Protein 1LJ8 (pdb70)

Secondary structure (DSSP, 8-state):
--STTTGGGS-TT-B--SS-GGG--EEEEEE--SHHHHHTHHHHHHH---S--TT-EEEEEB-STTHHHHHHHHHTTTT-EEEEE--SS----EEEE--B---BGGG-HHHHHHHHTSTT--EEEE---TTTT--BTTTTB---SHHHHHHHH-TTS--SHHHHHHHHHHHHHHTTPPPPB---SS-TTHHHHHHHHHHHHHHHH-HHHHHHHHHH-------B------HHHHHHHHHHH----SS-EEE-S--B-EE----TT----GGGGT-EE-S--HHHH--IIIIIHHHHHHHHHHHHHT--BGGG---HHHHH------SSGGGPPP-TT--HHHHHHHHHHHHT-TTT--BHHHHHTTHHHHHHHHTHHHHHHHHHHT---HHHHHHHHHHHHHTTSB-TTS-B-----TTHHHHHHHTSSGGGHHHHHTT-HHHHTTTGGG-HHHHHHHHHHHHHHHHHHHHHHHHHHTT--

Solvent-accessible surface area: 18730 Å² total

B-factor: mean 19.85, std 8.08, range [1.66, 56.52]

Sequence (481 aa):
KLNKQNLTQLAPEVKLPAYTLADTRQGIAHIGVGGFHRAHQAYYTDALNTGEGLDWSICGVGLRSEDRKARDDLAGQDYLFTLYELGDTDDTEVRVIGSISDLLAEDSAQALIDKLASPEIRIVSLTITEGGYCIDDSNGEFAHLPQIQHDLAHPSSPKTVFGFICAALTQRRAAGIPAFTVSCDNLPHNGAVTRKALLAFAALHNAELHDWIKAHVSFPNAVDRITPTSTAHRLQLHDEHGIDDAWPVVCEPFVQWVLEDKFVNGRPAWEKVGVQFTDDVTPYEEKIGLLNGSHLALTYLGFLKGYRFVHETNDPLFVAYRAYDLDVTPNLAPVPGIDLTDYKQTLVDRFSNQAIADQLERVCSDGSSKFPKFTVPTINRLIADGRETERAALVVAAWALYLKGVDENGVSYTIPDPRAEFCQGLVSDDALISQRLLAVEEIFGTAIPNSPEFVAAFERCYGSLRDNGVTTTLKHLLKKP

Nearest PDB structures (foldseek):
  1m2w-assembly2_B  TM=9.960E-01  e=3.497E-84  Pseudomonas fluorescens
  7rk5-assembly1_B  TM=9.171E-01  e=4.424E-49  Aspergillus fumigatus Af293
  4im7-assembly1_A  TM=9.492E-01  e=8.092E-45  Escherichia coli CFT073
  7rk4-assembly1_A  TM=7.826E-01  e=3.455E-48  Aspergillus fumigatus Af293
  7rk5-assembly2_A  TM=7.815E-01  e=8.015E-46  Aspergillus fumigatus Af293

Radius of gyration: 22.67 Å; Cα contacts (8 Å, |Δi|>4): 867; chains: 1; bounding box: 55×62×53 Å

Foldseek 3Di:
DAAPVCQVPWFPQEAEQLDDLVPAAAAEEEEDPDQFCCQFVLVLCSVLSVPFRSLHAYAYEYLDPVCVVVQVLCVVRQNKFWEWAWFDVDPTGIYIGRRHRHDYLVVPVVVLLCVQQDLSHAEYEYDCELCQLQAQLQVRHHAPPPLLVVCLVPLSSHRHPLSSQLSSCVNNVVVVRAHHEYYDYQFLFQQVSNLSSSLNSVVSNPVVSSVVCVVGYGRKGKWDWAWACDVVNQVVCCVPTNDNRPDHTYTHPDIAMEIAPTTRRDDTPSVVVHYHYDNDCNLVSLCLAQQLLLLLLLQLLCVQQPHWFLLVCCPVLSVLLVCVVPQRVVVGDDDPPDDVVVVNVVSVVVSNGPGRRHTSLVSQAALQSSQSRRQLVSQLVCLVVVHQCQSSLLSVLSNLVSLCAAHPVGDGDQHRHPCSVVSNVLNPDLVCNLVRVCPPCSRRHDSQNVRPNSSVSNNVSNVCCVPVNSVVSSVVVSPDD

Structure (mmCIF, N/CA/C/O backbone):
data_1LJ8
#
_entry.id   1LJ8
#
_cell.length_a   102.096
_cell.length_b   103.188
_cell.length_c   106.196
_cell.angle_alpha   90.00
_cell.angle_beta   90.00
_cell.angle_gamma   90.00
#
_symmetry.space_group_name_H-M   'I 2 2 2'
#
loop_
_entity.id
_entity.type
_entity.pdbx_description
1 polymer 'mannitol dehydrogenase'
2 non-polymer NICOTINAMIDE-ADENINE-DINUCLEOTIDE
3 water water
#
loop_
_atom_site.group_PDB
_atom_site.id
_atom_site.type_symbol
_atom_site.label_atom_id
_atom_site.label_alt_id
_atom_site.label_comp_id
_atom_site.label_asym_id
_atom_site.label_entity_id
_atom_site.label_seq_id
_atom_site.pdbx_PDB_ins_code
_atom_site.Cartn_x
_atom_site.Cartn_y
_atom_site.Cartn_z
_atom_site.occupancy
_atom_site.B_iso_or_equiv
_atom_site.auth_seq_id
_atom_site.auth_comp_id
_atom_site.auth_asym_id
_atom_site.auth_atom_id
_atom_site.pdbx_PDB_model_num
ATOM 9 N N . LYS A 1 2 ? 67.715 25.463 31.558 1.00 15.94 2 LYS A N 1
ATOM 10 C CA . LYS A 1 2 ? 66.847 25.378 30.366 1.00 15.20 2 LYS A CA 1
ATOM 11 C C . LYS A 1 2 ? 65.922 24.163 30.432 1.00 14.66 2 LYS A C 1
ATOM 12 O O . LYS A 1 2 ? 66.360 23.043 30.722 1.00 15.40 2 LYS A O 1
ATOM 18 N N . LEU A 1 3 ? 64.627 24.400 30.211 1.00 13.85 3 LEU A N 1
ATOM 19 C CA . LEU A 1 3 ? 63.687 23.289 30.199 1.00 12.76 3 LEU A CA 1
ATOM 20 C C . LEU A 1 3 ? 63.831 22.466 28.919 1.00 13.36 3 LEU A C 1
ATOM 21 O O . LEU A 1 3 ? 63.686 22.983 27.800 1.00 13.84 3 LEU A O 1
ATOM 26 N N . ASN A 1 4 ? 64.148 21.180 29.100 1.00 14.86 4 ASN A N 1
ATOM 27 C CA . ASN A 1 4 ? 64.201 20.221 28.019 1.00 13.80 4 ASN A CA 1
ATOM 28 C C . ASN A 1 4 ? 64.262 18.805 28.607 1.00 15.94 4 ASN A C 1
ATOM 29 O O . ASN A 1 4 ? 64.327 18.610 29.837 1.00 16.35 4 ASN A O 1
ATOM 34 N N . LYS A 1 5 ? 64.204 17.802 27.766 1.00 15.98 5 LYS A N 1
ATOM 35 C CA . LYS A 1 5 ? 64.220 16.450 28.324 1.00 18.22 5 LYS A CA 1
ATOM 36 C C . LYS A 1 5 ? 65.508 16.132 29.026 1.00 19.47 5 LYS A C 1
ATOM 37 O O . LYS A 1 5 ? 65.524 15.405 30.029 1.00 18.97 5 LYS A O 1
ATOM 43 N N . GLN A 1 6 ? 66.600 16.673 28.502 1.00 18.85 6 GLN A N 1
ATOM 44 C CA . GLN A 1 6 ? 67.904 16.423 29.090 1.00 20.19 6 GLN A CA 1
ATOM 45 C C . GLN A 1 6 ? 67.993 16.935 30.515 1.00 20.45 6 GLN A C 1
ATOM 46 O O . GLN A 1 6 ? 68.597 16.278 31.367 1.00 20.87 6 GLN A O 1
ATOM 52 N N . ASN A 1 7 ? 67.346 18.080 30.795 1.00 17.95 7 ASN A N 1
ATOM 53 C CA . ASN A 1 7 ? 67.428 18.699 32.104 1.00 18.43 7 ASN A CA 1
ATOM 54 C C . ASN A 1 7 ? 66.249 18.471 33.005 1.00 18.26 7 ASN A C 1
ATOM 55 O O . ASN A 1 7 ? 66.214 18.968 34.138 1.00 17.56 7 ASN A O 1
ATOM 60 N N . LEU A 1 8 ? 65.286 17.708 32.512 1.00 19.48 8 LEU A N 1
ATOM 61 C CA . LEU A 1 8 ? 64.046 17.498 33.255 1.00 20.66 8 LEU A CA 1
ATOM 62 C C . LEU A 1 8 ? 64.244 17.052 34.706 1.00 22.13 8 LEU A C 1
ATOM 63 O O . LEU A 1 8 ? 63.468 17.429 35.580 1.00 21.90 8 LEU A O 1
ATOM 68 N N . THR A 1 9 ? 65.284 16.263 34.978 1.00 23.53 9 THR A N 1
ATOM 69 C CA . THR A 1 9 ? 65.482 15.807 36.349 1.00 24.64 9 THR A CA 1
ATOM 70 C C . THR A 1 9 ? 66.400 16.724 37.149 1.00 24.78 9 THR A C 1
ATOM 71 O O . THR A 1 9 ? 66.731 16.444 38.308 1.00 25.73 9 THR A O 1
ATOM 75 N N . GLN A 1 10 ? 66.803 17.835 36.552 1.00 23.55 10 GLN A N 1
ATOM 76 C CA . GLN A 1 10 ? 67.686 18.754 37.250 1.00 24.85 10 GLN A CA 1
ATOM 77 C C . GLN A 1 10 ? 67.047 20.131 37.531 1.00 23.79 10 GLN A C 1
ATOM 78 O O . GLN A 1 10 ? 67.740 21.158 37.533 1.00 24.05 10 GLN A O 1
ATOM 84 N N . LEU A 1 11 ? 65.736 20.163 37.758 1.00 19.95 11 LEU A N 1
ATOM 85 C CA . LEU A 1 11 ? 65.055 21.430 38.045 1.00 19.67 11 LEU A CA 1
ATOM 86 C C . LEU A 1 11 ? 64.853 21.558 39.542 1.00 19.98 11 LEU A C 1
ATOM 87 O O . LEU A 1 11 ? 65.103 20.611 40.288 1.00 20.86 11 LEU A O 1
ATOM 92 N N . ALA A 1 12 ? 64.390 22.720 39.988 1.00 19.34 12 ALA A N 1
ATOM 93 C CA . ALA A 1 12 ? 64.159 22.944 41.407 1.00 21.10 12 ALA A CA 1
ATOM 94 C C . ALA A 1 12 ? 63.213 21.872 41.955 1.00 22.27 12 ALA A C 1
ATOM 95 O O . ALA A 1 12 ? 62.296 21.410 41.263 1.00 22.34 12 ALA A O 1
ATOM 97 N N . PRO A 1 13 ? 63.414 21.466 43.227 1.00 23.52 13 PRO A N 1
ATOM 98 C CA . PRO A 1 13 ? 62.619 20.437 43.907 1.00 24.56 13 PRO A CA 1
ATOM 99 C C . PRO A 1 13 ? 61.104 20.586 43.860 1.00 23.44 13 PRO A C 1
ATOM 100 O O . PRO A 1 13 ? 60.385 19.598 43.749 1.00 24.18 13 PRO A O 1
ATOM 104 N N . GLU A 1 14 ? 60.626 21.820 43.950 1.00 22.56 14 GLU A N 1
ATOM 105 C CA . GLU A 1 14 ? 59.191 22.069 43.971 1.00 20.33 14 GLU A CA 1
ATOM 106 C C . GLU A 1 14 ? 58.526 21.883 42.620 1.00 19.97 14 GLU A C 1
ATOM 107 O O . GLU A 1 14 ? 57.311 21.852 42.539 1.00 20.83 14 GLU A O 1
ATOM 113 N N . VAL A 1 15 ? 59.322 21.782 41.563 1.00 19.25 15 VAL A N 1
ATOM 114 C CA . VAL A 1 15 ? 58.771 21.663 40.219 1.00 17.90 15 VAL A CA 1
ATOM 115 C C . VAL A 1 15 ? 58.218 20.255 39.980 1.00 18.32 15 VAL A C 1
ATOM 116 O O . VAL A 1 15 ? 58.969 19.278 40.047 1.00 18.18 15 VAL A O 1
ATOM 120 N N . LYS A 1 16 ? 56.916 20.155 39.689 1.00 16.89 16 LYS A N 1
ATOM 121 C CA . LYS A 1 16 ? 56.267 18.869 39.432 1.00 16.90 16 LYS A CA 1
ATOM 122 C C . LYS A 1 16 ? 56.584 18.413 38.010 1.00 18.31 16 LYS A C 1
ATOM 123 O O . LYS A 1 16 ? 56.621 19.223 37.059 1.00 16.17 16 LYS A O 1
ATOM 129 N N . LEU A 1 17 ? 56.875 17.121 37.878 1.00 16.78 17 LEU A N 1
ATOM 130 C CA . LEU A 1 17 ? 57.246 16.528 36.588 1.00 18.20 17 LEU A CA 1
ATOM 131 C C . LEU A 1 17 ? 56.255 15.468 36.136 1.00 16.44 17 LEU A C 1
ATOM 132 O O . LEU A 1 17 ? 55.557 14.862 36.962 1.00 17.05 17 LEU A O 1
ATOM 137 N N . PRO A 1 18 ? 56.171 15.239 34.830 1.00 16.01 18 PRO A N 1
ATOM 138 C CA . PRO A 1 18 ? 55.264 14.215 34.304 1.00 17.66 18 PRO A CA 1
ATOM 139 C C . PRO A 1 18 ? 55.669 12.918 35.006 1.00 21.53 18 PRO A C 1
ATOM 140 O O . PRO A 1 18 ? 56.879 12.669 35.224 1.00 21.99 18 PRO A O 1
ATOM 144 N N . ALA A 1 19 ? 54.691 12.098 35.356 1.00 23.55 19 ALA A N 1
ATOM 145 C CA . ALA A 1 19 ? 54.957 10.834 36.053 1.00 25.89 19 ALA A CA 1
ATOM 146 C C . ALA A 1 19 ? 54.929 9.678 35.071 1.00 28.15 19 ALA A C 1
ATOM 147 O O . ALA A 1 19 ? 55.111 8.527 35.456 1.00 32.25 19 ALA A O 1
ATOM 149 N N . TYR A 1 20 ? 54.770 9.969 33.791 1.00 27.34 20 TYR A N 1
ATOM 150 C CA . TYR A 1 20 ? 54.744 8.912 32.784 1.00 27.26 20 TYR A CA 1
ATOM 151 C C . TYR A 1 20 ? 55.977 9.047 31.914 1.00 27.52 20 TYR A C 1
ATOM 152 O O . TYR A 1 20 ? 56.630 10.101 31.904 1.00 27.89 20 TYR A O 1
ATOM 161 N N . THR A 1 21 ? 56.334 7.977 31.215 1.00 27.26 21 THR A N 1
ATOM 162 C CA . THR A 1 21 ? 57.485 8.026 30.327 1.00 28.73 21 THR A CA 1
ATOM 163 C C . THR A 1 21 ? 57.057 8.761 29.058 1.00 28.12 21 THR A C 1
ATOM 164 O O . THR A 1 21 ? 56.166 8.299 28.316 1.00 27.99 21 THR A O 1
ATOM 168 N N . LEU A 1 22 ? 57.704 9.882 28.783 1.00 27.14 22 LEU A N 1
ATOM 169 C CA . LEU A 1 22 ? 57.337 10.673 27.603 1.00 27.85 22 LEU A CA 1
ATOM 170 C C . LEU A 1 22 ? 57.413 9.895 26.301 1.00 27.49 22 LEU A C 1
ATOM 171 O O . LEU A 1 22 ? 56.572 10.039 25.404 1.00 26.27 22 LEU A O 1
ATOM 176 N N . ALA A 1 23 ? 58.437 9.065 26.184 1.00 27.53 23 ALA A N 1
ATOM 177 C CA . ALA A 1 23 ? 58.612 8.300 24.964 1.00 28.29 23 ALA A CA 1
ATOM 178 C C . ALA A 1 23 ? 57.549 7.238 24.693 1.00 27.96 23 ALA A C 1
ATOM 179 O O . ALA A 1 23 ? 57.460 6.736 23.566 1.00 29.10 23 ALA A O 1
ATOM 181 N N . ASP A 1 24 ? 56.749 6.889 25.703 1.00 27.77 24 ASP A N 1
ATOM 182 C CA . ASP A 1 24 ? 55.700 5.897 25.514 1.00 26.85 24 ASP A CA 1
ATOM 183 C C . ASP A 1 24 ? 54.344 6.529 25.177 1.00 26.54 24 ASP A C 1
ATOM 184 O O . ASP A 1 24 ? 53.352 5.832 25.125 1.00 27.54 24 ASP A O 1
ATOM 189 N N . THR A 1 25 ? 54.262 7.839 25.009 1.00 24.70 25 THR A N 1
ATOM 190 C CA . THR A 1 25 ? 52.935 8.404 24.683 1.00 22.32 25 THR A CA 1
ATOM 191 C C . THR A 1 25 ? 52.744 8.338 23.185 1.00 22.66 25 THR A C 1
ATOM 192 O O . THR A 1 25 ? 53.729 8.271 22.452 1.00 22.47 25 THR A O 1
ATOM 196 N N . ARG A 1 26 ? 51.488 8.284 22.729 1.00 19.91 26 ARG A N 1
ATOM 197 C CA . ARG A 1 26 ? 51.153 8.236 21.300 1.00 20.72 26 ARG A CA 1
ATOM 198 C C . ARG A 1 26 ? 49.995 9.219 21.108 1.00 19.19 26 ARG A C 1
ATOM 199 O O . ARG A 1 26 ? 49.187 9.400 22.014 1.00 18.06 26 ARG A O 1
ATOM 207 N N . GLN A 1 27 ? 49.916 9.798 19.920 1.00 16.86 27 GLN A N 1
ATOM 208 C CA . GLN A 1 27 ? 48.932 10.860 19.657 1.00 16.28 27 GLN A CA 1
ATOM 209 C C . GLN A 1 27 ? 47.523 10.417 19.376 1.00 16.87 27 GLN A C 1
ATOM 210 O O . GLN A 1 27 ? 47.295 9.422 18.683 1.00 17.37 27 GLN A O 1
ATOM 216 N N . GLY A 1 28 ? 46.573 11.183 19.921 1.00 15.19 28 GLY A N 1
ATOM 217 C CA . GLY A 1 28 ? 45.170 10.904 19.676 1.00 13.49 28 GLY A CA 1
ATOM 218 C C . GLY A 1 28 ? 44.375 12.168 19.417 1.00 12.68 28 GLY A C 1
ATOM 219 O O . GLY A 1 28 ? 43.208 12.104 18.980 1.00 11.76 28 GLY A O 1
ATOM 220 N N . ILE A 1 29 ? 44.976 13.319 19.724 1.00 11.82 29 ILE A N 1
ATOM 221 C CA . ILE A 1 29 ? 44.303 14.601 19.504 1.00 11.99 29 ILE A CA 1
ATOM 222 C C . ILE A 1 29 ? 45.164 15.497 18.630 1.00 12.11 29 ILE A C 1
ATOM 223 O O . ILE A 1 29 ? 46.388 15.554 18.841 1.00 12.02 29 ILE A O 1
ATOM 228 N N . ALA A 1 30 ? 44.542 16.157 17.642 1.00 11.63 30 ALA A N 1
ATOM 229 C CA . ALA A 1 30 ? 45.240 17.172 16.850 1.00 11.70 30 ALA A CA 1
ATOM 230 C C . ALA A 1 30 ? 44.572 18.494 17.284 1.00 11.01 30 ALA A C 1
ATOM 231 O O . ALA A 1 30 ? 43.340 18.677 17.124 1.00 9.97 30 ALA A O 1
ATOM 233 N N . HIS A 1 31 ? 45.381 19.405 17.830 1.00 10.40 31 HIS A N 1
ATOM 234 C CA . HIS A 1 31 ? 44.828 20.676 18.292 1.00 10.77 31 HIS A CA 1
ATOM 235 C C . HIS A 1 31 ? 45.176 21.856 17.424 1.00 11.02 31 HIS A C 1
ATOM 236 O O . HIS A 1 31 ? 46.356 22.193 17.279 1.00 10.91 31 HIS A O 1
ATOM 243 N N . ILE A 1 32 ? 44.154 22.503 16.870 1.00 11.05 32 ILE A N 1
ATOM 244 C CA . ILE A 1 32 ? 44.412 23.659 16.021 1.00 11.04 32 ILE A CA 1
ATOM 245 C C . ILE A 1 32 ? 44.366 24.952 16.842 1.00 12.17 32 ILE A C 1
ATOM 246 O O . ILE A 1 32 ? 43.331 25.305 17.453 1.00 10.97 32 ILE A O 1
ATOM 251 N N . GLY A 1 33 ? 45.492 25.674 16.819 1.00 10.72 33 GLY A N 1
ATOM 252 C CA . GLY A 1 33 ? 45.593 26.930 17.564 1.00 12.14 33 GLY A CA 1
ATOM 253 C C . GLY A 1 33 ? 46.318 26.716 18.891 1.00 12.99 33 GLY A C 1
ATOM 254 O O . GLY A 1 33 ? 45.731 26.893 19.959 1.00 12.12 33 GLY A O 1
ATOM 255 N N . VAL A 1 34 ? 47.599 26.401 18.861 1.00 12.22 34 VAL A N 1
ATOM 256 C CA . VAL A 1 34 ? 48.294 26.155 20.129 1.00 13.84 34 VAL A CA 1
ATOM 257 C C . VAL A 1 34 ? 48.750 27.489 20.717 1.00 13.97 34 VAL A C 1
ATOM 258 O O . VAL A 1 34 ? 49.809 28.002 20.339 1.00 12.95 34 VAL A O 1
ATOM 262 N N . GLY A 1 35 ? 47.955 28.038 21.637 1.00 13.33 35 GLY A N 1
ATOM 263 C CA . GLY A 1 35 ? 48.319 29.289 22.276 1.00 12.25 35 GLY A CA 1
ATOM 264 C C . GLY A 1 35 ? 48.451 29.034 23.766 1.00 13.93 35 GLY A C 1
ATOM 265 O O . GLY A 1 35 ? 48.939 27.954 24.188 1.00 14.64 35 GLY A O 1
ATOM 266 N N . GLY A 1 36 ? 48.029 30.016 24.559 1.00 11.14 36 GLY A N 1
ATOM 267 C CA . GLY A 1 36 ? 48.097 29.829 25.994 1.00 10.37 36 GLY A CA 1
ATOM 268 C C . GLY A 1 36 ? 46.965 28.977 26.539 1.00 11.78 36 GLY A C 1
ATOM 269 O O . GLY A 1 36 ? 47.180 28.019 27.284 1.00 11.07 36 GLY A O 1
ATOM 270 N N . PHE A 1 37 ? 45.733 29.295 26.160 1.00 10.56 37 PHE A N 1
ATOM 271 C CA . PHE A 1 37 ? 44.601 28.573 26.748 1.00 10.93 37 PHE A CA 1
ATOM 272 C C . PHE A 1 37 ? 44.601 27.079 26.515 1.00 10.98 37 PHE A C 1
ATOM 273 O O . PHE A 1 37 ? 44.338 26.293 27.425 1.00 10.44 37 PHE A O 1
ATOM 281 N N . HIS A 1 38 ? 44.919 26.663 25.300 1.00 10.24 38 HIS A N 1
ATOM 282 C CA . HIS A 1 38 ? 44.958 25.225 25.051 1.00 11.03 38 HIS A CA 1
ATOM 283 C C . HIS A 1 38 ? 45.912 24.543 26.019 1.00 11.01 38 HIS A C 1
ATOM 284 O O . HIS A 1 38 ? 45.623 23.484 26.577 1.00 12.00 38 HIS A O 1
ATOM 291 N N . ARG A 1 39 ? 47.067 25.165 26.217 1.00 11.01 39 ARG A N 1
ATOM 292 C CA . ARG A 1 39 ? 48.082 24.576 27.069 1.00 10.68 39 ARG A CA 1
ATOM 293 C C . ARG A 1 39 ? 47.725 24.571 28.549 1.00 12.03 39 ARG A C 1
ATOM 294 O O . ARG A 1 39 ? 48.097 23.631 29.277 1.00 12.99 39 ARG A O 1
ATOM 302 N N . ALA A 1 40 ? 47.037 25.613 28.996 1.00 10.99 40 ALA A N 1
ATOM 303 C CA . ALA A 1 40 ? 46.670 25.714 30.427 1.00 11.56 40 ALA A CA 1
ATOM 304 C C . ALA A 1 40 ? 45.425 24.921 30.776 1.00 11.74 40 ALA A C 1
ATOM 305 O O . ALA A 1 40 ? 45.137 24.716 31.979 1.00 12.26 40 ALA A O 1
ATOM 307 N N . HIS A 1 41 ? 44.706 24.475 29.757 1.00 10.64 41 HIS A N 1
ATOM 308 C CA . HIS A 1 41 ? 43.413 23.826 29.977 1.00 11.30 41 HIS A CA 1
ATOM 309 C C . HIS A 1 41 ? 43.350 22.430 29.391 1.00 12.00 41 HIS A C 1
ATOM 310 O O . HIS A 1 41 ? 43.531 21.474 30.122 1.00 12.28 41 HIS A O 1
ATOM 317 N N . GLN A 1 42 ? 43.134 22.274 28.087 1.00 12.36 42 GLN A N 1
ATOM 318 C CA . GLN A 1 42 ? 43.077 20.901 27.564 1.00 11.45 42 GLN A CA 1
ATOM 319 C C . GLN A 1 42 ? 44.374 20.115 27.734 1.00 11.64 42 GLN A C 1
ATOM 320 O O . GLN A 1 42 ? 44.341 18.922 28.100 1.00 12.14 42 GLN A O 1
ATOM 326 N N . ALA A 1 43 ? 45.530 20.730 27.452 1.00 11.81 43 ALA A N 1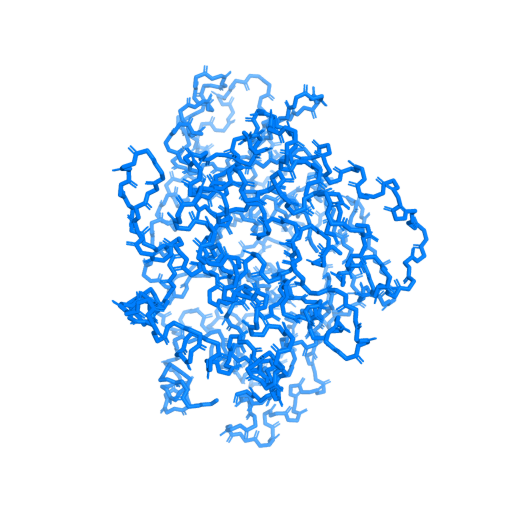
ATOM 327 C CA . ALA A 1 43 ? 46.780 19.964 27.611 1.00 10.73 43 ALA A CA 1
ATOM 328 C C . ALA A 1 43 ? 47.025 19.673 29.114 1.00 12.54 43 ALA A C 1
ATOM 329 O O . ALA A 1 43 ? 47.590 18.629 29.484 1.00 10.91 43 ALA A O 1
ATOM 331 N N . TYR A 1 44 ? 46.605 20.612 29.957 1.00 11.44 44 TYR A N 1
ATOM 332 C CA . TYR A 1 44 ? 46.732 20.451 31.411 1.00 11.52 44 TYR A CA 1
ATOM 333 C C . TYR A 1 44 ? 45.934 19.196 31.884 1.00 12.97 44 TYR A C 1
ATOM 334 O O . TYR A 1 44 ? 46.467 18.324 32.574 1.00 13.43 44 TYR A O 1
ATOM 343 N N . TYR A 1 45 ? 44.649 19.106 31.529 1.00 11.84 45 TYR A N 1
ATOM 344 C CA . TYR A 1 45 ? 43.859 17.941 31.972 1.00 10.85 45 TYR A CA 1
ATOM 345 C C . TYR A 1 45 ? 44.362 16.641 31.362 1.00 11.20 45 TYR A C 1
ATOM 346 O O . TYR A 1 45 ? 44.352 15.605 31.999 1.00 11.92 45 TYR A O 1
ATOM 355 N N . THR A 1 46 ? 44.802 16.683 30.111 1.00 11.65 46 THR A N 1
ATOM 356 C CA . THR A 1 46 ? 45.284 15.473 29.483 1.00 11.91 46 THR A CA 1
ATOM 357 C C . THR A 1 46 ? 46.577 14.985 30.162 1.00 12.88 46 THR A C 1
ATOM 358 O O . THR A 1 46 ? 46.758 13.794 30.380 1.00 13.29 46 THR A O 1
ATOM 362 N N . ASP A 1 47 ? 47.435 15.917 30.551 1.00 12.45 47 ASP A N 1
ATOM 363 C CA . ASP A 1 47 ? 48.690 15.592 31.229 1.00 12.41 47 ASP A CA 1
ATOM 364 C C . ASP A 1 47 ? 48.314 15.030 32.614 1.00 13.80 47 ASP A C 1
ATOM 365 O O . ASP A 1 47 ? 48.915 14.030 33.066 1.00 13.51 47 ASP A O 1
ATOM 370 N N . ALA A 1 48 ? 47.311 15.622 33.262 1.00 12.81 48 ALA A N 1
ATOM 371 C CA . ALA A 1 48 ? 46.897 15.136 34.601 1.00 13.90 48 ALA A CA 1
ATOM 372 C C . ALA A 1 48 ? 46.416 13.673 34.508 1.00 15.21 48 ALA A C 1
ATOM 373 O O . ALA A 1 48 ? 46.706 12.856 35.400 1.00 16.01 48 ALA A O 1
ATOM 375 N N . LEU A 1 49 ? 45.693 13.331 33.443 1.00 14.41 49 LEU A N 1
ATOM 376 C CA . LEU A 1 49 ? 45.195 11.949 33.252 1.00 14.70 49 LEU A CA 1
ATOM 377 C C . LEU A 1 49 ? 46.382 11.003 33.066 1.00 15.50 49 LEU A C 1
ATOM 378 O O . LEU A 1 49 ? 46.430 9.910 33.655 1.00 15.61 49 LEU A O 1
ATOM 391 N N . ASN A 1 51 ? 49.297 11.329 34.138 1.00 15.79 51 ASN A N 1
ATOM 392 C CA . ASN A 1 51 ? 50.007 11.139 35.412 1.00 20.27 51 ASN A CA 1
ATOM 393 C C . ASN A 1 51 ? 49.356 10.079 36.295 1.00 20.24 51 ASN A C 1
ATOM 394 O O . ASN A 1 51 ? 49.992 9.622 37.259 1.00 21.69 51 ASN A O 1
ATOM 399 N N . THR A 1 52 ? 48.118 9.688 35.978 1.00 20.99 52 THR A N 1
ATOM 400 C CA . THR A 1 52 ? 47.458 8.623 36.758 1.00 21.55 52 THR A CA 1
ATOM 401 C C . THR A 1 52 ? 47.769 7.277 36.112 1.00 22.25 52 THR A C 1
ATOM 402 O O . THR A 1 52 ? 47.333 6.233 36.625 1.00 23.23 52 THR A O 1
ATOM 406 N N . GLY A 1 53 ? 48.486 7.311 34.994 1.00 21.89 53 GLY A N 1
ATOM 407 C CA . GLY A 1 53 ? 48.868 6.116 34.267 1.00 22.91 53 GLY A CA 1
ATOM 408 C C . GLY A 1 53 ? 47.882 5.646 33.202 1.00 25.46 53 GLY A C 1
ATOM 409 O O . GLY A 1 53 ? 47.960 4.502 32.741 1.00 26.31 53 GLY A O 1
ATOM 410 N N . GLU A 1 54 ? 46.955 6.519 32.803 1.00 22.42 54 GLU A N 1
ATOM 411 C CA . GLU A 1 54 ? 45.953 6.166 31.799 1.00 23.32 54 GLU A CA 1
ATOM 412 C C . GLU A 1 54 ? 46.012 7.192 30.683 1.00 21.46 54 GLU A C 1
ATOM 413 O O . GLU A 1 54 ? 46.555 8.287 30.868 1.00 19.53 54 GLU A O 1
ATOM 419 N N . GLY A 1 55 ? 45.417 6.829 29.551 1.00 21.26 55 GLY A N 1
ATOM 420 C CA . GLY A 1 55 ? 45.339 7.714 28.402 1.00 21.41 55 GLY A CA 1
ATOM 421 C C . GLY A 1 55 ? 46.637 8.173 27.780 1.00 20.47 55 GLY A C 1
ATOM 422 O O . GLY A 1 55 ? 46.703 9.286 27.251 1.00 17.64 55 GLY A O 1
ATOM 423 N N . LEU A 1 56 ? 47.664 7.331 27.822 1.00 21.73 56 LEU A N 1
ATOM 424 C CA . LEU A 1 56 ? 48.954 7.691 27.239 1.00 21.03 56 LEU A CA 1
ATOM 425 C C . LEU A 1 56 ? 48.874 7.698 25.716 1.00 19.66 56 LEU A C 1
ATOM 426 O O . LEU A 1 56 ? 49.816 8.152 25.035 1.00 19.62 56 LEU A O 1
ATOM 431 N N . ASP A 1 57 ? 47.749 7.213 25.189 1.00 18.14 57 ASP A N 1
ATOM 432 C CA . ASP A 1 57 ? 47.534 7.186 23.757 1.00 18.52 57 ASP A CA 1
ATOM 433 C C . ASP A 1 57 ? 46.726 8.399 23.287 1.00 16.20 57 ASP A C 1
ATOM 434 O O . ASP A 1 57 ? 46.227 8.442 22.137 1.00 15.64 57 ASP A O 1
ATOM 439 N N . TRP A 1 58 ? 46.643 9.398 24.164 1.00 14.01 58 TRP A N 1
ATOM 440 C CA . TRP A 1 58 ? 45.903 10.629 23.840 1.00 14.42 58 TRP A CA 1
ATOM 441 C C . TRP A 1 58 ? 46.801 11.874 23.832 1.00 14.17 58 TRP A C 1
ATOM 442 O O . TRP A 1 58 ? 46.388 12.981 24.198 1.00 14.27 58 TRP A O 1
ATOM 453 N N . SER A 1 59 ? 48.049 11.670 23.416 1.00 13.69 59 SER A N 1
ATOM 454 C CA . SER A 1 59 ? 48.968 12.799 23.286 1.00 13.57 59 SER A CA 1
ATOM 455 C C . SER A 1 59 ? 48.432 13.768 22.243 1.00 13.73 59 SER A C 1
ATOM 456 O O . SER A 1 59 ? 47.681 13.399 21.346 1.00 12.96 59 SER A O 1
ATOM 459 N N . ILE A 1 60 ? 48.846 15.026 22.356 1.00 12.70 60 ILE A N 1
ATOM 460 C CA . ILE A 1 60 ? 48.393 16.066 21.447 1.00 11.71 60 ILE A CA 1
ATOM 461 C C . ILE A 1 60 ? 49.435 16.450 20.395 1.00 11.53 60 ILE A C 1
ATOM 462 O O . ILE A 1 60 ? 50.622 16.641 20.707 1.00 12.97 60 ILE A O 1
ATOM 467 N N . CYS A 1 61 ? 48.992 16.534 19.141 1.00 13.10 61 CYS A N 1
ATOM 468 C CA . CYS A 1 61 ? 49.849 17.042 18.063 1.00 12.47 61 CYS A CA 1
ATOM 469 C C . CYS A 1 61 ? 49.302 18.454 17.799 1.00 13.16 61 CYS A C 1
ATOM 470 O O . CYS A 1 61 ? 48.142 18.627 17.350 1.00 12.37 61 CYS A O 1
ATOM 473 N N . GLY A 1 62 ? 50.093 19.480 18.120 1.00 11.53 62 GLY A N 1
ATOM 474 C CA . GLY A 1 62 ? 49.643 20.848 17.842 1.00 10.70 62 GLY A CA 1
ATOM 475 C C . GLY A 1 62 ? 49.581 21.092 16.331 1.00 11.30 62 GLY A C 1
ATOM 476 O O . GLY A 1 62 ? 50.257 20.375 15.561 1.00 12.56 62 GLY A O 1
ATOM 477 N N . VAL A 1 63 ? 48.795 22.090 15.919 1.00 12.95 63 VAL A N 1
ATOM 478 C CA . VAL A 1 63 ? 48.630 22.439 14.505 1.00 13.09 63 VAL A CA 1
ATOM 479 C C . VAL A 1 63 ? 48.577 23.965 14.435 1.00 15.39 63 VAL A C 1
ATOM 480 O O . VAL A 1 63 ? 47.742 24.598 15.108 1.00 14.38 63 VAL A O 1
ATOM 484 N N . GLY A 1 64 ? 49.474 24.543 13.638 1.00 13.74 64 GLY A N 1
ATOM 485 C CA . GLY A 1 64 ? 49.492 25.987 13.473 1.00 14.18 64 GLY A CA 1
ATOM 486 C C . GLY A 1 64 ? 49.200 26.351 12.020 1.00 14.25 64 GLY A C 1
ATOM 487 O O . GLY A 1 64 ? 49.908 25.894 11.095 1.00 15.15 64 GLY A O 1
ATOM 488 N N . LEU A 1 65 ? 48.163 27.163 11.809 1.00 11.94 65 LEU A N 1
ATOM 489 C CA . LEU A 1 65 ? 47.782 27.582 10.434 1.00 13.71 65 LEU A CA 1
ATOM 490 C C . LEU A 1 65 ? 48.280 28.975 10.063 1.00 16.08 65 LEU A C 1
ATOM 491 O O . LEU A 1 65 ? 48.134 29.411 8.890 1.00 16.46 65 LEU A O 1
ATOM 496 N N . ARG A 1 66 ? 48.859 29.680 11.023 1.00 14.66 66 ARG A N 1
ATOM 497 C CA . ARG A 1 66 ? 49.275 31.078 10.813 1.00 16.37 66 ARG A CA 1
ATOM 498 C C . ARG A 1 66 ? 50.762 31.308 10.949 1.00 18.54 66 ARG A C 1
ATOM 499 O O . ARG A 1 66 ? 51.441 30.574 11.656 1.00 15.90 66 ARG A O 1
ATOM 507 N N . SER A 1 67 ? 51.252 32.355 10.286 1.00 20.77 67 SER A N 1
ATOM 508 C CA . SER A 1 67 ? 52.683 32.671 10.314 1.00 23.95 67 SER A CA 1
ATOM 509 C C . SER A 1 67 ? 53.152 32.885 11.740 1.00 23.46 67 SER A C 1
ATOM 510 O O . SER A 1 67 ? 54.278 32.486 12.074 1.00 23.76 67 SER A O 1
ATOM 513 N N . GLU A 1 68 ? 52.323 33.499 12.589 1.00 23.72 68 GLU A N 1
ATOM 514 C CA . GLU A 1 68 ? 52.748 33.707 13.982 1.00 25.43 68 GLU A CA 1
ATOM 515 C C . GLU A 1 68 ? 52.920 32.424 14.806 1.00 23.60 68 GLU A C 1
ATOM 516 O O . GLU A 1 68 ? 53.524 32.451 15.879 1.00 23.82 68 GLU A O 1
ATOM 522 N N . ASP A 1 69 ? 52.417 31.293 14.309 1.00 19.57 69 ASP A N 1
ATOM 523 C CA . ASP A 1 69 ? 52.567 30.026 15.024 1.00 17.41 69 ASP A CA 1
ATOM 524 C C . ASP A 1 69 ? 53.981 29.432 14.922 1.00 16.80 69 ASP A C 1
ATOM 525 O O . ASP A 1 69 ? 54.325 28.515 15.658 1.00 16.77 69 ASP A O 1
ATOM 530 N N . ARG A 1 70 ? 54.804 29.947 14.007 1.00 16.83 70 ARG A N 1
ATOM 531 C CA . ARG A 1 70 ? 56.163 29.420 13.847 1.00 17.01 70 ARG A CA 1
ATOM 532 C C . ARG A 1 70 ? 56.982 29.602 15.115 1.00 16.75 70 ARG A C 1
ATOM 533 O O . ARG A 1 70 ? 57.719 28.707 15.512 1.00 16.02 70 ARG A O 1
ATOM 541 N N . LYS A 1 71 ? 56.860 30.759 15.742 1.00 16.72 71 LYS A N 1
ATOM 542 C CA . LYS A 1 71 ? 57.618 31.011 16.973 1.00 17.55 71 LYS A CA 1
ATOM 543 C C . LYS A 1 71 ? 57.195 30.029 18.061 1.00 15.79 71 LYS A C 1
ATOM 544 O O . LYS A 1 71 ? 58.052 29.514 18.763 1.00 16.23 71 LYS A O 1
ATOM 550 N N . ALA A 1 72 ? 55.892 29.763 18.200 1.00 14.10 72 ALA A N 1
ATOM 551 C CA . ALA A 1 72 ? 55.429 28.789 19.210 1.00 13.94 72 ALA A CA 1
ATOM 552 C C . ALA A 1 72 ? 56.061 27.391 18.936 1.00 14.07 72 ALA A C 1
ATOM 553 O O . ALA A 1 72 ? 56.568 26.718 19.827 1.00 14.14 72 ALA A O 1
ATOM 555 N N . ARG A 1 73 ? 56.011 26.958 17.675 1.00 12.94 73 ARG A N 1
ATOM 556 C CA . ARG A 1 73 ? 56.548 25.664 17.313 1.00 10.98 73 ARG A CA 1
ATOM 557 C C . ARG A 1 73 ? 58.051 25.600 17.636 1.00 13.13 73 ARG A C 1
ATOM 558 O O . ARG A 1 73 ? 58.518 24.632 18.228 1.00 13.05 73 ARG A O 1
ATOM 566 N N . ASP A 1 74 ? 58.802 26.628 17.225 1.00 13.23 74 ASP A N 1
ATOM 567 C CA . ASP A 1 74 ? 60.243 26.637 17.461 1.00 13.35 74 ASP A CA 1
ATOM 568 C C . ASP A 1 74 ? 60.568 26.644 18.955 1.00 13.29 74 ASP A C 1
ATOM 569 O O . ASP A 1 74 ? 61.434 25.891 19.397 1.00 13.63 74 ASP A O 1
ATOM 574 N N . ASP A 1 75 ? 59.832 27.443 19.730 1.00 13.32 75 ASP A N 1
ATOM 575 C CA . ASP A 1 75 ? 60.088 27.539 21.169 1.00 14.35 75 ASP A CA 1
ATOM 576 C C . ASP A 1 75 ? 59.810 26.203 21.827 1.00 15.63 75 ASP A C 1
ATOM 577 O O . ASP A 1 75 ? 60.601 25.753 22.683 1.00 15.87 75 ASP A O 1
ATOM 582 N N . LEU A 1 76 ? 58.688 25.565 21.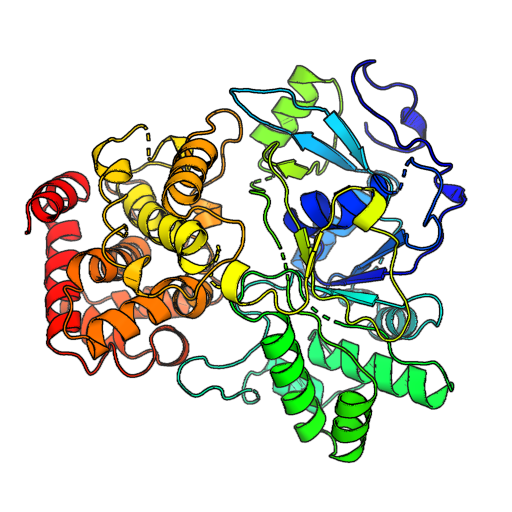460 1.00 14.45 76 LEU A N 1
ATOM 583 C CA . LEU A 1 76 ? 58.382 24.281 22.060 1.00 14.07 76 LEU A CA 1
ATOM 584 C C . LEU A 1 76 ? 59.369 23.198 21.568 1.00 14.34 76 LEU A C 1
ATOM 585 O O . LEU A 1 76 ? 59.838 22.386 22.362 1.00 14.94 76 LEU A O 1
ATOM 590 N N . ALA A 1 77 ? 59.671 23.177 20.265 1.00 13.76 77 ALA A N 1
ATOM 591 C CA . ALA A 1 77 ? 60.586 22.150 19.739 1.00 14.00 77 ALA A CA 1
ATOM 592 C C . ALA A 1 77 ? 61.941 22.242 20.420 1.00 14.27 77 ALA A C 1
ATOM 593 O O . ALA A 1 77 ? 62.592 21.219 20.635 1.00 13.76 77 ALA A O 1
ATOM 595 N N . GLY A 1 78 ? 62.364 23.456 20.773 1.00 15.44 78 GLY A N 1
ATOM 596 C CA . GLY A 1 78 ? 63.653 23.597 21.446 1.00 15.98 78 GLY A CA 1
ATOM 597 C C . GLY A 1 78 ? 63.628 23.067 22.876 1.00 15.36 78 GLY A C 1
ATOM 598 O O . GLY A 1 78 ? 64.662 22.988 23.555 1.00 15.28 78 GLY A O 1
ATOM 599 N N . GLN A 1 79 ? 62.443 22.677 23.342 1.00 14.27 79 GLN A N 1
ATOM 600 C CA . GLN A 1 79 ? 62.269 22.130 24.693 1.00 13.51 79 GLN A CA 1
ATOM 601 C C . GLN A 1 79 ? 61.710 20.681 24.624 1.00 14.33 79 GLN A C 1
ATOM 602 O O . GLN A 1 79 ? 61.226 20.142 25.629 1.00 12.21 79 GLN A O 1
ATOM 608 N N . ASP A 1 80 ? 61.810 20.059 23.447 1.00 13.73 80 ASP A N 1
ATOM 609 C CA . ASP A 1 80 ? 61.336 18.683 23.240 1.00 14.19 80 ASP A CA 1
ATOM 610 C C . ASP A 1 80 ? 59.819 18.638 23.499 1.00 14.49 80 ASP A C 1
ATOM 611 O O . ASP A 1 80 ? 59.258 17.625 23.915 1.00 14.43 80 ASP A O 1
ATOM 616 N N . TYR A 1 81 ? 59.181 19.761 23.218 1.00 12.95 81 TYR A N 1
ATOM 617 C CA . TYR A 1 81 ? 57.739 19.962 23.372 1.00 14.01 81 TYR A CA 1
ATOM 618 C C . TYR A 1 81 ? 57.240 20.013 24.813 1.00 14.76 81 TYR A C 1
ATOM 619 O O . TYR A 1 81 ? 56.032 20.077 25.069 1.00 14.64 81 TYR A O 1
ATOM 628 N N . LEU A 1 82 ? 58.179 20.108 25.752 1.00 12.90 82 LEU A N 1
ATOM 629 C CA . LEU A 1 82 ? 57.806 20.292 27.166 1.00 13.57 82 LEU A CA 1
ATOM 630 C C . LEU A 1 82 ? 57.604 21.823 27.426 1.00 14.25 82 LEU A C 1
ATOM 631 O O . LEU A 1 82 ? 58.214 22.648 26.762 1.00 13.15 82 LEU A O 1
ATOM 636 N N . PHE A 1 83 ? 56.740 22.199 28.379 1.00 12.91 83 PHE A N 1
ATOM 637 C CA . PHE A 1 83 ? 56.578 23.608 28.722 1.00 11.19 83 PHE A CA 1
ATOM 638 C C . PHE A 1 83 ? 56.119 23.632 30.166 1.00 10.61 83 PHE A C 1
ATOM 639 O O . PHE A 1 83 ? 55.567 22.633 30.652 1.00 11.56 83 PHE A O 1
ATOM 647 N N . THR A 1 84 ? 56.337 24.765 30.822 1.00 10.72 84 THR A N 1
ATOM 648 C CA . THR A 1 84 ? 55.972 24.906 32.224 1.00 10.70 84 THR A CA 1
ATOM 649 C C . THR A 1 84 ? 54.592 25.557 32.351 1.00 11.45 84 THR A C 1
ATOM 650 O O . THR A 1 84 ? 54.306 26.587 31.704 1.00 11.89 84 THR A O 1
ATOM 654 N N . LEU A 1 85 ? 53.774 24.970 33.211 1.00 11.66 85 LEU A N 1
ATOM 655 C CA . LEU A 1 85 ? 52.479 25.541 33.562 1.00 11.73 85 LEU A CA 1
ATOM 656 C C . LEU A 1 85 ? 52.783 26.237 34.903 1.00 13.15 85 LEU A C 1
ATOM 657 O O . LEU A 1 85 ? 53.165 25.581 35.881 1.00 13.77 85 LEU A O 1
ATOM 662 N N . TYR A 1 86 ? 52.619 27.551 34.949 1.00 14.05 86 TYR A N 1
ATOM 663 C CA . TYR A 1 86 ? 52.974 28.340 36.136 1.00 13.75 86 TYR A CA 1
ATOM 664 C C . TYR A 1 86 ? 51.700 28.996 36.651 1.00 15.04 86 TYR A C 1
ATOM 665 O O . TYR A 1 86 ? 51.252 30.015 36.100 1.00 14.26 86 TYR A O 1
ATOM 674 N N . GLU A 1 87 ? 51.134 28.418 37.713 1.00 14.32 87 GLU A N 1
ATOM 675 C CA . GLU A 1 87 ? 49.895 28.943 38.299 1.00 16.19 87 GLU A CA 1
ATOM 676 C C . GLU A 1 87 ? 50.203 30.140 39.181 1.00 17.25 87 GLU A C 1
ATOM 677 O O . GLU A 1 87 ? 51.148 30.113 39.947 1.00 16.40 87 GLU A O 1
ATOM 683 N N . LEU A 1 88 ? 49.428 31.214 39.041 1.00 18.05 88 LEU A N 1
ATOM 684 C CA . LEU A 1 88 ? 49.656 32.423 39.836 1.00 17.92 88 LEU A CA 1
ATOM 685 C C . LEU A 1 88 ? 48.352 32.825 40.526 1.00 18.64 88 LEU A C 1
ATOM 686 O O . LEU A 1 88 ? 47.332 32.956 39.875 1.00 17.56 88 LEU A O 1
ATOM 691 N N . GLY A 1 89 ? 48.390 32.977 41.849 1.00 20.02 89 GLY A N 1
ATOM 692 C CA . GLY A 1 89 ? 47.186 33.357 42.590 1.00 20.48 89 GLY A CA 1
ATOM 693 C C . GLY A 1 89 ? 47.555 33.964 43.957 1.00 24.33 89 GLY A C 1
ATOM 694 O O . GLY A 1 89 ? 48.689 33.801 44.402 1.00 22.76 89 GLY A O 1
ATOM 695 N N . ASP A 1 90 ? 46.606 34.648 44.609 1.00 26.26 90 ASP A N 1
ATOM 696 C CA . ASP A 1 90 ? 46.835 35.291 45.913 1.00 31.06 90 ASP A CA 1
ATOM 697 C C . ASP A 1 90 ? 46.474 34.417 47.099 1.00 36.20 90 ASP A C 1
ATOM 698 O O . ASP A 1 90 ? 47.214 34.344 48.078 1.00 38.12 90 ASP A O 1
ATOM 703 N N . THR A 1 91 ? 45.265 33.862 47.047 1.00 41.12 91 THR A N 1
ATOM 704 C CA . THR A 1 91 ? 44.748 32.974 48.081 1.00 45.75 91 THR A CA 1
ATOM 705 C C . THR A 1 91 ? 45.244 31.670 47.487 1.00 47.61 91 THR A C 1
ATOM 706 O O . THR A 1 91 ? 44.492 30.742 47.208 1.00 48.79 91 THR A O 1
ATOM 710 N N . ASP A 1 92 ? 46.563 31.638 47.320 1.00 49.83 92 ASP A N 1
ATOM 711 C CA . ASP A 1 92 ? 47.241 30.550 46.642 1.00 50.31 92 ASP A CA 1
ATOM 712 C C . ASP A 1 92 ? 47.849 29.296 47.232 1.00 50.09 92 ASP A C 1
ATOM 713 O O . ASP A 1 92 ? 48.661 29.283 48.185 1.00 51.25 92 ASP A O 1
ATOM 718 N N . ASP A 1 93 ? 47.422 28.240 46.566 1.00 47.14 93 ASP A N 1
ATOM 719 C CA . ASP A 1 93 ? 47.854 26.895 46.742 1.00 44.34 93 ASP A CA 1
ATOM 720 C C . ASP A 1 93 ? 48.019 26.745 45.210 1.00 39.93 93 ASP A C 1
ATOM 721 O O . ASP A 1 93 ? 47.071 26.448 44.466 1.00 39.41 93 ASP A O 1
ATOM 726 N N . THR A 1 94 ? 49.218 27.073 44.746 1.00 34.29 94 THR A N 1
ATOM 727 C CA . THR A 1 94 ? 49.541 27.036 43.328 1.00 29.09 94 THR A CA 1
ATOM 728 C C . THR A 1 94 ? 50.750 26.129 43.114 1.00 27.59 94 THR A C 1
ATOM 729 O O . THR A 1 94 ? 51.577 25.969 44.012 1.00 27.47 94 THR A O 1
ATOM 733 N N . GLU A 1 95 ? 50.864 25.536 41.933 1.00 22.63 95 GLU A N 1
ATOM 734 C CA . GLU A 1 95 ? 52.025 24.709 41.651 1.00 21.36 95 GLU A CA 1
ATOM 735 C C . GLU A 1 95 ? 52.684 25.181 40.366 1.00 19.60 95 GLU A C 1
ATOM 736 O O . GLU A 1 95 ? 52.110 25.988 39.630 1.00 19.89 95 GLU A O 1
ATOM 742 N N . VAL A 1 96 ? 53.910 24.701 40.160 1.00 17.39 96 VAL A N 1
ATOM 743 C CA . VAL A 1 96 ? 54.714 24.948 38.964 1.00 16.47 96 VAL A CA 1
ATOM 744 C C . VAL A 1 96 ? 54.932 23.521 38.486 1.00 15.22 96 VAL A C 1
ATOM 745 O O . VAL A 1 96 ? 55.474 22.676 39.210 1.00 15.10 96 VAL A O 1
ATOM 749 N N . ARG A 1 97 ? 54.520 23.252 37.253 1.00 13.45 97 ARG A N 1
ATOM 750 C CA . ARG A 1 97 ? 54.533 21.899 36.742 1.00 12.81 97 ARG A CA 1
ATOM 751 C C . ARG A 1 97 ? 54.955 21.844 35.287 1.00 14.46 97 ARG A C 1
ATOM 752 O O . ARG A 1 97 ? 54.518 22.670 34.494 1.00 13.88 97 ARG A O 1
ATOM 760 N N . VAL A 1 98 ? 55.812 20.881 34.958 1.00 11.45 98 VAL A N 1
ATOM 761 C CA . VAL A 1 98 ? 56.200 20.675 33.576 1.00 12.16 98 VAL A CA 1
ATOM 762 C C . VAL A 1 98 ? 55.129 19.770 32.922 1.00 12.84 98 VAL A C 1
ATOM 763 O O . VAL A 1 98 ? 54.802 18.703 33.448 1.00 13.63 98 VAL A O 1
ATOM 767 N N . ILE A 1 99 ? 54.584 20.198 31.777 1.00 10.33 99 ILE A N 1
ATOM 768 C CA . ILE A 1 99 ? 53.521 19.479 31.080 1.00 10.50 99 ILE A CA 1
ATOM 769 C C . ILE A 1 99 ? 54.130 18.713 29.912 1.00 11.84 99 ILE A C 1
ATOM 770 O O . ILE A 1 99 ? 54.890 19.304 29.127 1.00 11.85 99 ILE A O 1
ATOM 775 N N . GLY A 1 100 ? 53.786 17.422 29.790 1.00 10.90 100 GLY A N 1
ATOM 776 C CA . GLY A 1 100 ? 54.337 16.616 28.708 1.00 11.70 100 GLY A CA 1
ATOM 777 C C . GLY A 1 100 ? 53.324 16.033 27.743 1.00 13.89 100 GLY A C 1
ATOM 778 O O . GLY A 1 100 ? 53.670 15.164 26.932 1.00 12.93 100 GLY A O 1
ATOM 779 N N . SER A 1 101 ? 52.084 16.532 27.783 1.00 12.09 101 SER A N 1
ATOM 780 C CA . SER A 1 101 ? 51.035 15.977 26.913 1.00 11.54 101 SER A CA 1
ATOM 781 C C . SER A 1 101 ? 51.029 16.415 25.448 1.00 12.83 101 SER A C 1
ATOM 782 O O . SER A 1 101 ? 50.273 15.863 24.656 1.00 13.96 101 SER A O 1
ATOM 785 N N . ILE A 1 102 ? 51.869 17.400 25.083 1.00 12.63 102 ILE A N 1
ATOM 786 C CA . ILE A 1 102 ? 51.959 17.810 23.675 1.00 11.59 102 ILE A CA 1
ATOM 787 C C . ILE A 1 102 ? 53.294 17.191 23.217 1.00 11.90 102 ILE A C 1
ATOM 788 O O . ILE A 1 102 ? 54.350 17.431 23.833 1.00 11.77 102 ILE A O 1
ATOM 793 N N . SER A 1 103 ? 53.221 16.392 22.148 1.00 12.48 103 SER A N 1
ATOM 794 C CA . SER A 1 103 ? 54.414 15.705 21.626 1.00 13.52 103 SER A CA 1
ATOM 795 C C . SER A 1 103 ? 54.958 16.236 20.302 1.00 14.26 103 SER A C 1
ATOM 796 O O . SER A 1 103 ? 56.067 15.855 19.900 1.00 15.07 103 SER A O 1
ATOM 799 N N . ASP A 1 104 ? 54.227 17.117 19.625 1.00 13.70 104 ASP A N 1
ATOM 800 C CA . ASP A 1 104 ? 54.736 17.675 18.358 1.00 14.76 104 ASP A CA 1
ATOM 801 C C . ASP A 1 104 ? 53.826 18.837 18.007 1.00 14.58 104 ASP A C 1
ATOM 802 O O . ASP A 1 104 ? 52.807 19.041 18.661 1.00 15.22 104 ASP A O 1
ATOM 815 N N . LEU A 1 106 ? 52.739 20.723 14.084 1.00 15.02 106 LEU A N 1
ATOM 816 C CA . LEU A 1 106 ? 52.954 20.864 12.633 1.00 14.95 106 LEU A CA 1
ATOM 817 C C . LEU A 1 106 ? 52.448 22.230 12.193 1.00 15.47 106 LEU A C 1
ATOM 818 O O . LEU A 1 106 ? 51.465 22.754 12.761 1.00 15.10 106 LEU A O 1
ATOM 823 N N . LEU A 1 107 ? 53.114 22.807 11.181 1.00 13.70 107 LEU A N 1
ATOM 824 C CA . LEU A 1 107 ? 52.720 24.098 10.645 1.00 13.41 107 LEU A CA 1
ATOM 825 C C . LEU A 1 107 ? 52.252 23.925 9.215 1.00 15.37 107 LEU A C 1
ATOM 826 O O . LEU A 1 107 ? 52.894 23.197 8.428 1.00 15.54 107 LEU A O 1
ATOM 831 N N . ALA A 1 108 ? 51.136 24.555 8.878 1.00 16.24 108 ALA A N 1
ATOM 832 C CA . ALA A 1 108 ? 50.641 24.472 7.505 1.00 17.64 108 ALA A CA 1
ATOM 833 C C . ALA A 1 108 ? 51.730 24.958 6.522 1.00 18.39 108 ALA A C 1
ATOM 834 O O . ALA A 1 108 ? 51.879 24.358 5.437 1.00 19.06 108 ALA A O 1
ATOM 836 N N . GLU A 1 109 ? 52.476 26.012 6.879 1.00 16.85 109 GLU A N 1
ATOM 837 C CA . GLU A 1 109 ? 53.514 26.571 5.983 1.00 18.47 109 GLU A CA 1
ATOM 838 C C . GLU A 1 109 ? 54.593 25.551 5.584 1.00 17.59 109 GLU A C 1
ATOM 839 O O . GLU A 1 109 ? 55.283 25.752 4.574 1.00 16.79 109 GLU A O 1
ATOM 845 N N . ASP A 1 110 ? 54.768 24.494 6.378 1.00 15.56 110 ASP A N 1
ATOM 846 C CA . ASP A 1 110 ? 55.778 23.473 6.064 1.00 16.87 110 ASP A CA 1
ATOM 847 C C . ASP A 1 110 ? 55.322 22.439 5.048 1.00 16.38 110 ASP A C 1
ATOM 848 O O . ASP A 1 110 ? 56.149 21.792 4.377 1.00 16.05 110 ASP A O 1
ATOM 853 N N . SER A 1 111 ? 54.006 22.262 4.949 1.00 13.82 111 SER A N 1
ATOM 854 C CA . SER A 1 111 ? 53.414 21.291 4.037 1.00 15.24 111 SER A CA 1
ATOM 855 C C . SER A 1 111 ? 51.923 21.129 4.333 1.00 15.26 111 SER A C 1
ATOM 856 O O . SER A 1 111 ? 51.564 20.575 5.379 1.00 16.16 111 SER A O 1
ATOM 859 N N . ALA A 1 112 ? 51.079 21.568 3.413 1.00 14.84 112 ALA A N 1
ATOM 860 C CA . ALA A 1 112 ? 49.636 21.402 3.600 1.00 16.55 112 ALA A CA 1
ATOM 861 C C . ALA A 1 112 ? 49.313 19.904 3.673 1.00 16.87 112 ALA A C 1
ATOM 862 O O . ALA A 1 112 ? 48.549 19.461 4.534 1.00 15.99 112 ALA A O 1
ATOM 864 N N . GLN A 1 113 ? 49.935 19.093 2.808 1.00 15.64 113 GLN A N 1
ATOM 865 C CA . GLN A 1 113 ? 49.604 17.662 2.804 1.00 16.88 113 GLN A CA 1
ATOM 866 C C . GLN A 1 113 ? 50.039 16.897 4.060 1.00 18.20 113 GLN A C 1
ATOM 867 O O . GLN A 1 113 ? 49.349 15.943 4.481 1.00 15.79 113 GLN A O 1
ATOM 873 N N . ALA A 1 114 ? 51.174 17.295 4.657 1.00 17.79 114 ALA A N 1
ATOM 874 C CA . ALA A 1 114 ? 51.649 16.641 5.881 1.00 17.76 114 ALA A CA 1
ATOM 875 C C . ALA A 1 114 ? 50.599 16.884 6.978 1.00 16.57 114 ALA A C 1
ATOM 876 O O . ALA A 1 114 ? 50.337 16.003 7.776 1.00 16.05 114 ALA A O 1
ATOM 878 N N . LEU A 1 115 ? 50.027 18.076 7.008 1.00 15.62 115 LEU A N 1
ATOM 879 C CA . LEU A 1 115 ? 48.999 18.383 8.015 1.00 16.38 115 LEU A CA 1
ATOM 880 C C . LEU A 1 115 ? 47.708 17.591 7.735 1.00 15.13 115 LEU A C 1
ATOM 881 O O . LEU A 1 115 ? 47.063 17.065 8.659 1.00 14.15 115 LEU A O 1
ATOM 886 N N . ILE A 1 116 ? 47.308 17.522 6.465 1.00 12.77 116 ILE A N 1
ATOM 887 C CA . ILE A 1 116 ? 46.116 16.738 6.084 1.00 13.99 116 ILE A CA 1
ATOM 888 C C . ILE A 1 116 ? 46.349 15.274 6.491 1.00 14.82 116 ILE A C 1
ATOM 889 O O . ILE A 1 116 ? 45.467 14.611 7.075 1.00 15.00 116 ILE A O 1
ATOM 894 N N . ASP A 1 117 ? 47.559 14.767 6.216 1.00 14.41 117 ASP A N 1
ATOM 895 C CA . ASP A 1 117 ? 47.880 13.371 6.565 1.00 15.77 117 ASP A CA 1
ATOM 896 C C . ASP A 1 117 ? 47.761 13.126 8.068 1.00 15.85 117 ASP A C 1
ATOM 897 O O . ASP A 1 117 ? 47.284 12.078 8.501 1.00 14.98 117 ASP A O 1
ATOM 902 N N . LYS A 1 118 ? 48.257 14.076 8.843 1.00 15.38 118 LYS A N 1
ATOM 903 C CA . LYS A 1 118 ? 48.186 13.948 10.316 1.00 14.99 118 LYS A CA 1
ATOM 904 C C . LYS A 1 118 ? 46.715 13.926 10.752 1.00 15.23 118 LYS A C 1
ATOM 905 O O . LYS A 1 118 ? 46.305 13.064 11.531 1.00 15.76 118 LYS A O 1
ATOM 911 N N . LEU A 1 119 ? 45.935 14.881 10.262 1.00 14.71 119 LEU A N 1
ATOM 912 C CA . LEU A 1 119 ? 44.503 14.944 10.617 1.00 14.82 119 LEU A CA 1
ATOM 913 C C . LEU A 1 119 ? 43.726 13.711 10.117 1.00 16.03 119 LEU A C 1
ATOM 914 O O . LEU A 1 119 ? 42.666 13.370 10.640 1.00 16.11 119 LEU A O 1
ATOM 919 N N . ALA A 1 120 ? 44.238 13.063 9.079 1.00 15.34 120 ALA A N 1
ATOM 920 C CA . ALA A 1 120 ? 43.585 11.884 8.528 1.00 15.73 120 ALA A CA 1
ATOM 921 C C . ALA A 1 120 ? 44.144 10.561 9.064 1.00 17.14 120 ALA A C 1
ATOM 922 O O . ALA A 1 120 ? 43.682 9.488 8.654 1.00 17.75 120 ALA A O 1
ATOM 924 N N . SER A 1 121 ? 45.110 10.619 9.989 1.00 16.26 121 SER A N 1
ATOM 925 C CA . SER A 1 121 ? 45.699 9.390 10.527 1.00 18.26 121 SER A CA 1
ATOM 926 C C . SER A 1 121 ? 44.692 8.740 11.493 1.00 18.80 121 SER A C 1
ATOM 927 O O . SER A 1 121 ? 44.020 9.419 12.296 1.00 17.52 121 SER A O 1
ATOM 930 N N . PRO A 1 122 ? 44.560 7.411 11.418 1.00 18.92 122 PRO A N 1
ATOM 931 C CA . PRO A 1 122 ? 43.587 6.744 12.295 1.00 18.54 122 PRO A CA 1
ATOM 932 C C . PRO A 1 122 ? 43.726 6.965 13.795 1.00 17.45 122 PRO A C 1
ATOM 933 O O . PRO A 1 122 ? 42.699 6.957 14.501 1.00 17.70 122 PRO A O 1
ATOM 937 N N . GLU A 1 123 ? 44.960 7.226 14.249 1.00 18.13 123 GLU A N 1
ATOM 938 C CA . GLU A 1 123 ? 45.234 7.430 15.673 1.00 18.94 123 GLU A CA 1
ATOM 939 C C . GLU A 1 123 ? 44.621 8.740 16.147 1.00 17.05 123 GLU A C 1
ATOM 940 O O . GLU A 1 123 ? 44.301 8.866 17.345 1.00 15.89 123 GLU A O 1
ATOM 946 N N . ILE A 1 124 ? 44.491 9.704 15.228 1.00 15.77 124 ILE A N 1
ATOM 947 C CA . ILE A 1 124 ? 43.912 11.011 15.595 1.00 14.55 124 ILE A CA 1
ATOM 948 C C . ILE A 1 124 ? 42.403 10.831 15.595 1.00 14.29 124 ILE A C 1
ATOM 949 O O . ILE A 1 124 ? 41.767 10.638 14.554 1.00 15.85 124 ILE A O 1
ATOM 954 N N . ARG A 1 125 ? 41.835 10.942 16.790 1.00 14.45 125 ARG A N 1
ATOM 955 C CA . ARG A 1 125 ? 40.392 10.695 16.992 1.00 15.00 125 ARG A CA 1
ATOM 956 C C . ARG A 1 125 ? 39.587 11.916 17.399 1.00 13.89 125 ARG A C 1
ATOM 957 O O . ARG A 1 125 ? 38.351 11.869 17.394 1.00 12.88 125 ARG A O 1
ATOM 965 N N . ILE A 1 126 ? 40.297 12.989 17.747 1.00 13.13 126 ILE A N 1
ATOM 966 C CA . ILE A 1 126 ? 39.639 14.258 18.097 1.00 11.91 126 ILE A CA 1
ATOM 967 C C . ILE A 1 126 ? 40.476 15.371 17.478 1.00 11.02 126 ILE A C 1
ATOM 968 O O . ILE A 1 126 ? 41.727 15.329 17.574 1.00 11.56 126 ILE A O 1
ATOM 973 N N . VAL A 1 127 ? 39.811 16.316 16.809 1.00 12.20 127 VAL A N 1
ATOM 974 C CA . VAL A 1 127 ? 40.471 17.545 16.301 1.00 11.25 127 VAL A CA 1
ATOM 975 C C . VAL A 1 127 ? 39.840 18.640 17.206 1.00 11.01 127 VAL A C 1
ATOM 976 O O . VAL A 1 127 ? 38.630 18.900 17.137 1.00 11.77 127 VAL A O 1
ATOM 980 N N . SER A 1 128 ? 40.657 19.233 18.077 1.00 11.38 128 SER A N 1
ATOM 981 C CA . SER A 1 128 ? 40.184 20.266 18.971 1.00 11.72 128 SER A CA 1
ATOM 982 C C . SER A 1 128 ? 40.596 21.644 18.470 1.00 11.61 128 SER A C 1
ATOM 983 O O . SER A 1 128 ? 41.563 21.798 17.697 1.00 11.85 128 SER A O 1
ATOM 986 N N . LEU A 1 129 ? 39.865 22.658 18.939 1.00 11.74 129 LEU A N 1
ATOM 987 C CA . LEU A 1 129 ? 40.089 24.015 18.481 1.00 10.05 129 LEU A CA 1
ATOM 988 C C . LEU A 1 129 ? 40.187 25.131 19.513 1.00 11.28 129 LEU A C 1
ATOM 989 O O . LEU A 1 129 ? 39.371 25.187 20.440 1.00 12.12 129 LEU A O 1
ATOM 994 N N . THR A 1 130 ? 41.208 25.992 19.377 1.00 9.97 130 THR A N 1
ATOM 995 C CA . THR A 1 130 ? 41.142 27.299 20.068 1.00 10.41 130 THR A CA 1
ATOM 996 C C . THR A 1 130 ? 41.595 28.232 18.914 1.00 11.76 130 THR A C 1
ATOM 997 O O . THR A 1 130 ? 42.759 28.627 18.812 1.00 14.66 130 THR A O 1
ATOM 1001 N N . ILE A 1 131 ? 40.659 28.511 18.010 1.00 11.84 131 ILE A N 1
ATOM 1002 C CA . ILE A 1 131 ? 40.950 29.346 16.811 1.00 13.05 131 ILE A CA 1
ATOM 1003 C C . ILE A 1 131 ? 40.431 30.779 16.953 1.00 13.59 131 ILE A C 1
ATOM 1004 O O . ILE A 1 131 ? 40.416 31.546 15.981 1.00 13.37 131 ILE A O 1
ATOM 1009 N N . THR A 1 132 ? 40.058 31.120 18.188 1.00 13.33 132 THR A N 1
ATOM 1010 C CA . THR A 1 132 ? 39.515 32.431 18.604 1.00 13.97 132 THR A CA 1
ATOM 1011 C C . THR A 1 132 ? 38.057 32.666 18.253 1.00 14.84 132 THR A C 1
ATOM 1012 O O . THR A 1 132 ? 37.477 32.004 17.384 1.00 13.94 132 THR A O 1
ATOM 1016 N N . GLU A 1 133 ? 37.479 33.660 18.939 1.00 13.42 133 GLU A N 1
ATOM 1017 C CA . GLU A 1 133 ? 36.066 33.995 18.820 1.00 13.72 133 GLU A CA 1
ATOM 1018 C C . GLU A 1 133 ? 35.571 34.291 17.408 1.00 16.44 133 GLU A C 1
ATOM 1019 O O . GLU A 1 133 ? 34.412 33.949 17.082 1.00 18.68 133 GLU A O 1
ATOM 1025 N N . GLY A 1 134 ? 36.426 34.889 16.597 1.00 15.27 134 GLY A N 1
ATOM 1026 C CA . GLY A 1 134 ? 35.999 35.212 15.244 1.00 16.94 134 GLY A CA 1
ATOM 1027 C C . GLY A 1 134 ? 36.459 34.183 14.209 1.00 19.31 134 GLY A C 1
ATOM 1028 O O . GLY A 1 134 ? 36.220 34.399 13.007 1.00 21.63 134 GLY A O 1
ATOM 1029 N N . GLY A 1 135 ? 37.077 33.069 14.633 1.00 17.06 135 GLY A N 1
ATOM 1030 C CA . GLY A 1 135 ? 37.562 32.094 13.640 1.00 16.83 135 GLY A CA 1
ATOM 1031 C C . GLY A 1 135 ? 36.522 31.216 12.949 1.00 15.26 135 GLY A C 1
ATOM 1032 O O . GLY A 1 135 ? 36.845 30.498 12.005 1.00 15.83 135 GLY A O 1
ATOM 1033 N N . TYR A 1 136 ? 35.258 31.294 13.363 1.00 14.53 136 TYR A N 1
ATOM 1034 C CA . TYR A 1 136 ? 34.243 30.397 12.809 1.00 14.62 136 TYR A CA 1
ATOM 1035 C C . TYR A 1 136 ? 33.457 30.921 11.608 1.00 15.84 136 TYR A C 1
ATOM 1036 O O . TYR A 1 136 ? 32.675 30.181 10.993 1.00 14.87 136 TYR A O 1
ATOM 1045 N N . CYS A 1 137 ? 33.651 32.197 11.321 1.00 16.14 137 CYS A N 1
ATOM 1046 C CA . CYS A 1 137 ? 33.057 32.818 10.159 1.00 18.44 137 CYS A CA 1
ATOM 1047 C C . CYS A 1 137 ? 31.546 32.745 10.046 1.00 18.84 137 CYS A C 1
ATOM 1048 O O . CYS A 1 137 ? 31.032 32.511 8.938 1.00 19.80 137 CYS A O 1
ATOM 1051 N N . ILE A 1 138 ? 30.830 32.875 11.164 1.00 18.67 138 ILE A N 1
ATOM 1052 C CA . ILE A 1 138 ? 29.360 32.915 11.083 1.00 20.12 138 ILE A CA 1
ATOM 1053 C C . ILE A 1 138 ? 29.004 34.352 11.454 1.00 20.86 138 ILE A C 1
ATOM 1054 O O . ILE A 1 138 ? 29.508 34.877 12.462 1.00 20.33 138 ILE A O 1
ATOM 1059 N N . ASP A 1 139 ? 28.163 34.998 10.648 1.00 18.61 139 ASP A N 1
ATOM 1060 C CA . ASP A 1 139 ? 27.712 36.380 10.915 1.00 20.18 139 ASP A CA 1
ATOM 1061 C C . ASP A 1 139 ? 26.566 36.244 11.942 1.00 20.49 139 ASP A C 1
ATOM 1062 O O . ASP A 1 139 ? 25.501 35.705 11.613 1.00 21.23 139 ASP A O 1
ATOM 1067 N N . ASP A 1 140 ? 26.781 36.692 13.184 1.00 20.42 140 ASP A N 1
ATOM 1068 C CA . ASP A 1 140 ? 25.744 36.571 14.220 1.00 22.19 140 ASP A CA 1
ATOM 1069 C C . ASP A 1 140 ? 24.454 37.347 13.978 1.00 23.28 140 ASP A C 1
ATOM 1070 O O . ASP A 1 140 ? 23.417 36.982 14.520 1.00 25.41 140 ASP A O 1
ATOM 1075 N N . SER A 1 141 ? 24.476 38.396 13.172 1.00 24.35 141 SER A N 1
ATOM 1076 C CA . SER A 1 141 ? 23.220 39.112 12.972 1.00 27.18 141 SER A CA 1
ATOM 1077 C C . SER A 1 141 ? 22.195 38.272 12.227 1.00 28.77 141 SER A C 1
ATOM 1078 O O . SER A 1 141 ? 21.007 38.331 12.544 1.00 28.21 141 SER A O 1
ATOM 1081 N N . ASN A 1 142 ? 22.639 37.480 11.250 1.00 28.68 142 ASN A N 1
ATOM 1082 C CA . ASN A 1 142 ? 21.690 36.675 10.467 1.00 29.07 142 ASN A CA 1
ATOM 1083 C C . ASN A 1 142 ? 21.955 35.162 10.477 1.00 29.63 142 ASN A C 1
ATOM 1084 O O . ASN A 1 142 ? 21.246 34.403 9.809 1.00 30.74 142 ASN A O 1
ATOM 1089 N N . GLY A 1 143 ? 22.962 34.717 11.224 1.00 29.39 143 GLY A N 1
ATOM 1090 C CA . GLY A 1 143 ? 23.288 33.300 11.303 1.00 29.28 143 GLY A CA 1
ATOM 1091 C C . GLY A 1 143 ? 23.887 32.745 10.021 1.00 27.72 143 GLY A C 1
ATOM 1092 O O . GLY A 1 143 ? 23.982 31.542 9.822 1.00 30.25 143 GLY A O 1
ATOM 1093 N N . GLU A 1 144 ? 24.321 33.614 9.138 1.00 26.87 144 GLU A N 1
ATOM 1094 C CA . GLU A 1 144 ? 24.862 33.136 7.876 1.00 26.58 144 GLU A CA 1
ATOM 1095 C C . GLU A 1 144 ? 26.377 32.850 7.874 1.00 24.74 144 GLU A C 1
ATOM 1096 O O . GLU A 1 144 ? 27.141 33.607 8.443 1.00 20.29 144 GLU A O 1
ATOM 1102 N N . PHE A 1 145 ? 26.787 31.750 7.232 1.00 20.73 145 PHE A N 1
ATOM 1103 C CA . PHE A 1 145 ? 28.207 31.455 7.082 1.00 20.12 145 PHE A CA 1
ATOM 1104 C C . PHE A 1 145 ? 28.753 32.489 6.077 1.00 21.29 145 PHE A C 1
ATOM 1105 O O . PHE A 1 145 ? 28.138 32.754 5.045 1.00 22.21 145 PHE A O 1
ATOM 1121 N N . ALA A 1 147 ? 30.665 32.916 3.464 1.00 24.24 147 ALA A N 1
ATOM 1122 C CA . ALA A 1 147 ? 31.324 32.265 2.313 1.00 26.05 147 ALA A CA 1
ATOM 1123 C C . ALA A 1 147 ? 32.166 33.189 1.471 1.00 26.90 147 ALA A C 1
ATOM 1124 O O . ALA A 1 147 ? 33.117 32.737 0.815 1.00 27.45 147 ALA A O 1
ATOM 1126 N N . HIS A 1 148 ? 31.840 34.484 1.494 1.00 26.38 148 HIS A N 1
ATOM 1127 C CA . HIS A 1 148 ? 32.568 35.480 0.697 1.00 27.63 148 HIS A CA 1
ATOM 1128 C C . HIS A 1 148 ? 33.957 35.851 1.188 1.00 26.64 148 HIS A C 1
ATOM 1129 O O . HIS A 1 148 ? 34.731 36.482 0.446 1.00 25.75 148 HIS A O 1
ATOM 1136 N N . LEU A 1 149 ? 34.298 35.483 2.424 1.00 23.96 149 LEU A N 1
ATOM 1137 C CA . LEU A 1 149 ? 35.616 35.820 2.931 1.00 24.15 149 LEU A CA 1
ATOM 1138 C C . LEU A 1 149 ? 36.640 35.240 1.964 1.00 23.59 149 LEU A C 1
ATOM 1139 O O . LEU A 1 149 ? 36.482 34.115 1.465 1.00 20.75 149 LEU A O 1
ATOM 1144 N N . PRO A 1 150 ? 37.707 35.991 1.713 1.00 23.41 150 PRO A N 1
ATOM 1145 C CA . PRO A 1 150 ? 38.777 35.577 0.790 1.00 23.21 150 PRO A CA 1
ATOM 1146 C C . PRO A 1 150 ? 39.445 34.232 1.077 1.00 22.34 150 PRO A C 1
ATOM 1147 O O . PRO A 1 150 ? 39.692 33.440 0.165 1.00 20.01 150 PRO A O 1
ATOM 1151 N N . GLN A 1 151 ? 39.750 33.967 2.344 1.00 20.96 151 GLN A N 1
ATOM 1152 C CA . GLN A 1 151 ? 40.411 32.723 2.684 1.00 20.19 151 GLN A CA 1
ATOM 1153 C C . GLN A 1 151 ? 39.431 31.544 2.514 1.00 18.94 151 GLN A C 1
ATOM 1154 O O . GLN A 1 151 ? 39.851 30.416 2.203 1.00 17.52 151 GLN A O 1
ATOM 1160 N N . ILE A 1 152 ? 38.128 31.788 2.704 1.00 16.93 152 ILE A N 1
ATOM 1161 C CA . ILE A 1 152 ? 37.131 30.732 2.500 1.00 17.40 152 ILE A CA 1
ATOM 1162 C C . ILE A 1 152 ? 37.020 30.487 0.983 1.00 18.95 152 ILE A C 1
ATOM 1163 O O . ILE A 1 152 ? 36.971 29.338 0.541 1.00 17.79 152 ILE A O 1
ATOM 1168 N N . GLN A 1 153 ? 36.955 31.555 0.193 1.00 18.80 153 GLN A N 1
ATOM 1169 C CA . GLN A 1 153 ? 36.908 31.355 -1.272 1.00 20.87 153 GLN A CA 1
ATOM 1170 C C . GLN A 1 153 ? 38.169 30.621 -1.742 1.00 19.61 153 GLN A C 1
ATOM 1171 O O . GLN A 1 153 ? 38.100 29.791 -2.681 1.00 18.32 153 GLN A O 1
ATOM 1177 N N . HIS A 1 154 ? 39.312 30.948 -1.135 1.00 17.98 154 HIS A N 1
ATOM 1178 C CA . HIS A 1 154 ? 40.555 30.268 -1.490 1.00 18.04 154 HIS A CA 1
ATOM 1179 C C . HIS A 1 154 ? 40.423 28.761 -1.278 1.00 17.69 154 HIS A C 1
ATOM 1180 O O . HIS A 1 154 ? 40.737 27.953 -2.170 1.00 17.88 154 HIS A O 1
ATOM 1187 N N . ASP A 1 155 ? 39.931 28.360 -0.107 1.00 14.93 155 ASP A N 1
ATOM 1188 C CA . ASP A 1 155 ? 39.820 26.934 0.173 1.00 15.20 155 ASP A CA 1
ATOM 1189 C C . ASP A 1 155 ? 38.811 26.191 -0.726 1.00 14.79 155 ASP A C 1
ATOM 1190 O O . ASP A 1 155 ? 38.996 25.012 -1.043 1.00 15.42 155 ASP A O 1
ATOM 1195 N N . LEU A 1 156 ? 37.750 26.886 -1.158 1.00 17.38 156 LEU A N 1
ATOM 1196 C CA . LEU A 1 156 ? 36.788 26.262 -2.039 1.00 18.03 156 LEU A CA 1
ATOM 1197 C C . LEU A 1 156 ? 37.451 26.042 -3.406 1.00 18.63 156 LEU A C 1
ATOM 1198 O O . LEU A 1 156 ? 37.239 24.999 -4.016 1.00 19.84 156 LEU A O 1
ATOM 1203 N N . ALA A 1 157 ? 38.303 26.982 -3.819 1.00 18.98 157 ALA A N 1
ATOM 1204 C CA . ALA A 1 157 ? 39.012 26.898 -5.108 1.00 19.18 157 ALA A CA 1
ATOM 1205 C C . ALA A 1 157 ? 40.211 25.958 -5.110 1.00 19.84 157 ALA A C 1
ATOM 1206 O O . ALA A 1 157 ? 40.597 25.452 -6.170 1.00 18.63 157 ALA A O 1
ATOM 1208 N N . HIS A 1 158 ? 40.796 25.707 -3.935 1.00 17.11 158 HIS A N 1
ATOM 1209 C CA . HIS A 1 158 ? 41.960 24.817 -3.833 1.00 17.61 158 HIS A CA 1
ATOM 1210 C C . HIS A 1 158 ? 41.798 23.921 -2.639 1.00 17.69 158 HIS A C 1
ATOM 1211 O O . HIS A 1 158 ? 42.549 24.040 -1.668 1.00 15.72 158 HIS A O 1
ATOM 1218 N N . PRO A 1 159 ? 40.846 22.985 -2.702 1.00 18.14 159 PRO A N 1
ATOM 1219 C CA . PRO A 1 159 ? 40.607 22.072 -1.576 1.00 17.59 159 PRO A CA 1
ATOM 1220 C C . PRO A 1 159 ? 41.776 21.225 -1.145 1.00 18.97 159 PRO A C 1
ATOM 1221 O O . PRO A 1 159 ? 41.807 20.780 -0.006 1.00 17.71 159 PRO A O 1
ATOM 1225 N N . SER A 1 160 ? 42.745 20.987 -2.031 1.00 16.85 160 SER A N 1
ATOM 1226 C CA . SER A 1 160 ? 43.908 20.190 -1.648 1.00 16.91 160 SER A CA 1
ATOM 1227 C C . SER A 1 160 ? 45.069 21.029 -1.160 1.00 16.01 160 SER A C 1
ATOM 1228 O O . SER A 1 160 ? 46.133 20.480 -0.864 1.00 17.66 160 SER A O 1
ATOM 1231 N N . SER A 1 161 ? 44.904 22.346 -1.115 1.00 14.00 161 SER A N 1
ATOM 1232 C CA . SER A 1 161 ? 45.940 23.227 -0.573 1.00 15.47 161 SER A CA 1
ATOM 1233 C C . SER A 1 161 ? 45.212 24.282 0.265 1.00 14.36 161 SER A C 1
ATOM 1234 O O . SER A 1 161 ? 45.304 25.473 0.003 1.00 13.83 161 SER A O 1
ATOM 1237 N N . PRO A 1 162 ? 44.455 23.832 1.283 1.00 14.14 162 PRO A N 1
ATOM 1238 C CA . PRO A 1 162 ? 43.704 24.759 2.133 1.00 14.78 162 PRO A CA 1
ATOM 1239 C C . PRO A 1 162 ? 44.576 25.589 3.055 1.00 14.51 162 PRO A C 1
ATOM 1240 O O . PRO A 1 162 ? 45.743 25.270 3.309 1.00 14.91 162 PRO A O 1
ATOM 1244 N N . LYS A 1 163 ? 43.983 26.665 3.553 1.00 15.59 163 LYS A N 1
ATOM 1245 C CA . LYS A 1 163 ? 44.673 27.530 4.475 1.00 17.14 163 LYS A CA 1
ATOM 1246 C C . LYS A 1 163 ? 43.849 27.660 5.754 1.00 15.36 163 LYS A C 1
ATOM 1247 O O . LYS A 1 163 ? 44.404 28.046 6.778 1.00 16.04 163 LYS A O 1
ATOM 1253 N N . THR A 1 164 ? 42.552 27.365 5.695 1.00 15.79 164 THR A N 1
ATOM 1254 C CA . THR A 1 164 ? 41.714 27.553 6.892 1.00 14.66 164 THR A CA 1
ATOM 1255 C C . THR A 1 164 ? 41.363 26.276 7.599 1.00 14.56 164 THR A C 1
ATOM 1256 O O . THR A 1 164 ? 41.481 25.182 7.067 1.00 13.02 164 THR A O 1
ATOM 1260 N N . VAL A 1 165 ? 40.855 26.437 8.821 1.00 14.81 165 VAL A N 1
ATOM 1261 C CA . VAL A 1 165 ? 40.469 25.272 9.562 1.00 14.17 165 VAL A CA 1
ATOM 1262 C C . VAL A 1 165 ? 39.417 24.444 8.790 1.00 13.77 165 VAL A C 1
ATOM 1263 O O . VAL A 1 165 ? 39.430 23.201 8.814 1.00 13.55 165 VAL A O 1
ATOM 1267 N N . PHE A 1 166 ? 38.484 25.116 8.124 1.00 13.86 166 PHE A N 1
ATOM 1268 C CA . PHE A 1 166 ? 37.459 24.365 7.397 1.00 16.12 166 PHE A CA 1
ATOM 1269 C C . PHE A 1 166 ? 38.039 23.570 6.247 1.00 14.29 166 PHE A C 1
ATOM 1270 O O . PHE A 1 166 ? 37.645 22.431 6.044 1.00 14.79 166 PHE A O 1
ATOM 1278 N N . GLY A 1 167 ? 38.951 24.181 5.496 1.00 15.32 167 GLY A N 1
ATOM 1279 C CA . GLY A 1 167 ? 39.573 23.493 4.362 1.00 13.11 167 GLY A CA 1
ATOM 1280 C C . GLY A 1 167 ? 40.381 22.308 4.835 1.00 12.94 167 GLY A C 1
ATOM 1281 O O . GLY A 1 167 ? 40.321 21.228 4.233 1.00 13.43 167 GLY A O 1
ATOM 1282 N N . PHE A 1 168 ? 41.139 22.478 5.916 1.00 13.36 168 PHE A N 1
ATOM 1283 C CA . PHE A 1 168 ? 41.920 21.356 6.431 1.00 12.25 168 PHE A CA 1
ATOM 1284 C C . PHE A 1 168 ? 41.055 20.241 6.966 1.00 14.10 168 PHE A C 1
ATOM 1285 O O . PHE A 1 168 ? 41.326 19.052 6.720 1.00 13.16 168 PHE A O 1
ATOM 1293 N N . ILE A 1 169 ? 40.032 20.589 7.760 1.00 12.27 169 ILE A N 1
ATOM 1294 C CA . ILE A 1 169 ? 39.176 19.515 8.262 1.00 12.70 169 ILE A CA 1
ATOM 1295 C C . ILE A 1 169 ? 38.468 18.772 7.113 1.00 12.41 169 ILE A C 1
ATOM 1296 O O . ILE A 1 169 ? 38.401 17.552 7.136 1.00 14.44 169 ILE A O 1
ATOM 1301 N N . CYS A 1 170 ? 37.955 19.488 6.125 1.00 15.27 170 CYS A N 1
ATOM 1302 C CA . CYS A 1 170 ? 37.271 18.785 5.017 1.00 16.02 170 CYS A CA 1
ATOM 1303 C C . CYS A 1 170 ? 38.218 17.924 4.246 1.00 16.44 170 CYS A C 1
ATOM 1304 O O . CYS A 1 170 ? 37.871 16.806 3.874 1.00 15.62 170 CYS A O 1
ATOM 1307 N N . ALA A 1 171 ? 39.427 18.429 3.979 1.00 14.90 171 ALA A N 1
ATOM 1308 C CA . ALA A 1 171 ? 40.351 17.587 3.220 1.00 15.64 171 ALA A CA 1
ATOM 1309 C C . ALA A 1 171 ? 40.729 16.337 4.026 1.00 15.99 171 ALA A C 1
ATOM 1310 O O . ALA A 1 171 ? 40.906 15.244 3.460 1.00 15.89 171 ALA A O 1
ATOM 1312 N N . ALA A 1 172 ? 40.882 16.463 5.350 1.00 15.51 172 ALA A N 1
ATOM 1313 C CA . ALA A 1 172 ? 41.235 15.314 6.158 1.00 13.90 172 ALA A CA 1
ATOM 1314 C C . ALA A 1 172 ? 40.092 14.296 6.190 1.00 15.02 172 ALA A C 1
ATOM 1315 O O . ALA A 1 172 ? 40.345 13.089 6.130 1.00 15.41 172 ALA A O 1
ATOM 1317 N N . LEU A 1 173 ? 38.858 14.786 6.313 1.00 14.93 173 LEU A N 1
ATOM 1318 C CA . LEU A 1 173 ? 37.729 13.851 6.396 1.00 15.26 173 LEU A CA 1
ATOM 1319 C C . LEU A 1 173 ? 37.569 13.107 5.078 1.00 17.34 173 LEU A C 1
ATOM 1320 O O . LEU A 1 173 ? 37.288 11.921 5.082 1.00 17.85 173 LEU A O 1
ATOM 1325 N N . THR A 1 174 ? 37.767 13.802 3.968 1.00 18.73 174 THR A N 1
ATOM 1326 C CA . THR A 1 174 ? 37.671 13.150 2.656 1.00 19.11 174 THR A CA 1
ATOM 1327 C C . THR A 1 174 ? 38.704 12.021 2.538 1.00 19.75 174 THR A C 1
ATOM 1328 O O . THR A 1 174 ? 38.381 10.894 2.106 1.00 19.18 174 THR A O 1
ATOM 1332 N N . GLN A 1 175 ? 39.940 12.310 2.945 1.00 18.52 175 GLN A N 1
ATOM 1333 C CA . GLN A 1 175 ? 41.024 11.315 2.916 1.00 18.85 175 GLN A CA 1
ATOM 1334 C C . GLN A 1 175 ? 40.715 10.133 3.848 1.00 20.70 175 GLN A C 1
ATOM 1335 O O . GLN A 1 175 ? 40.946 8.959 3.472 1.00 19.77 175 GLN A O 1
ATOM 1341 N N . ARG A 1 176 ? 40.216 10.409 5.062 1.00 19.72 176 ARG A N 1
ATOM 1342 C CA . ARG A 1 176 ? 39.860 9.319 5.969 1.00 19.99 176 ARG A CA 1
ATOM 1343 C C . ARG A 1 176 ? 38.798 8.413 5.328 1.00 22.07 176 ARG A C 1
ATOM 1344 O O . ARG A 1 176 ? 38.926 7.173 5.357 1.00 23.35 176 ARG A O 1
ATOM 1352 N N . ARG A 1 177 ? 37.771 9.028 4.752 1.00 23.26 177 ARG A N 1
ATOM 1353 C CA . ARG A 1 177 ? 36.697 8.259 4.101 1.00 27.33 177 ARG A CA 1
ATOM 1354 C C . ARG A 1 177 ? 37.222 7.335 3.001 1.00 28.40 177 ARG A C 1
ATOM 1355 O O . ARG A 1 177 ? 36.806 6.176 2.894 1.00 27.83 177 ARG A O 1
ATOM 1363 N N . ALA A 1 178 ? 38.147 7.860 2.203 1.00 28.18 178 ALA A N 1
ATOM 1364 C CA . ALA A 1 178 ? 38.705 7.106 1.109 1.00 28.81 178 ALA A CA 1
ATOM 1365 C C . ALA A 1 178 ? 39.557 5.959 1.631 1.00 30.21 178 ALA A C 1
ATOM 1366 O O . ALA A 1 178 ? 39.796 4.973 0.916 1.00 30.95 178 ALA A O 1
ATOM 1368 N N . ALA A 1 179 ? 39.993 6.046 2.885 1.00 27.20 179 ALA A N 1
ATOM 1369 C CA . ALA A 1 179 ? 40.807 4.980 3.454 1.00 27.22 179 ALA A CA 1
ATOM 1370 C C . ALA A 1 179 ? 39.992 4.040 4.342 1.00 26.82 179 ALA A C 1
ATOM 1371 O O . ALA A 1 179 ? 40.537 3.094 4.936 1.00 29.03 179 ALA A O 1
ATOM 1373 N N . GLY A 1 180 ? 38.698 4.295 4.431 1.00 23.87 180 GLY A N 1
ATOM 1374 C CA . GLY A 1 180 ? 37.850 3.506 5.298 1.00 23.76 180 GLY A CA 1
ATOM 1375 C C . GLY A 1 180 ? 38.125 3.820 6.770 1.00 23.21 180 GLY A C 1
ATOM 1376 O O . GLY A 1 180 ? 37.867 2.985 7.644 1.00 24.46 180 GLY A O 1
ATOM 1377 N N . ILE A 1 181 ? 38.639 5.020 7.052 1.00 20.76 181 ILE A N 1
ATOM 1378 C CA . ILE A 1 181 ? 38.971 5.432 8.426 1.00 20.12 181 ILE A CA 1
ATOM 1379 C C . ILE A 1 181 ? 37.782 6.237 8.982 1.00 19.95 181 ILE A C 1
ATOM 1380 O O . ILE A 1 181 ? 37.245 7.107 8.292 1.00 21.37 181 ILE A O 1
ATOM 1385 N N . PRO A 1 182 ? 37.341 5.937 10.219 1.00 20.74 182 PRO A N 1
ATOM 1386 C CA . PRO A 1 182 ? 36.201 6.687 10.776 1.00 19.63 182 PRO A CA 1
ATOM 1387 C C . PRO A 1 182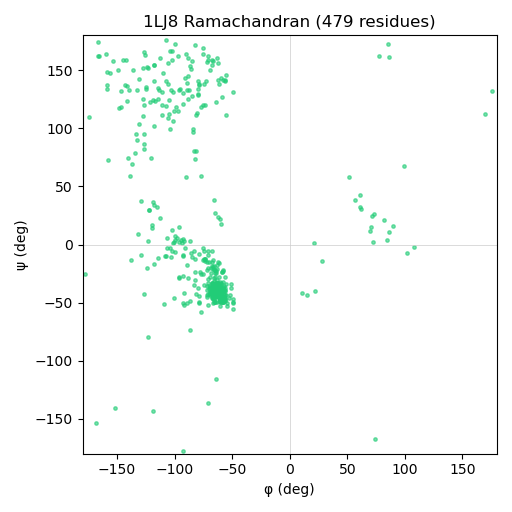 ? 36.509 8.154 11.048 1.00 18.62 182 PRO A C 1
ATOM 1388 O O . PRO A 1 182 ? 37.668 8.543 11.219 1.00 18.32 182 PRO A O 1
ATOM 1392 N N . ALA A 1 183 ? 35.454 8.945 11.097 1.00 17.67 183 ALA A N 1
ATOM 1393 C CA . ALA A 1 183 ? 35.569 10.372 11.371 1.00 16.74 183 ALA A CA 1
ATOM 1394 C C . ALA A 1 183 ? 36.144 10.619 12.766 1.00 14.89 183 ALA A C 1
ATOM 1395 O O . ALA A 1 183 ? 36.141 9.735 13.630 1.00 17.08 183 ALA A O 1
ATOM 1397 N N . PHE A 1 184 ? 36.655 11.827 12.968 1.00 14.82 184 PHE A N 1
ATOM 1398 C CA . PHE A 1 184 ? 37.095 12.256 14.305 1.00 13.35 184 PHE A CA 1
ATOM 1399 C C . PHE A 1 184 ? 35.977 13.191 14.845 1.00 12.86 184 PHE A C 1
ATOM 1400 O O . PHE A 1 184 ? 35.081 13.572 14.112 1.00 11.93 184 PHE A O 1
ATOM 1408 N N . THR A 1 185 ? 36.000 13.495 16.140 1.00 12.20 185 THR A N 1
ATOM 1409 C CA . THR A 1 185 ? 35.078 14.450 16.742 1.00 11.76 185 THR A CA 1
ATOM 1410 C C . THR A 1 185 ? 35.780 15.808 16.579 1.00 11.01 185 THR A C 1
ATOM 1411 O O . THR A 1 185 ? 37.024 15.882 16.618 1.00 12.49 185 THR A O 1
ATOM 1415 N N . VAL A 1 186 ? 35.019 16.865 16.359 1.00 11.32 186 VAL A N 1
ATOM 1416 C CA . VAL A 1 186 ? 35.588 18.221 16.305 1.00 12.46 186 VAL A CA 1
ATOM 1417 C C . VAL A 1 186 ? 35.124 18.873 17.615 1.00 13.04 186 VAL A C 1
ATOM 1418 O O . VAL A 1 186 ? 33.919 19.043 17.870 1.00 12.99 186 VAL A O 1
ATOM 1430 N N . SER A 1 188 ? 35.325 22.104 19.908 1.00 10.20 188 SER A N 1
ATOM 1431 C CA . SER A 1 188 ? 35.634 23.538 20.063 1.00 10.49 188 SER A CA 1
ATOM 1432 C C . SER A 1 188 ? 35.894 23.880 21.529 1.00 12.30 188 SER A C 1
ATOM 1433 O O . SER A 1 188 ? 35.131 23.478 22.404 1.00 12.97 188 SER A O 1
ATOM 1436 N N . CYS A 1 189 ? 36.962 24.622 21.773 1.00 11.94 189 CYS A N 1
ATOM 1437 C CA . CYS A 1 189 ? 37.274 25.082 23.134 1.00 11.80 189 CYS A CA 1
ATOM 1438 C C . CYS A 1 189 ? 37.349 26.610 23.103 1.00 12.06 189 CYS A C 1
ATOM 1439 O O . CYS A 1 189 ? 38.084 27.230 23.886 1.00 12.70 189 CYS A O 1
ATOM 1442 N N . ASP A 1 190 ? 36.588 27.229 22.199 1.00 11.19 190 ASP A N 1
ATOM 1443 C CA . ASP A 1 190 ? 36.540 28.693 22.142 1.00 11.49 190 ASP A CA 1
ATOM 1444 C C . ASP A 1 190 ? 35.336 29.281 22.884 1.00 11.62 190 ASP A C 1
ATOM 1445 O O . ASP A 1 190 ? 34.352 28.590 23.147 1.00 11.62 190 ASP A O 1
ATOM 1450 N N . ASN A 1 191 ? 35.426 30.573 23.180 1.00 12.16 191 ASN A N 1
ATOM 1451 C CA . ASN A 1 191 ? 34.380 31.274 23.914 1.00 11.97 191 ASN A CA 1
ATOM 1452 C C . ASN A 1 191 ? 33.216 31.699 23.029 1.00 12.72 191 ASN A C 1
ATOM 1453 O O . ASN A 1 191 ? 33.131 32.871 22.661 1.00 12.60 191 ASN A O 1
ATOM 1458 N N . LEU A 1 192 ? 32.315 30.776 22.733 1.00 12.81 192 LEU A N 1
ATOM 1459 C CA . LEU A 1 192 ? 31.116 31.087 21.940 1.00 14.11 192 LEU A CA 1
ATOM 1460 C C . LEU A 1 192 ? 30.019 30.472 22.790 1.00 14.65 192 LEU A C 1
ATOM 1461 O O . LEU A 1 192 ? 30.208 29.397 23.343 1.00 14.01 192 LEU A O 1
ATOM 1466 N N . PRO A 1 193 ? 28.857 31.119 22.868 1.00 15.40 193 PRO A N 1
ATOM 1467 C CA . PRO A 1 193 ? 27.776 30.555 23.689 1.00 15.69 193 PRO A CA 1
ATOM 1468 C C . PRO A 1 193 ? 27.470 29.059 23.429 1.00 15.65 193 PRO A C 1
ATOM 1469 O O . PRO A 1 193 ? 27.317 28.253 24.368 1.00 16.74 193 PRO A O 1
ATOM 1473 N N . HIS A 1 194 ? 27.296 28.698 22.162 1.00 14.17 194 HIS A N 1
ATOM 1474 C CA . HIS A 1 194 ? 27.046 27.308 21.807 1.00 13.30 194 HIS A CA 1
ATOM 1475 C C . HIS A 1 194 ? 28.215 26.959 20.8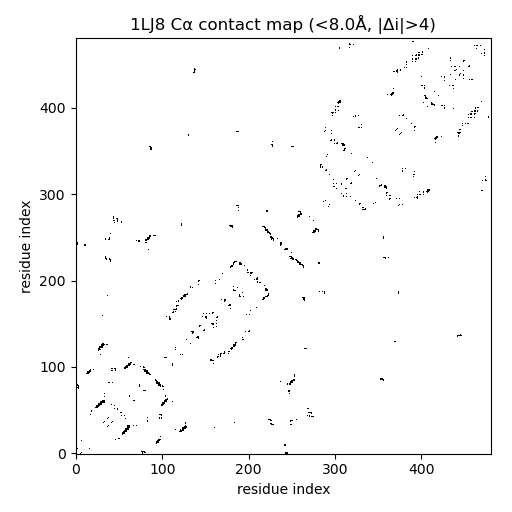62 1.00 13.23 194 HIS A C 1
ATOM 1476 O O . HIS A 1 194 ? 28.026 26.829 19.653 1.00 13.40 194 HIS A O 1
ATOM 1483 N N . ASN A 1 195 ? 29.408 26.777 21.420 1.00 13.61 195 ASN A N 1
ATOM 1484 C CA . ASN A 1 195 ? 30.574 26.540 20.558 1.00 13.82 195 ASN A CA 1
ATOM 1485 C C . ASN A 1 195 ? 30.515 25.301 19.674 1.00 13.71 195 ASN A C 1
ATOM 1486 O O . ASN A 1 195 ? 30.961 25.356 18.506 1.00 14.41 195 ASN A O 1
ATOM 1491 N N . GLY A 1 196 ? 29.963 24.201 20.183 1.00 13.32 196 GLY A N 1
ATOM 1492 C CA . GLY A 1 196 ? 29.841 23.027 19.330 1.00 12.58 196 GLY A CA 1
ATOM 1493 C C . GLY A 1 196 ? 28.824 23.282 18.204 1.00 13.08 196 GLY A C 1
ATOM 1494 O O . GLY A 1 196 ? 29.082 22.934 17.056 1.00 12.24 196 GLY A O 1
ATOM 1495 N N . ALA A 1 197 ? 27.662 23.839 18.525 1.00 14.09 197 ALA A N 1
ATOM 1496 C CA . ALA A 1 197 ? 26.653 24.085 17.484 1.00 14.28 197 ALA A CA 1
ATOM 1497 C C . ALA A 1 197 ? 27.184 25.033 16.402 1.00 15.89 197 ALA A C 1
ATOM 1498 O O . ALA A 1 197 ? 26.858 24.856 15.205 1.00 13.84 197 ALA A O 1
ATOM 1500 N N . VAL A 1 198 ? 27.971 26.036 16.809 1.00 12.54 198 VAL A N 1
ATOM 1501 C CA . VAL A 1 198 ? 28.537 26.995 15.845 1.00 12.65 198 VAL A CA 1
ATOM 1502 C C . VAL A 1 198 ? 29.550 26.262 14.941 1.00 13.47 198 VAL A C 1
ATOM 1503 O O . VAL A 1 198 ? 29.535 26.454 13.698 1.00 12.81 198 VAL A O 1
ATOM 1507 N N . THR A 1 199 ? 30.398 25.429 15.547 1.00 12.75 199 THR A N 1
ATOM 1508 C CA . THR A 1 199 ? 31.404 24.660 14.764 1.00 12.79 199 THR A CA 1
ATOM 1509 C C . THR A 1 199 ? 30.674 23.783 13.742 1.00 14.01 199 THR A C 1
ATOM 1510 O O . THR A 1 199 ? 31.045 23.726 12.563 1.00 13.51 199 THR A O 1
ATOM 1514 N N . ARG A 1 200 ? 29.630 23.101 14.205 1.00 15.07 200 ARG A N 1
ATOM 1515 C CA . ARG A 1 200 ? 28.817 22.273 13.314 1.00 15.66 200 ARG A CA 1
ATOM 1516 C C . ARG A 1 200 ? 28.205 23.093 12.182 1.00 14.10 200 ARG A C 1
ATOM 1517 O O . ARG A 1 200 ? 28.325 22.708 11.008 1.00 12.92 200 ARG A O 1
ATOM 1525 N N . LYS A 1 201 ? 27.573 24.229 12.509 1.00 13.67 201 LYS A N 1
ATOM 1526 C CA . LYS A 1 201 ? 26.932 25.046 11.482 1.00 16.24 201 LYS A CA 1
ATOM 1527 C C . LYS A 1 201 ? 27.909 25.543 10.428 1.00 16.97 201 LYS A C 1
ATOM 1528 O O . LYS A 1 201 ? 27.620 25.514 9.212 1.00 15.07 201 LYS A O 1
ATOM 1534 N N . ALA A 1 202 ? 29.073 25.988 10.898 1.00 14.18 202 ALA A N 1
ATOM 1535 C CA . ALA A 1 202 ? 30.087 26.488 10.008 1.00 15.48 202 ALA A CA 1
ATOM 1536 C C . ALA A 1 202 ? 30.667 25.398 9.112 1.00 14.05 202 ALA A C 1
ATOM 1537 O O . ALA A 1 202 ? 30.767 25.602 7.881 1.00 14.08 202 ALA A O 1
ATOM 1539 N N . LEU A 1 203 ? 31.078 24.267 9.711 1.00 13.75 203 LEU A N 1
ATOM 1540 C CA . LEU A 1 203 ? 31.667 23.192 8.904 1.00 13.77 203 LEU A CA 1
ATOM 1541 C C . LEU A 1 203 ? 30.669 22.660 7.892 1.00 15.48 203 LEU A C 1
ATOM 1542 O O . LEU A 1 203 ? 31.028 22.450 6.723 1.00 15.93 203 LEU A O 1
ATOM 1547 N N . LEU A 1 204 ? 29.410 22.493 8.304 1.00 14.02 204 LEU A N 1
ATOM 1548 C CA . LEU A 1 204 ? 28.399 21.997 7.366 1.00 17.18 204 LEU A CA 1
ATOM 1549 C C . LEU A 1 204 ? 28.139 22.986 6.256 1.00 16.48 204 LEU A C 1
ATOM 1550 O O . LEU A 1 204 ? 28.005 22.579 5.084 1.00 17.89 204 LEU A O 1
ATOM 1555 N N . ALA A 1 205 ? 28.070 24.275 6.579 1.00 15.61 205 ALA A N 1
ATOM 1556 C CA . ALA A 1 205 ? 27.824 25.296 5.549 1.00 16.65 205 ALA A CA 1
ATOM 1557 C C . ALA A 1 205 ? 28.971 25.290 4.537 1.00 18.41 205 ALA A C 1
ATOM 1558 O O . ALA A 1 205 ? 28.772 25.373 3.305 1.00 18.27 205 ALA A O 1
ATOM 1560 N N . PHE A 1 206 ? 30.183 25.155 5.056 1.00 16.71 206 PHE A N 1
ATOM 1561 C CA . PHE A 1 206 ? 31.346 25.117 4.182 1.00 17.02 206 PHE A CA 1
ATOM 1562 C C . PHE A 1 206 ? 31.313 23.856 3.307 1.00 16.57 206 PHE A C 1
ATOM 1563 O O . PHE A 1 206 ? 31.542 23.931 2.111 1.00 19.09 206 PHE A O 1
ATOM 1571 N N . ALA A 1 207 ? 31.040 22.710 3.906 1.00 14.92 207 ALA A N 1
ATOM 1572 C CA . ALA A 1 207 ? 31.000 21.457 3.178 1.00 16.84 207 ALA A CA 1
ATOM 1573 C C . ALA A 1 207 ? 29.940 21.512 2.069 1.00 18.68 207 ALA A C 1
ATOM 1574 O O . ALA A 1 207 ? 30.160 20.986 0.970 1.00 18.63 207 ALA A O 1
ATOM 1576 N N . ALA A 1 208 ? 28.816 22.167 2.367 1.00 18.75 208 ALA A N 1
ATOM 1577 C CA . ALA A 1 208 ? 27.721 22.300 1.407 1.00 20.79 208 ALA A CA 1
ATOM 1578 C C . ALA A 1 208 ? 28.141 23.081 0.177 1.00 23.11 208 ALA A C 1
ATOM 1579 O O . ALA A 1 208 ? 27.591 22.850 -0.920 1.00 22.97 208 ALA A O 1
ATOM 1581 N N . LEU A 1 209 ? 29.078 24.020 0.336 1.00 23.34 209 LEU A N 1
ATOM 1582 C CA . LEU A 1 209 ? 29.570 24.768 -0.824 1.00 25.19 209 LEU A CA 1
ATOM 1583 C C . LEU A 1 209 ? 30.447 23.845 -1.705 1.00 27.19 209 LEU A C 1
ATOM 1584 O O . LEU A 1 209 ? 30.735 24.180 -2.844 1.00 26.70 209 LEU A O 1
ATOM 1589 N N . HIS A 1 210 ? 30.876 22.699 -1.171 1.00 29.75 210 HIS A N 1
ATOM 1590 C CA . HIS A 1 210 ? 31.639 21.698 -1.945 1.00 32.63 210 HIS A CA 1
ATOM 1591 C C . HIS A 1 210 ? 30.643 20.782 -2.652 1.00 33.30 210 HIS A C 1
ATOM 1592 O O . HIS A 1 210 ? 30.501 20.829 -3.877 1.00 32.15 210 HIS A O 1
ATOM 1599 N N . ASN A 1 211 ? 30.002 19.903 -1.891 1.00 32.96 211 ASN A N 1
ATOM 1600 C CA . ASN A 1 211 ? 28.971 19.031 -2.451 1.00 33.99 211 ASN A CA 1
ATOM 1601 C C . ASN A 1 211 ? 28.078 18.530 -1.345 1.00 34.01 211 ASN A C 1
ATOM 1602 O O . ASN A 1 211 ? 28.508 18.396 -0.194 1.00 34.01 211 ASN A O 1
ATOM 1607 N N . ALA A 1 212 ? 26.814 18.307 -1.689 1.00 33.60 212 ALA A N 1
ATOM 1608 C CA . ALA A 1 212 ? 25.861 17.819 -0.716 1.00 34.00 212 ALA A CA 1
ATOM 1609 C C . ALA A 1 212 ? 26.343 16.510 -0.110 1.00 33.44 212 ALA A C 1
ATOM 1610 O O . ALA A 1 212 ? 26.148 16.256 1.077 1.00 33.02 212 ALA A O 1
ATOM 1612 N N . GLU A 1 213 ? 27.004 15.685 -0.922 1.00 31.72 213 GLU A N 1
ATOM 1613 C CA . GLU A 1 213 ? 27.448 14.399 -0.424 1.00 29.82 213 GLU A CA 1
ATOM 1614 C C . GLU A 1 213 ? 28.428 14.503 0.775 1.00 27.65 213 GLU A C 1
ATOM 1615 O O . GLU A 1 213 ? 28.251 13.799 1.786 1.00 25.97 213 GLU A O 1
ATOM 1621 N N . LEU A 1 214 ? 29.444 15.354 0.663 1.00 25.04 214 LEU A N 1
ATOM 1622 C CA . LEU A 1 214 ? 30.407 15.514 1.765 1.00 24.87 214 LEU A CA 1
ATOM 1623 C C . LEU A 1 214 ? 29.657 16.103 2.967 1.00 23.26 214 LEU A C 1
ATOM 1624 O O . LEU A 1 214 ? 29.829 15.628 4.100 1.00 23.11 214 LEU A O 1
ATOM 1629 N N . HIS A 1 215 ? 28.798 17.088 2.697 1.00 21.48 215 HIS A N 1
ATOM 1630 C CA . HIS A 1 215 ? 27.971 17.729 3.729 1.00 21.25 215 HIS A CA 1
ATOM 1631 C C . HIS A 1 215 ? 27.130 16.678 4.461 1.00 22.64 215 HIS A C 1
ATOM 1632 O O . HIS A 1 215 ? 27.075 16.625 5.716 1.00 18.96 215 HIS A O 1
ATOM 1639 N N . ASP A 1 216 ? 26.479 15.818 3.685 1.00 22.02 216 ASP A N 1
ATOM 1640 C CA . ASP A 1 216 ? 25.619 14.817 4.301 1.00 22.70 216 ASP A CA 1
ATOM 1641 C C . ASP A 1 216 ? 26.394 13.801 5.123 1.00 21.93 216 ASP A C 1
ATOM 1642 O O . ASP A 1 216 ? 25.948 13.380 6.210 1.00 19.99 216 ASP A O 1
ATOM 1647 N N . TRP A 1 217 ? 27.556 13.414 4.619 1.00 18.24 217 TRP A N 1
ATOM 1648 C CA . TRP A 1 217 ? 28.350 12.445 5.324 1.00 19.57 217 TRP A CA 1
ATOM 1649 C C . TRP A 1 217 ? 28.848 13.052 6.644 1.00 18.70 217 TRP A C 1
ATOM 1650 O O . TRP A 1 217 ? 28.876 12.366 7.680 1.00 19.85 217 TRP A O 1
ATOM 1661 N N . ILE A 1 218 ? 29.249 14.319 6.607 1.00 18.40 218 ILE A N 1
ATOM 1662 C CA . ILE A 1 218 ? 29.757 14.954 7.826 1.00 17.53 218 ILE A CA 1
ATOM 1663 C C . ILE A 1 218 ? 28.635 15.077 8.859 1.00 17.93 218 ILE A C 1
ATOM 1664 O O . ILE A 1 218 ? 28.818 14.779 10.051 1.00 17.40 218 ILE A O 1
ATOM 1669 N N . LYS A 1 219 ? 27.468 15.502 8.392 1.00 19.22 219 LYS A N 1
ATOM 1670 C CA . LYS A 1 219 ? 26.317 15.662 9.270 1.00 20.72 219 LYS A CA 1
ATOM 1671 C C . LYS A 1 219 ? 26.010 14.356 9.990 1.00 20.82 219 LYS A C 1
ATOM 1672 O O . LYS A 1 219 ? 25.680 14.348 11.193 1.00 20.58 219 LYS A O 1
ATOM 1678 N N . ALA A 1 220 ? 26.181 13.241 9.292 1.00 19.44 220 ALA A N 1
ATOM 1679 C CA . ALA A 1 220 ? 25.903 11.942 9.888 1.00 20.80 220 ALA A CA 1
ATOM 1680 C C . ALA A 1 220 ? 27.046 11.244 10.638 1.00 20.84 220 ALA A C 1
ATOM 1681 O O . ALA A 1 220 ? 26.795 10.341 11.430 1.00 22.22 220 ALA A O 1
ATOM 1683 N N . HIS A 1 221 ? 28.297 11.654 10.429 1.00 18.11 221 HIS A N 1
ATOM 1684 C CA . HIS A 1 221 ? 29.408 10.931 11.056 1.00 18.28 221 HIS A CA 1
ATOM 1685 C C . HIS A 1 221 ? 30.287 11.710 12.043 1.00 16.08 221 HIS A C 1
ATOM 1686 O O . HIS A 1 221 ? 31.046 11.111 12.810 1.00 17.41 221 HIS A O 1
ATOM 1693 N N . VAL A 1 222 ? 30.201 13.032 12.009 1.00 15.96 222 VAL A N 1
ATOM 1694 C CA . VAL A 1 222 ? 31.037 13.848 12.910 1.00 16.24 222 VAL A CA 1
ATOM 1695 C C . VAL A 1 222 ? 30.183 14.448 14.059 1.00 16.21 222 VAL A C 1
ATOM 1696 O O . VAL A 1 222 ? 29.037 14.863 13.830 1.00 18.10 222 VAL A O 1
ATOM 1700 N N . SER A 1 223 ? 30.703 14.439 15.285 1.00 16.13 223 SER A N 1
ATOM 1701 C CA . SER A 1 223 ? 30.005 15.053 16.432 1.00 14.54 223 SER A CA 1
ATOM 1702 C C . SER A 1 223 ? 30.739 16.385 16.786 1.00 14.86 223 SER A C 1
ATOM 1703 O O . SER A 1 223 ? 31.935 16.566 16.498 1.00 13.30 223 SER A O 1
ATOM 1706 N N . PHE A 1 224 ? 30.000 17.290 17.428 1.00 13.64 224 PHE A N 1
ATOM 1707 C CA . PHE A 1 224 ? 30.455 18.648 17.724 1.00 13.10 224 PHE A CA 1
ATOM 1708 C C . PHE A 1 224 ? 29.964 19.005 19.121 1.00 11.92 224 PHE A C 1
ATOM 1709 O O . PHE A 1 224 ? 29.032 19.781 19.273 1.00 13.53 224 PHE A O 1
ATOM 1717 N N . PRO A 1 225 ? 30.602 18.428 20.146 1.00 11.30 225 PRO A N 1
ATOM 1718 C CA . PRO A 1 225 ? 30.171 18.714 21.522 1.00 12.85 225 PRO A CA 1
ATOM 1719 C C . PRO A 1 225 ? 30.275 20.176 21.934 1.00 12.35 225 PRO A C 1
ATOM 1720 O O . PRO A 1 225 ? 31.224 20.875 21.569 1.00 12.03 225 PRO A O 1
ATOM 1724 N N . ASN A 1 226 ? 29.262 20.675 22.647 1.00 11.05 226 ASN A N 1
ATOM 1725 C CA . ASN A 1 226 ? 29.396 22.013 23.172 1.00 11.29 226 ASN A CA 1
ATOM 1726 C C . ASN A 1 226 ? 30.142 21.858 24.482 1.00 10.76 226 ASN A C 1
ATOM 1727 O O . ASN A 1 226 ? 30.141 20.782 25.071 1.00 11.57 226 ASN A O 1
ATOM 1732 N N . ALA A 1 227 ? 30.771 22.945 24.922 1.00 11.38 227 ALA A N 1
ATOM 1733 C CA . ALA A 1 227 ? 31.485 22.922 26.199 1.00 12.42 227 ALA A CA 1
ATOM 1734 C C . ALA A 1 227 ? 31.531 24.282 26.840 1.00 13.51 227 ALA A C 1
ATOM 1735 O O . ALA A 1 227 ? 31.414 25.302 26.178 1.00 15.10 227 ALA A O 1
ATOM 1745 N N . VAL A 1 229 ? 34.364 26.155 28.837 1.00 13.96 229 VAL A N 1
ATOM 1746 C CA . VAL A 1 229 ? 35.784 26.017 29.162 1.00 13.38 229 VAL A CA 1
ATOM 1747 C C . VAL A 1 229 ? 36.190 27.249 29.933 1.00 14.47 229 VAL A C 1
ATOM 1748 O O . VAL A 1 229 ? 35.868 28.376 29.529 1.00 16.98 229 VAL A O 1
ATOM 1752 N N . ASP A 1 230 ? 36.888 27.068 31.061 1.00 13.71 230 ASP A N 1
ATOM 1753 C CA . ASP A 1 230 ? 37.163 28.243 31.864 1.00 13.32 230 ASP A CA 1
ATOM 1754 C C . ASP A 1 230 ? 38.514 28.171 32.578 1.00 13.36 230 ASP A C 1
ATOM 1755 O O . ASP A 1 230 ? 38.722 27.253 33.358 1.00 13.35 230 ASP A O 1
ATOM 1760 N N . ARG A 1 231 ? 39.414 29.101 32.275 1.00 12.48 231 ARG A N 1
ATOM 1761 C CA . ARG A 1 231 ? 40.687 29.219 33.007 1.00 11.51 231 ARG A CA 1
ATOM 1762 C C . ARG A 1 231 ? 41.380 30.459 32.470 1.00 13.25 231 ARG A C 1
ATOM 1763 O O . ARG A 1 231 ? 41.807 30.481 31.311 1.00 11.99 231 ARG A O 1
ATOM 1771 N N . ILE A 1 232 ? 41.457 31.498 33.300 1.00 11.71 232 ILE A N 1
ATOM 1772 C CA . ILE A 1 232 ? 42.073 32.771 32.887 1.00 11.17 232 ILE A CA 1
ATOM 1773 C C . ILE A 1 232 ? 43.544 32.514 32.603 1.00 11.35 232 ILE A C 1
ATOM 1774 O O . ILE A 1 232 ? 44.318 32.072 33.463 1.00 11.59 232 ILE A O 1
ATOM 1779 N N . THR A 1 233 ? 43.924 32.844 31.371 1.00 10.55 233 THR A N 1
ATOM 1780 C CA . THR A 1 233 ? 45.276 32.543 30.894 1.00 11.13 233 THR A CA 1
ATOM 1781 C C . THR A 1 233 ? 45.870 33.767 30.206 1.00 11.02 233 THR A C 1
ATOM 1782 O O . THR A 1 233 ? 45.616 34.044 29.024 1.00 10.94 233 THR A O 1
ATOM 1786 N N . PRO A 1 234 ? 46.638 34.547 30.941 1.00 11.14 234 PRO A N 1
ATOM 1787 C CA . PRO A 1 234 ? 47.255 35.754 30.370 1.00 11.02 234 PRO A CA 1
ATOM 1788 C C . PRO A 1 234 ? 48.266 35.390 29.242 1.00 12.13 234 PRO A C 1
ATOM 1789 O O . PRO A 1 234 ? 48.623 34.207 29.071 1.00 10.97 234 PRO A O 1
ATOM 1801 N N . THR A 1 236 ? 52.024 35.311 27.814 1.00 12.98 236 THR A N 1
ATOM 1802 C CA . THR A 1 236 ? 53.284 35.147 28.503 1.00 14.44 236 THR A CA 1
ATOM 1803 C C . THR A 1 236 ? 54.172 36.318 28.081 1.00 16.98 236 THR A C 1
ATOM 1804 O O . THR A 1 236 ? 54.817 36.296 27.067 1.00 16.54 236 THR A O 1
ATOM 1808 N N . SER A 1 237 ? 54.173 37.355 28.891 1.00 18.27 237 SER A N 1
ATOM 1809 C CA . SER A 1 237 ? 55.016 38.525 28.611 1.00 18.87 237 SER A CA 1
ATOM 1810 C C . SER A 1 237 ? 56.434 38.197 29.135 1.00 18.89 237 SER A C 1
ATOM 1811 O O . SER A 1 237 ? 56.686 37.180 29.807 1.00 18.26 237 SER A O 1
ATOM 1814 N N . THR A 1 238 ? 57.392 39.061 28.820 1.00 18.68 238 THR A N 1
ATOM 1815 C CA . THR A 1 238 ? 58.724 38.832 29.316 1.00 17.56 238 THR A CA 1
ATOM 1816 C C . THR A 1 238 ? 58.742 38.790 30.833 1.00 17.40 238 THR A C 1
ATOM 1817 O O . THR A 1 238 ? 59.442 37.987 31.434 1.00 17.22 238 THR A O 1
ATOM 1821 N N . ALA A 1 239 ? 57.984 39.674 31.467 1.00 16.66 239 ALA A N 1
ATOM 1822 C CA . ALA A 1 239 ? 57.976 39.684 32.923 1.00 16.72 239 ALA A CA 1
ATOM 1823 C C . ALA A 1 239 ? 57.474 38.344 33.479 1.00 17.63 239 ALA A C 1
ATOM 1824 O O . ALA A 1 239 ? 58.023 37.828 34.453 1.00 18.40 239 ALA A O 1
ATOM 1826 N N . HIS A 1 240 ? 56.419 37.800 32.870 1.00 19.18 240 HIS A N 1
ATOM 1827 C CA . HIS A 1 240 ? 55.907 36.493 33.348 1.00 19.68 240 HIS A CA 1
ATOM 1828 C C . HIS A 1 240 ? 56.998 35.428 33.216 1.00 19.16 240 HIS A C 1
ATOM 1829 O O . HIS A 1 240 ? 57.242 34.625 34.121 1.00 18.78 240 HIS A O 1
ATOM 1836 N N . ARG A 1 241 ? 57.708 35.434 32.090 1.00 18.71 241 ARG A N 1
ATOM 1837 C CA . ARG A 1 241 ? 58.761 34.438 31.874 1.00 18.80 241 ARG A CA 1
ATOM 1838 C C . ARG A 1 241 ? 59.914 34.626 32.857 1.00 19.16 241 ARG A C 1
ATOM 1839 O O . ARG A 1 241 ? 60.453 33.667 33.416 1.00 18.89 241 ARG A O 1
ATOM 1847 N N . LEU A 1 242 ? 60.299 35.877 33.099 1.00 19.20 242 LEU A N 1
ATOM 1848 C CA . LEU A 1 242 ? 61.381 36.140 34.010 1.00 18.57 242 LEU A CA 1
ATOM 1849 C C . LEU A 1 242 ? 61.013 35.788 35.442 1.00 18.56 242 LEU A C 1
ATOM 1850 O O . LEU A 1 242 ? 61.872 35.341 36.216 1.00 18.38 242 LEU A O 1
ATOM 1855 N N . GLN A 1 243 ? 59.739 35.959 35.792 1.00 18.43 243 GLN A N 1
ATOM 1856 C CA . GLN A 1 243 ? 59.314 35.659 37.167 1.00 19.20 243 GLN A CA 1
ATOM 1857 C C . GLN A 1 243 ? 59.506 34.149 37.430 1.00 18.02 243 GLN A C 1
ATOM 1858 O O . GLN A 1 243 ? 59.910 33.727 38.516 1.00 17.34 243 GLN A O 1
ATOM 1864 N N . LEU A 1 244 ? 59.226 33.344 36.407 1.00 16.47 244 LEU A N 1
ATOM 1865 C CA . LEU A 1 244 ? 59.388 31.897 36.540 1.00 16.55 244 LEU A CA 1
ATOM 1866 C C . LEU A 1 244 ? 60.853 31.548 36.827 1.00 17.38 244 LEU A C 1
ATOM 1867 O O . LEU A 1 244 ? 61.155 30.710 37.677 1.00 16.19 244 LEU A O 1
ATOM 1872 N N . HIS A 1 245 ? 61.766 32.172 36.093 1.00 18.07 245 HIS A N 1
ATOM 1873 C CA . HIS A 1 245 ? 63.194 31.928 36.304 1.00 20.26 245 HIS A CA 1
ATOM 1874 C C . HIS A 1 245 ? 63.595 32.458 37.696 1.00 22.52 245 HIS A C 1
ATOM 1875 O O . HIS A 1 245 ? 64.267 31.762 38.468 1.00 20.76 245 HIS A O 1
ATOM 1882 N N . ASP A 1 246 ? 63.161 33.688 38.006 1.00 23.50 246 ASP A N 1
ATOM 1883 C C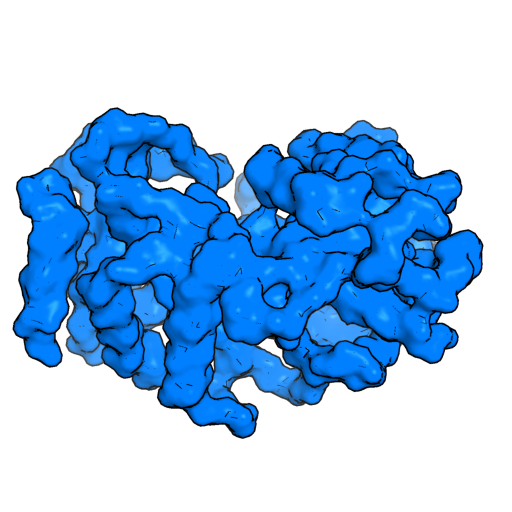A . ASP A 1 246 ? 63.502 34.319 39.286 1.00 26.68 246 ASP A CA 1
ATOM 1884 C C . ASP A 1 246 ? 63.073 33.446 40.461 1.00 26.86 246 ASP A C 1
ATOM 1885 O O . ASP A 1 246 ? 63.862 33.179 41.381 1.00 28.42 246 ASP A O 1
ATOM 1890 N N . GLU A 1 247 ? 61.844 32.934 40.412 1.00 25.22 247 GLU A N 1
ATOM 1891 C CA . GLU A 1 247 ? 61.300 32.133 41.518 1.00 25.64 247 GLU A CA 1
ATOM 1892 C C . GLU A 1 247 ? 61.535 30.650 41.531 1.00 24.20 247 GLU A C 1
ATOM 1893 O O . GLU A 1 247 ? 61.557 30.055 42.604 1.00 25.12 247 GLU A O 1
ATOM 1899 N N . HIS A 1 248 ? 61.686 30.023 40.368 1.00 20.44 248 HIS A N 1
ATOM 1900 C CA . HIS A 1 248 ? 61.820 28.571 40.345 1.00 18.88 248 HIS A CA 1
ATOM 1901 C C . HIS A 1 248 ? 62.966 28.033 39.517 1.00 17.16 248 HIS A C 1
ATOM 1902 O O . HIS A 1 248 ? 63.052 26.836 39.307 1.00 18.02 248 HIS A O 1
ATOM 1909 N N . GLY A 1 249 ? 63.837 28.934 39.046 1.00 18.04 249 GLY A N 1
ATOM 1910 C CA . GLY A 1 249 ? 65.046 28.533 38.330 1.00 17.45 249 GLY A CA 1
ATOM 1911 C C . GLY A 1 249 ? 64.938 27.981 36.926 1.00 17.82 249 GLY A C 1
ATOM 1912 O O . GLY A 1 249 ? 65.951 27.611 36.326 1.00 18.11 249 GLY A O 1
ATOM 1913 N N . ILE A 1 250 ? 63.712 27.939 36.390 1.00 16.56 250 ILE A N 1
ATOM 1914 C CA . ILE A 1 250 ? 63.521 27.387 35.050 1.00 15.34 250 ILE A CA 1
ATOM 1915 C C . ILE A 1 250 ? 63.667 28.458 33.972 1.00 16.20 250 ILE A C 1
ATOM 1916 O O . ILE A 1 250 ? 63.052 29.561 34.079 1.00 15.53 250 ILE A O 1
ATOM 1921 N N . ASP A 1 251 ? 64.430 28.131 32.934 1.00 16.01 251 ASP A N 1
ATOM 1922 C CA . ASP A 1 251 ? 64.570 29.049 31.813 1.00 16.59 251 ASP A CA 1
ATOM 1923 C C . ASP A 1 251 ? 63.672 28.396 30.775 1.00 13.61 251 ASP A C 1
ATOM 1924 O O . ASP A 1 251 ? 64.043 27.408 30.153 1.00 13.86 251 ASP A O 1
ATOM 1929 N N . ASP A 1 252 ? 62.453 28.916 30.639 1.00 11.34 252 ASP A N 1
ATOM 1930 C CA . ASP A 1 252 ? 61.478 28.361 29.704 1.00 11.38 252 ASP A CA 1
ATOM 1931 C C . ASP A 1 252 ? 61.250 29.447 28.632 1.00 10.17 252 ASP A C 1
ATOM 1932 O O . ASP A 1 252 ? 60.913 30.581 28.959 1.00 12.92 252 ASP A O 1
ATOM 1937 N N . ALA A 1 253 ? 61.425 29.108 27.344 1.00 11.51 253 ALA A N 1
ATOM 1938 C CA . ALA A 1 253 ? 61.266 30.113 26.308 1.00 12.28 253 ALA A CA 1
ATOM 1939 C C . ALA A 1 253 ? 59.791 30.527 26.219 1.00 14.52 253 ALA A C 1
ATOM 1940 O O . ALA A 1 253 ? 59.497 31.618 25.734 1.00 13.99 253 ALA A O 1
ATOM 1942 N N . TRP A 1 254 ? 58.888 29.651 26.642 1.00 12.62 254 TRP A N 1
ATOM 1943 C CA . TRP A 1 254 ? 57.446 29.993 26.503 1.00 13.24 254 TRP A CA 1
ATOM 1944 C C . TRP A 1 254 ? 56.583 29.215 27.473 1.00 11.93 254 TRP A C 1
ATOM 1945 O O . TRP A 1 254 ? 55.861 28.274 27.117 1.00 12.45 254 TRP A O 1
ATOM 1956 N N . PRO A 1 255 ? 56.669 29.586 28.742 1.00 12.38 255 PRO A N 1
ATOM 1957 C CA . PRO A 1 255 ? 55.830 28.877 29.707 1.00 11.65 255 PRO A CA 1
ATOM 1958 C C . PRO A 1 255 ? 54.384 29.387 29.532 1.00 11.84 255 PRO A C 1
ATOM 1959 O O . PRO A 1 255 ? 54.158 30.353 28.795 1.00 12.43 255 PRO A O 1
ATOM 1963 N N . VAL A 1 256 ? 53.416 28.726 30.155 1.00 11.01 256 VAL A N 1
ATOM 1964 C CA . VAL A 1 256 ? 52.029 29.234 30.109 1.00 9.75 256 VAL A CA 1
ATOM 1965 C C . VAL A 1 256 ? 51.704 29.639 31.557 1.00 13.21 256 VAL A C 1
ATOM 1966 O O . VAL A 1 256 ? 52.049 28.914 32.496 1.00 12.89 256 VAL A O 1
ATOM 1970 N N . VAL A 1 257 ? 51.131 30.830 31.734 1.00 11.93 257 VAL A N 1
ATOM 1971 C CA . VAL A 1 257 ? 50.766 31.275 33.084 1.00 12.75 257 VAL A CA 1
ATOM 1972 C C . VAL A 1 257 ? 49.235 31.257 33.159 1.00 12.84 257 VAL A C 1
ATOM 1973 O O . VAL A 1 257 ? 48.554 31.520 32.148 1.00 11.44 257 VAL A O 1
ATOM 1977 N N . CYS A 1 258 ? 48.690 30.974 34.344 1.00 12.93 258 CYS A N 1
ATOM 1978 C CA . CYS A 1 258 ? 47.223 30.874 34.455 1.00 12.10 258 CYS A CA 1
ATOM 1979 C C . CYS A 1 258 ? 46.841 30.904 35.919 1.00 13.95 258 CYS A C 1
ATOM 1980 O O . CYS A 1 258 ? 47.696 30.727 36.797 1.00 12.66 258 CYS A O 1
ATOM 1983 N N . GLU A 1 259 ? 45.563 31.187 36.186 1.00 13.40 259 GLU A N 1
ATOM 1984 C CA . GLU A 1 259 ? 45.070 31.203 37.557 1.00 14.18 259 GLU A CA 1
ATOM 1985 C C . GLU A 1 259 ? 44.909 29.777 38.068 1.00 13.24 259 GLU A C 1
ATOM 1986 O O . GLU A 1 259 ? 44.871 28.840 37.307 1.00 13.96 259 GLU A O 1
ATOM 1992 N N . PRO A 1 260 ? 44.791 29.613 39.387 1.00 14.27 260 PRO A N 1
ATOM 1993 C CA . PRO A 1 260 ? 44.617 28.282 39.990 1.00 15.58 260 PRO A CA 1
ATOM 1994 C C . PRO A 1 260 ? 43.284 27.658 39.587 1.00 13.03 260 PRO A C 1
ATOM 1995 O O . PRO A 1 260 ? 43.198 26.453 39.344 1.00 15.00 260 PRO A O 1
ATOM 1999 N N . PHE A 1 261 ? 42.231 28.461 39.539 1.00 14.55 261 PHE A N 1
ATOM 2000 C CA . PHE A 1 261 ? 40.907 27.951 39.166 1.00 15.87 261 PHE A CA 1
ATOM 2001 C C . PHE A 1 261 ? 40.919 27.387 37.721 1.00 15.76 261 PHE A C 1
ATOM 2002 O O . PHE A 1 261 ? 41.547 27.965 36.836 1.00 16.57 261 PHE A O 1
ATOM 2010 N N . VAL A 1 262 ? 40.201 26.286 37.516 1.00 14.70 262 VAL A N 1
ATOM 2011 C CA . VAL A 1 262 ? 40.074 25.675 36.189 1.00 12.52 262 VAL A CA 1
ATOM 2012 C C . VAL A 1 262 ? 38.828 24.790 36.166 1.00 12.96 262 VAL A C 1
ATOM 2013 O O . VAL A 1 262 ? 38.516 24.071 37.134 1.00 12.78 262 VAL A O 1
ATOM 2017 N N . GLN A 1 263 ? 38.078 24.861 35.078 1.00 12.09 263 GLN A N 1
ATOM 2018 C CA . GLN A 1 263 ? 36.881 24.040 34.989 1.00 14.51 263 GLN A CA 1
ATOM 2019 C C . GLN A 1 263 ? 36.621 23.685 33.521 1.00 13.66 263 GLN A C 1
ATOM 2020 O O . GLN A 1 263 ? 36.976 24.432 32.618 1.00 13.61 263 GLN A O 1
ATOM 2026 N N . TRP A 1 264 ? 36.009 22.529 33.304 1.00 13.13 264 TRP A N 1
ATOM 2027 C CA . TRP A 1 264 ? 35.676 22.092 31.935 1.00 14.06 264 TRP A CA 1
ATOM 2028 C C . TRP A 1 264 ? 34.392 21.267 32.082 1.00 14.02 264 TRP A C 1
ATOM 2029 O O . TRP A 1 264 ? 34.396 20.259 32.777 1.00 14.61 264 TRP A O 1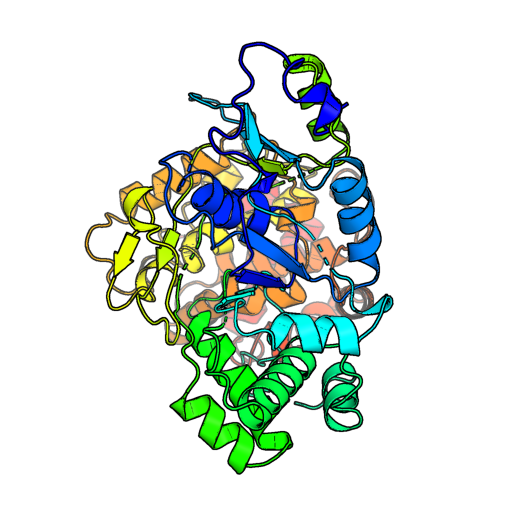
ATOM 2040 N N . VAL A 1 265 ? 33.312 21.725 31.464 1.00 13.65 265 VAL A N 1
ATOM 2041 C CA . VAL A 1 265 ? 32.090 20.939 31.469 1.00 15.09 265 VAL A CA 1
ATOM 2042 C C . VAL A 1 265 ? 31.839 20.653 29.970 1.00 14.94 265 VAL A C 1
ATOM 2043 O O . VAL A 1 265 ? 31.799 21.580 29.165 1.00 14.46 265 VAL A O 1
ATOM 2047 N N . LEU A 1 266 ? 31.716 19.377 29.632 1.00 15.70 266 LEU A N 1
ATOM 2048 C CA . LEU A 1 266 ? 31.578 18.918 28.241 1.00 16.50 266 LEU A CA 1
ATOM 2049 C C . LEU A 1 266 ? 30.326 18.094 28.020 1.00 16.71 266 LEU A C 1
ATOM 2050 O O . LEU A 1 266 ? 29.869 17.386 28.917 1.00 17.86 266 LEU A O 1
ATOM 2055 N N . GLU A 1 267 ? 29.826 18.138 26.792 1.00 15.50 267 GLU A N 1
ATOM 2056 C CA . GLU A 1 267 ? 28.748 17.245 26.407 1.00 15.74 267 GLU A CA 1
ATOM 2057 C C . GLU A 1 267 ? 29.478 15.976 25.913 1.00 15.74 267 GLU A C 1
ATOM 2058 O O . GLU A 1 267 ? 30.453 16.067 25.153 1.00 15.26 267 GLU A O 1
ATOM 2064 N N . ASP A 1 268 ? 29.048 14.802 26.352 1.00 12.34 268 ASP A N 1
ATOM 2065 C CA . ASP A 1 268 ? 29.730 13.569 25.964 1.00 15.22 268 ASP A CA 1
ATOM 2066 C C . ASP A 1 268 ? 29.289 13.069 24.599 1.00 15.11 268 ASP A C 1
ATOM 2067 O O . ASP A 1 268 ? 28.573 12.053 24.485 1.00 14.98 268 ASP A O 1
ATOM 2072 N N . LYS A 1 269 ? 29.755 13.765 23.564 1.00 14.82 269 LYS A N 1
ATOM 2073 C CA . LYS A 1 269 ? 29.386 13.470 22.177 1.00 15.27 269 LYS A CA 1
ATOM 2074 C C . LYS A 1 269 ? 30.650 13.287 21.358 1.00 15.94 269 LYS A C 1
ATOM 2075 O O . LYS A 1 269 ? 31.089 14.223 20.676 1.00 15.96 269 LYS A O 1
ATOM 2081 N N . PHE A 1 270 ? 31.233 12.087 21.423 1.00 15.66 270 PHE A N 1
ATOM 2082 C CA . PHE A 1 270 ? 32.494 11.793 20.724 1.00 14.22 270 PHE A CA 1
ATOM 2083 C C . PHE A 1 270 ? 32.254 10.553 19.883 1.00 18.21 270 PHE A C 1
ATOM 2084 O O . PHE A 1 270 ? 31.939 9.490 20.420 1.00 19.87 270 PHE A O 1
ATOM 2092 N N . VAL A 1 271 ? 32.421 10.691 18.568 1.00 17.04 271 VAL A N 1
ATOM 2093 C CA . VAL A 1 271 ? 32.145 9.587 17.677 1.00 17.96 271 VAL A CA 1
ATOM 2094 C C . VAL A 1 271 ? 33.223 8.518 17.657 1.00 19.09 271 VAL A C 1
ATOM 2095 O O . VAL A 1 271 ? 32.926 7.357 17.353 1.00 19.35 271 VAL A O 1
ATOM 2099 N N . ASN A 1 272 ? 34.447 8.895 17.995 1.00 16.96 272 ASN A N 1
ATOM 2100 C CA . ASN A 1 272 ? 35.587 7.982 17.892 1.00 17.29 272 ASN A CA 1
ATOM 2101 C C . ASN A 1 272 ? 36.414 7.929 19.193 1.00 17.46 272 ASN A C 1
ATOM 2102 O O . ASN A 1 272 ? 37.651 7.852 19.157 1.00 18.02 272 ASN A O 1
ATOM 2107 N N . GLY A 1 273 ? 35.725 7.992 20.333 1.00 14.95 273 GLY A N 1
ATOM 2108 C CA . GLY A 1 273 ? 36.399 7.897 21.622 1.00 15.98 273 GLY A CA 1
ATOM 2109 C C . GLY A 1 273 ? 36.974 9.186 22.189 1.00 15.06 273 GLY A C 1
ATOM 2110 O O . GLY A 1 273 ? 36.972 10.227 21.529 1.00 15.45 273 GLY A O 1
ATOM 2111 N N . ARG A 1 274 ? 37.456 9.121 23.431 1.00 15.29 274 ARG A N 1
ATOM 2112 C CA . ARG A 1 274 ? 38.027 10.312 24.039 1.00 15.20 274 ARG A CA 1
ATOM 2113 C C . ARG A 1 274 ? 38.758 9.851 25.263 1.00 14.97 274 ARG A C 1
ATOM 2114 O O . ARG A 1 274 ? 38.516 8.723 25.737 1.00 15.86 274 ARG A O 1
ATOM 2122 N N . PRO A 1 275 ? 39.661 10.694 25.795 1.00 14.72 275 PRO A N 1
ATOM 2123 C CA . PRO A 1 275 ? 40.393 10.328 27.027 1.00 14.86 275 PRO A CA 1
ATOM 2124 C C . PRO A 1 275 ? 39.348 10.300 28.168 1.00 15.60 275 PRO A C 1
ATOM 2125 O O . PRO A 1 275 ? 38.331 11.026 28.120 1.00 16.49 275 PRO A O 1
ATOM 2129 N N . ALA A 1 276 ? 39.634 9.517 29.209 1.00 16.17 276 ALA A N 1
ATOM 2130 C CA . ALA A 1 276 ? 38.782 9.442 30.407 1.00 16.60 276 ALA A CA 1
ATOM 2131 C C . ALA A 1 276 ? 39.016 10.692 31.301 1.00 14.78 276 ALA A C 1
ATOM 2132 O O . ALA A 1 276 ? 39.404 10.591 32.476 1.00 14.74 276 ALA A O 1
ATOM 2134 N N . TRP A 1 277 ? 38.780 11.870 30.743 1.00 14.82 277 TRP A N 1
ATOM 2135 C CA . TRP A 1 277 ? 39.008 13.133 31.466 1.00 15.02 277 TRP A CA 1
ATOM 2136 C C . TRP A 1 277 ? 38.205 13.251 32.771 1.00 14.88 277 TRP A C 1
ATOM 2137 O O . TRP A 1 277 ? 38.580 14.015 33.667 1.00 15.29 277 TRP A O 1
ATOM 2148 N N . GLU A 1 278 ? 37.107 12.505 32.886 1.00 16.61 278 GLU A N 1
ATOM 2149 C CA . GLU A 1 278 ? 36.329 12.650 34.123 1.00 17.41 278 GLU A CA 1
ATOM 2150 C C . GLU A 1 278 ? 37.132 12.169 35.326 1.00 17.82 278 GLU A C 1
ATOM 2151 O O . GLU A 1 278 ? 36.814 12.557 36.452 1.00 18.51 278 GLU A O 1
ATOM 2157 N N . LYS A 1 279 ? 38.141 11.326 35.104 1.00 16.79 279 LYS A N 1
ATOM 2158 C CA . LYS A 1 279 ? 38.954 10.829 36.209 1.00 18.06 279 LYS A CA 1
ATOM 2159 C C . LYS A 1 279 ? 39.833 11.945 36.778 1.00 18.93 279 LYS A C 1
ATOM 2160 O O . LYS A 1 279 ? 40.390 11.802 37.888 1.00 18.87 279 LYS A O 1
ATOM 2166 N N . VAL A 1 280 ? 39.972 13.058 36.045 1.00 16.76 280 VAL A N 1
ATOM 2167 C CA . VAL A 1 280 ? 40.768 14.172 36.566 1.00 16.63 280 VAL A CA 1
ATOM 2168 C C . VAL A 1 280 ? 40.007 15.478 36.671 1.00 16.83 280 VAL A C 1
ATOM 2169 O O . VAL A 1 280 ? 40.587 16.566 36.518 1.00 16.63 280 VAL A O 1
ATOM 2173 N N . GLY A 1 281 ? 38.688 15.368 36.885 1.00 16.68 281 GLY A N 1
ATOM 2174 C CA . GLY A 1 281 ? 37.904 16.555 37.128 1.00 15.47 281 GLY A CA 1
ATOM 2175 C C . GLY A 1 281 ? 37.035 17.200 36.051 1.00 16.10 281 GLY A C 1
ATOM 2176 O O . GLY A 1 281 ? 36.324 18.161 36.337 1.00 16.23 281 GLY A O 1
ATOM 2177 N N . VAL A 1 282 ? 37.127 16.721 34.814 1.00 16.12 282 VAL A N 1
ATOM 2178 C CA . VAL A 1 282 ? 36.299 17.293 33.756 1.00 13.60 282 VAL A CA 1
ATOM 2179 C C . VAL A 1 282 ? 34.889 16.783 34.038 1.00 14.65 282 VAL A C 1
ATOM 2180 O O . VAL A 1 282 ? 34.716 15.620 34.423 1.00 14.40 282 VAL A O 1
ATOM 2184 N N . GLN A 1 283 ? 33.903 17.645 33.832 1.00 14.93 283 GLN A N 1
ATOM 2185 C CA . GLN A 1 283 ? 32.511 17.315 34.108 1.00 16.91 283 GLN A CA 1
ATOM 2186 C C . GLN A 1 283 ? 31.737 17.108 32.818 1.00 18.28 283 GLN A C 1
ATOM 2187 O O . GLN A 1 283 ? 31.957 17.821 31.866 1.00 20.18 283 GLN A O 1
ATOM 2193 N N . PHE A 1 284 ? 30.842 16.125 32.788 1.00 16.61 284 PHE A N 1
ATOM 2194 C CA . PHE A 1 284 ? 30.053 15.897 31.582 1.00 15.54 284 PHE A CA 1
ATOM 2195 C C . PHE A 1 284 ? 28.587 16.102 31.925 1.00 17.84 284 PHE A C 1
ATOM 2196 O O . PHE A 1 284 ? 28.137 15.730 33.009 1.00 17.53 284 PHE A O 1
ATOM 2204 N N . THR A 1 285 ? 27.848 16.724 31.019 1.00 17.99 285 THR A N 1
ATOM 2205 C CA . THR A 1 285 ? 26.443 16.957 31.302 1.00 18.70 285 THR A CA 1
ATOM 2206 C C . THR A 1 285 ? 25.696 16.830 29.991 1.00 20.24 285 THR A C 1
ATOM 2207 O O . THR A 1 285 ? 26.273 16.965 28.908 1.00 18.82 285 THR A O 1
ATOM 2211 N N . ASP A 1 286 ? 24.398 16.583 30.074 1.00 18.81 286 ASP A N 1
ATOM 2212 C CA . ASP A 1 286 ? 23.635 16.401 28.851 1.00 21.99 286 ASP A CA 1
ATOM 2213 C C . ASP A 1 286 ? 23.555 17.646 27.952 1.00 21.90 286 ASP A C 1
ATOM 2214 O O . ASP A 1 286 ? 23.759 17.559 26.740 1.00 23.26 286 ASP A O 1
ATOM 2219 N N . ASP A 1 287 ? 23.264 18.784 28.560 1.00 22.11 287 ASP A N 1
ATOM 2220 C CA . ASP A 1 287 ? 23.172 20.059 27.850 1.00 20.93 287 ASP A CA 1
ATOM 2221 C C . ASP A 1 287 ? 24.007 21.133 28.591 1.00 19.59 287 ASP A C 1
ATOM 2222 O O . ASP A 1 287 ? 23.641 21.625 29.647 1.00 18.25 287 ASP A O 1
ATOM 2227 N N . VAL A 1 288 ? 25.170 21.448 28.043 1.00 17.58 288 VAL A N 1
ATOM 2228 C CA . VAL A 1 288 ? 26.026 22.400 28.696 1.00 17.55 288 VAL A CA 1
ATOM 2229 C C . VAL A 1 288 ? 25.693 23.853 28.326 1.00 16.06 288 VAL A C 1
ATOM 2230 O O . VAL A 1 288 ? 26.226 24.770 28.933 1.00 15.45 288 VAL A O 1
ATOM 2234 N N . THR A 1 289 ? 24.784 24.081 27.370 1.00 15.89 289 THR A N 1
ATOM 2235 C CA . THR A 1 289 ? 24.558 25.451 26.927 1.00 17.19 289 THR A CA 1
ATOM 2236 C C . THR A 1 289 ? 24.172 26.483 27.980 1.00 17.41 289 THR A C 1
ATOM 2237 O O . THR A 1 289 ? 24.670 27.590 27.933 1.00 17.95 289 THR A O 1
ATOM 2241 N N . PRO A 1 290 ? 23.314 26.151 28.963 1.00 16.25 290 PRO A N 1
ATOM 2242 C CA . PRO A 1 290 ? 23.066 27.257 29.890 1.00 17.07 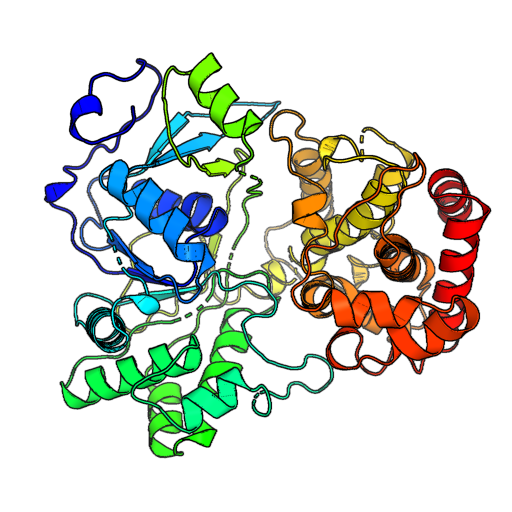290 PRO A CA 1
ATOM 2243 C C . PRO A 1 290 ? 24.297 27.683 30.714 1.00 16.33 290 PRO A C 1
ATOM 2244 O O . PRO A 1 290 ? 24.417 28.844 31.102 1.00 14.10 290 PRO A O 1
ATOM 2248 N N . TYR A 1 291 ? 25.207 26.740 30.964 1.00 14.90 291 TYR A N 1
ATOM 2249 C CA . TYR A 1 291 ? 26.434 27.017 31.707 1.00 15.89 291 TYR A CA 1
ATOM 2250 C C . TYR A 1 291 ? 27.385 27.862 30.844 1.00 14.73 291 TYR A C 1
ATOM 2251 O O . TYR A 1 291 ? 27.967 28.814 31.323 1.00 12.40 291 TYR A O 1
ATOM 2260 N N . GLU A 1 292 ? 27.528 27.509 29.563 1.00 15.02 292 GLU A N 1
ATOM 2261 C CA . GLU A 1 292 ? 28.412 28.307 28.689 1.00 15.38 292 GLU A CA 1
ATOM 2262 C C . GLU A 1 292 ? 27.768 29.687 28.464 1.00 12.83 292 GLU A C 1
ATOM 2263 O O . GLU A 1 292 ? 28.465 30.703 28.414 1.00 13.86 292 GLU A O 1
ATOM 2269 N N . GLU A 1 293 ? 26.439 29.748 28.330 1.00 14.55 293 GLU A N 1
ATOM 2270 C CA . GLU A 1 293 ? 25.775 31.062 28.145 1.00 13.15 293 GLU A CA 1
ATOM 2271 C C . GLU A 1 293 ? 26.061 31.946 29.356 1.00 14.02 293 GLU A C 1
ATOM 2272 O O . GLU A 1 293 ? 26.329 33.159 29.221 1.00 13.85 293 GLU A O 1
ATOM 2286 N N . LYS A 1 295 ? 28.618 31.721 31.590 1.00 10.81 295 LYS A N 1
ATOM 2287 C CA . LYS A 1 295 ? 30.002 32.171 31.697 1.00 13.01 295 LYS A CA 1
ATOM 2288 C C . LYS A 1 295 ? 30.317 33.251 30.676 1.00 11.28 295 LYS A C 1
ATOM 2289 O O . LYS A 1 295 ? 30.984 34.254 30.979 1.00 12.50 295 LYS A O 1
ATOM 2295 N N . ILE A 1 296 ? 29.859 33.055 29.445 1.00 11.46 296 ILE A N 1
ATOM 2296 C CA . ILE A 1 296 ? 30.125 34.056 28.405 1.00 12.08 296 ILE A CA 1
ATOM 2297 C C . ILE A 1 296 ? 29.443 35.399 28.774 1.00 13.01 296 ILE A C 1
ATOM 2298 O O . ILE A 1 296 ? 30.043 36.484 28.663 1.00 12.55 296 ILE A O 1
ATOM 2303 N N . GLY A 1 297 ? 28.193 35.334 29.231 1.00 11.96 297 GLY A N 1
ATOM 2304 C CA . GLY A 1 297 ? 27.473 36.571 29.549 1.00 11.95 297 GLY A CA 1
ATOM 2305 C C . GLY A 1 297 ? 28.029 37.357 30.718 1.00 11.55 297 GLY A C 1
ATOM 2306 O O . GLY A 1 297 ? 28.135 38.595 30.695 1.00 12.48 297 GLY A O 1
ATOM 2307 N N . LEU A 1 298 ? 28.379 36.626 31.761 1.00 11.44 298 LEU A N 1
ATOM 2308 C CA . LEU A 1 298 ? 28.891 37.222 32.984 1.00 12.30 298 LEU A CA 1
ATOM 2309 C C . LEU A 1 298 ? 30.394 37.415 33.025 1.00 12.53 298 LEU A C 1
ATOM 2310 O O . LEU A 1 298 ? 30.853 38.506 33.352 1.00 12.92 298 LEU A O 1
ATOM 2315 N N . LEU A 1 299 ? 31.170 36.379 32.719 1.00 11.52 299 LEU A N 1
ATOM 2316 C CA . LEU A 1 299 ? 32.628 36.551 32.824 1.00 9.65 299 LEU A CA 1
ATOM 2317 C C . LEU A 1 299 ? 33.153 37.330 31.630 1.00 10.71 299 LEU A C 1
ATOM 2318 O O . LEU A 1 299 ? 33.730 38.415 31.786 1.00 10.69 299 LEU A O 1
ATOM 2323 N N . ASN A 1 300 ? 32.917 36.826 30.415 1.00 11.73 300 ASN A N 1
ATOM 2324 C CA . ASN A 1 300 ? 33.452 37.560 29.263 1.00 11.22 300 ASN A CA 1
ATOM 2325 C C . ASN A 1 300 ? 32.772 38.898 29.059 1.00 10.27 300 ASN A C 1
ATOM 2326 O O . ASN A 1 300 ? 33.407 39.859 28.656 1.00 10.61 300 ASN A O 1
ATOM 2331 N N . GLY A 1 301 ? 31.463 38.962 29.309 1.00 10.17 301 GLY A N 1
ATOM 2332 C CA . GLY A 1 301 ? 30.778 40.222 29.199 1.00 10.50 301 GLY A CA 1
ATOM 2333 C C . GLY A 1 301 ? 31.391 41.226 30.170 1.00 10.72 301 GLY A C 1
ATOM 2334 O O . GLY A 1 301 ? 31.592 42.378 29.796 1.00 10.92 301 GLY A O 1
ATOM 2335 N N . SER A 1 302 ? 31.675 40.821 31.419 1.00 11.95 302 SER A N 1
ATOM 2336 C CA . SER A 1 302 ? 32.267 41.761 32.380 1.00 11.43 302 SER A CA 1
ATOM 2337 C C . SER A 1 302 ? 33.677 42.160 31.948 1.00 12.02 302 SER A C 1
ATOM 2338 O O . SER A 1 302 ? 34.078 43.331 32.111 1.00 13.27 302 SER A O 1
ATOM 2341 N N . HIS A 1 303 ? 34.412 41.193 31.375 1.00 11.65 303 HIS A N 1
ATOM 2342 C CA . HIS A 1 303 ? 35.792 41.501 30.919 1.00 12.59 303 HIS A CA 1
ATOM 2343 C C . HIS A 1 303 ? 35.707 42.647 29.917 1.00 12.04 303 HIS A C 1
ATOM 2344 O O . HIS A 1 303 ? 36.465 43.614 30.024 1.00 11.57 303 HIS A O 1
ATOM 2351 N N . LEU A 1 304 ? 34.818 42.549 28.916 1.00 11.54 304 LEU A N 1
ATOM 2352 C CA . LEU A 1 304 ? 34.736 43.658 27.940 1.00 13.37 304 LEU A CA 1
ATOM 2353 C C . LEU A 1 304 ? 34.290 44.953 28.569 1.00 13.62 304 LEU A C 1
ATOM 2354 O O . LEU A 1 304 ? 34.784 46.039 28.221 1.00 12.36 304 LEU A O 1
ATOM 2359 N N . ALA A 1 305 ? 33.358 44.863 29.514 1.00 13.10 305 ALA A N 1
ATOM 2360 C CA . ALA A 1 305 ? 32.894 46.087 30.178 1.00 13.15 305 ALA A CA 1
ATOM 2361 C C . ALA A 1 305 ? 34.019 46.775 30.957 1.00 13.36 305 ALA A C 1
ATOM 2362 O O . ALA A 1 305 ? 34.058 48.002 31.064 1.00 13.86 305 ALA A O 1
ATOM 2364 N N . LEU A 1 306 ? 34.936 45.997 31.504 1.00 13.05 306 LEU A N 1
ATOM 2365 C CA . LEU A 1 306 ? 36.058 46.593 32.236 1.00 13.03 306 LEU A CA 1
ATOM 2366 C C . LEU A 1 306 ? 37.238 47.058 31.382 1.00 14.09 306 LEU A C 1
ATOM 2367 O O . LEU A 1 306 ? 37.933 48.062 31.669 1.00 13.65 306 LEU A O 1
ATOM 2372 N N . THR A 1 307 ? 37.468 46.304 30.329 1.00 12.33 307 THR A N 1
ATOM 2373 C CA . THR A 1 307 ? 38.719 46.473 29.593 1.00 13.35 307 THR A CA 1
ATOM 2374 C C . THR A 1 307 ? 38.970 47.712 28.759 1.00 11.77 307 THR A C 1
ATOM 2375 O O . THR A 1 307 ? 40.104 48.244 28.760 1.00 12.54 307 THR A O 1
ATOM 2379 N N . TYR A 1 308 ? 37.963 48.227 28.075 1.00 13.17 308 TYR A N 1
ATOM 2380 C CA . TYR A 1 308 ? 38.197 49.416 27.262 1.00 13.48 308 TYR A CA 1
ATOM 2381 C C . TYR A 1 308 ? 38.207 50.644 28.167 1.00 14.22 308 TYR A C 1
ATOM 2382 O O . TYR A 1 308 ? 39.060 51.514 28.008 1.00 13.75 308 TYR A O 1
ATOM 2391 N N . LEU A 1 309 ? 37.247 50.724 29.086 1.00 13.17 309 LEU A N 1
ATOM 2392 C CA . LEU A 1 309 ? 37.262 51.810 30.056 1.00 12.57 309 LEU A CA 1
ATOM 2393 C C . LEU A 1 309 ? 38.567 51.786 30.848 1.00 12.78 309 LEU A C 1
ATOM 2394 O O . LEU A 1 309 ? 39.146 52.844 31.120 1.00 13.61 309 LEU A O 1
ATOM 2399 N N . GLY A 1 310 ? 39.036 50.590 31.215 1.00 11.00 310 GLY A N 1
ATOM 2400 C CA . GLY A 1 310 ? 40.265 50.472 32.000 1.00 12.80 310 GLY A CA 1
ATOM 2401 C C . GLY A 1 310 ? 41.481 50.930 31.217 1.00 13.56 310 GLY A C 1
ATOM 2402 O O . GLY A 1 310 ? 42.344 51.630 31.752 1.00 14.62 310 GLY A O 1
ATOM 2403 N N . PHE A 1 311 ? 41.537 50.559 29.946 1.00 14.70 311 PHE A N 1
ATOM 2404 C CA . PHE A 1 311 ? 42.685 50.958 29.121 1.00 15.52 311 PHE A CA 1
ATOM 2405 C C . PHE A 1 311 ? 42.685 52.490 28.963 1.00 16.78 311 PHE A C 1
ATOM 2406 O O . PHE A 1 311 ? 43.732 53.142 29.025 1.00 15.25 311 PHE A O 1
ATOM 2414 N N . LEU A 1 312 ? 41.508 53.057 28.736 1.00 14.53 312 LEU A N 1
ATOM 2415 C CA . LEU A 1 312 ? 41.380 54.519 28.602 1.00 14.83 312 LEU A CA 1
ATOM 2416 C C . LEU A 1 312 ? 41.821 55.226 29.873 1.00 15.19 312 LEU A C 1
ATOM 2417 O O . LEU A 1 312 ? 42.510 56.250 29.803 1.00 16.72 312 LEU A O 1
ATOM 2422 N N . LYS A 1 313 ? 41.437 54.689 31.021 1.00 15.14 313 LYS A N 1
ATOM 2423 C CA . LYS A 1 313 ? 41.794 55.283 32.302 1.00 17.51 313 LYS A CA 1
ATOM 2424 C C . LYS A 1 313 ? 43.309 55.186 32.534 1.00 18.91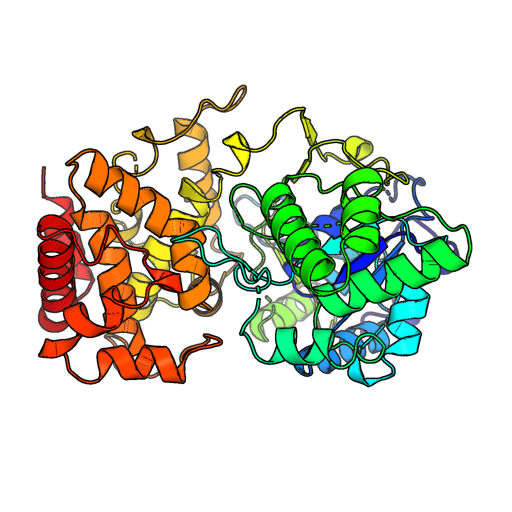 313 LYS A C 1
ATOM 2425 O O . LYS A 1 313 ? 43.880 55.957 33.328 1.00 19.26 313 LYS A O 1
ATOM 2431 N N . GLY A 1 314 ? 43.960 54.280 31.808 1.00 18.74 314 GLY A N 1
ATOM 2432 C CA . GLY A 1 314 ? 45.402 54.117 31.970 1.00 18.98 314 GLY A CA 1
ATOM 2433 C C . GLY A 1 314 ? 45.771 52.818 32.684 1.00 20.61 314 GLY A C 1
ATOM 2434 O O . GLY A 1 314 ? 46.974 52.526 32.860 1.00 23.36 314 GLY A O 1
ATOM 2435 N N . TYR A 1 315 ? 44.792 52.027 33.109 1.00 18.67 315 TYR A N 1
ATOM 2436 C CA . TYR A 1 315 ? 45.126 50.755 33.773 1.00 19.41 315 TYR A CA 1
ATOM 2437 C C . TYR A 1 315 ? 45.646 49.811 32.705 1.00 18.62 315 TYR A C 1
ATOM 2438 O O . TYR A 1 315 ? 45.358 49.998 31.498 1.00 18.22 315 TYR A O 1
ATOM 2447 N N . ARG A 1 316 ? 46.431 48.813 33.126 1.00 17.89 316 ARG A N 1
ATOM 2448 C CA . ARG A 1 316 ? 46.959 47.846 32.146 1.00 16.74 316 ARG A CA 1
ATOM 2449 C C . ARG A 1 316 ? 46.720 46.389 32.548 1.00 14.53 316 ARG A C 1
ATOM 2450 O O . ARG A 1 316 ? 46.971 45.477 31.753 1.00 15.22 316 ARG A O 1
ATOM 2458 N N . PHE A 1 317 ? 46.253 46.150 33.774 1.00 15.74 317 PHE A N 1
ATOM 2459 C CA . PHE A 1 317 ? 45.951 44.778 34.227 1.00 15.49 317 PHE A CA 1
ATOM 2460 C C . PHE A 1 317 ? 44.557 44.687 34.772 1.00 16.33 317 PHE A C 1
ATOM 2461 O O . PHE A 1 317 ? 44.022 45.680 35.293 1.00 16.07 317 PHE A O 1
ATOM 2469 N N . VAL A 1 318 ? 43.973 43.501 34.667 1.00 14.50 318 VAL A N 1
ATOM 2470 C CA . VAL A 1 318 ? 42.623 43.290 35.164 1.00 15.08 318 VAL A CA 1
ATOM 2471 C C . VAL A 1 318 ? 42.513 43.567 36.672 1.00 15.45 318 VAL A C 1
ATOM 2472 O O . VAL A 1 318 ? 41.541 44.194 37.108 1.00 15.74 318 VAL A O 1
ATOM 2476 N N . HIS A 1 319 ? 43.501 43.151 37.461 1.00 15.34 319 HIS A N 1
ATOM 2477 C CA . HIS A 1 319 ? 43.391 43.386 38.904 1.00 17.70 319 HIS A CA 1
ATOM 2478 C C . HIS A 1 319 ? 43.395 44.855 39.271 1.00 17.72 319 HIS A C 1
ATOM 2479 O O . HIS A 1 319 ? 42.855 45.214 40.319 1.00 17.55 319 HIS A O 1
ATOM 2486 N N . GLU A 1 320 ? 43.983 45.695 38.420 1.00 16.95 320 GLU A N 1
ATOM 2487 C CA . GLU A 1 320 ? 44.007 47.151 38.679 1.00 18.80 320 GLU A CA 1
ATOM 2488 C C . GLU A 1 320 ? 42.602 47.701 38.594 1.00 19.99 320 GLU A C 1
ATOM 2489 O O . GLU A 1 320 ? 42.234 48.557 39.396 1.00 19.45 320 GLU A O 1
ATOM 2495 N N . THR A 1 321 ? 41.818 47.233 37.620 1.00 17.64 321 THR A N 1
ATOM 2496 C CA . THR A 1 321 ? 40.437 47.705 37.545 1.00 17.76 321 THR A CA 1
ATOM 2497 C C . THR A 1 321 ? 39.671 47.224 38.772 1.00 19.26 321 THR A C 1
ATOM 2498 O O . THR A 1 321 ? 38.789 47.923 39.265 1.00 20.03 321 THR A O 1
ATOM 2510 N N . ASN A 1 323 ? 40.829 47.069 41.659 1.00 19.03 323 ASN A N 1
ATOM 2511 C CA . ASN A 1 323 ? 41.257 47.880 42.820 1.00 21.83 323 ASN A CA 1
ATOM 2512 C C . ASN A 1 323 ? 40.610 49.276 42.741 1.00 21.67 323 ASN A C 1
ATOM 2513 O O . ASN A 1 323 ? 40.853 50.126 43.603 1.00 21.33 323 ASN A O 1
ATOM 2518 N N . ASP A 1 324 ? 39.793 49.497 41.709 1.00 19.93 324 ASP A N 1
ATOM 2519 C CA . ASP A 1 324 ? 39.061 50.766 41.545 1.00 20.24 324 ASP A CA 1
ATOM 2520 C C . ASP A 1 324 ? 37.596 50.473 41.907 1.00 21.17 324 ASP A C 1
ATOM 2521 O O . ASP A 1 324 ? 36.863 49.796 41.157 1.00 19.02 324 ASP A O 1
ATOM 2526 N N . PRO A 1 325 ? 37.124 50.988 43.058 1.00 19.19 325 PRO A N 1
ATOM 2527 C CA . PRO A 1 325 ? 35.743 50.678 43.403 1.00 19.83 325 PRO A CA 1
ATOM 2528 C C . PRO A 1 325 ? 34.673 51.090 42.416 1.00 17.76 325 PRO A C 1
ATOM 2529 O O . PRO A 1 325 ? 33.600 50.505 42.428 1.00 18.99 325 PRO A O 1
ATOM 2533 N N . LEU A 1 326 ? 34.936 52.082 41.572 1.00 17.61 326 LEU A N 1
ATOM 2534 C CA . LEU A 1 326 ? 33.915 52.471 40.606 1.00 17.18 326 LEU A CA 1
ATOM 2535 C C . LEU A 1 326 ? 33.807 51.388 39.546 1.00 16.47 326 LEU A C 1
ATOM 2536 O O . LEU A 1 326 ? 32.720 51.128 39.054 1.00 15.73 326 LEU A O 1
ATOM 2541 N N . PHE A 1 327 ? 34.937 50.763 39.188 1.00 16.48 327 PHE A N 1
ATOM 2542 C CA . PHE A 1 327 ? 34.883 49.677 38.186 1.00 14.87 327 PHE A CA 1
ATOM 2543 C C . PHE A 1 327 ? 34.166 48.450 38.764 1.00 15.48 327 PHE A C 1
ATOM 2544 O O . PHE A 1 327 ? 33.378 47.775 38.052 1.00 14.93 327 PHE A O 1
ATOM 2552 N N . VAL A 1 328 ? 34.452 48.118 40.030 1.00 14.46 328 VAL A N 1
ATOM 2553 C CA . VAL A 1 328 ? 33.793 46.979 40.665 1.00 15.18 328 VAL A CA 1
ATOM 2554 C C . VAL A 1 328 ? 32.299 47.211 40.715 1.00 14.25 328 VAL A C 1
ATOM 2555 O O . VAL A 1 328 ? 31.514 46.320 40.403 1.00 15.34 328 VAL A O 1
ATOM 2559 N N . ALA A 1 329 ? 31.886 48.421 41.117 1.00 16.87 329 ALA A N 1
ATOM 2560 C CA . ALA A 1 329 ? 30.439 48.731 41.199 1.00 17.15 329 ALA A CA 1
ATOM 2561 C C . ALA A 1 329 ? 29.775 48.658 39.820 1.00 16.82 329 ALA A C 1
ATOM 2562 O O . ALA A 1 329 ? 28.637 48.164 39.661 1.00 16.80 329 ALA A O 1
ATOM 2564 N N . TYR A 1 330 ? 30.473 49.175 38.820 1.00 15.80 330 TYR A N 1
ATOM 2565 C CA . TYR A 1 330 ? 29.950 49.102 37.445 1.00 15.99 330 TYR A CA 1
ATOM 2566 C C . TYR A 1 330 ? 29.788 47.645 36.972 1.00 14.39 330 TYR A C 1
ATOM 2567 O O . TYR A 1 330 ? 28.735 47.282 36.417 1.00 13.71 330 TYR A O 1
ATOM 2584 N N . ARG A 1 332 ? 29.398 44.959 38.829 1.00 14.19 332 ARG A N 1
ATOM 2585 C CA . ARG A 1 332 ? 28.296 44.338 39.565 1.00 15.33 332 ARG A CA 1
ATOM 2586 C C . ARG A 1 332 ? 26.943 44.791 39.032 1.00 14.80 332 ARG A C 1
ATOM 2587 O O . ARG A 1 332 ? 26.010 43.985 38.910 1.00 15.19 332 ARG A O 1
ATOM 2595 N N . ALA A 1 333 ? 26.832 46.072 38.695 1.00 13.60 333 ALA A N 1
ATOM 2596 C CA . ALA A 1 333 ? 25.551 46.570 38.167 1.00 15.50 333 ALA A CA 1
ATOM 2597 C C . ALA A 1 333 ? 25.264 45.920 36.800 1.00 15.31 333 ALA A C 1
ATOM 2598 O O . ALA A 1 333 ? 24.148 45.514 36.506 1.00 14.60 333 ALA A O 1
ATOM 2600 N N . TYR A 1 334 ? 26.286 45.851 35.946 1.00 14.03 334 TYR A N 1
ATOM 2601 C CA . TYR A 1 334 ? 26.110 45.221 34.646 1.00 14.64 334 TYR A CA 1
ATOM 2602 C C . TYR A 1 334 ? 25.691 43.753 34.816 1.00 12.65 334 TYR A C 1
ATOM 2603 O O . TYR A 1 334 ? 24.709 43.289 34.173 1.00 13.58 334 TYR A O 1
ATOM 2620 N N . ASP A 1 336 ? 24.412 42.180 37.586 1.00 15.88 336 ASP A N 1
ATOM 2621 C CA . ASP A 1 336 ? 23.142 42.026 38.300 1.00 16.45 336 ASP A CA 1
ATOM 2622 C C . ASP A 1 336 ? 21.906 42.536 37.595 1.00 16.59 336 ASP A C 1
ATOM 2623 O O . ASP A 1 336 ? 20.866 41.871 37.611 1.00 16.90 336 ASP A O 1
ATOM 2628 N N . LEU A 1 337 ? 22.010 43.701 36.957 1.00 15.90 337 LEU A N 1
ATOM 2629 C CA . LEU A 1 337 ? 20.821 44.300 36.347 1.00 15.91 337 LEU A CA 1
ATOM 2630 C C . LEU A 1 337 ? 20.624 44.041 34.869 1.00 17.10 337 LEU A C 1
ATOM 2631 O O . LEU A 1 337 ? 19.491 43.996 34.381 1.00 17.36 337 LEU A O 1
ATOM 2636 N N . ASP A 1 338 ? 21.728 43.845 34.144 1.00 15.27 338 ASP A N 1
ATOM 2637 C CA . ASP A 1 338 ? 21.598 43.668 32.701 1.00 14.26 338 ASP A CA 1
ATOM 2638 C C . ASP A 1 338 ? 21.678 42.234 32.235 1.00 14.58 338 ASP A C 1
ATOM 2639 O O . ASP A 1 338 ? 20.838 41.805 31.441 1.00 15.92 338 ASP A O 1
ATOM 2644 N N . VAL A 1 339 ? 22.657 41.488 32.742 1.00 13.06 339 VAL A N 1
ATOM 2645 C CA . VAL A 1 339 ? 22.826 40.107 32.290 1.00 12.89 339 VAL A CA 1
ATOM 2646 C C . VAL A 1 339 ? 21.998 39.062 33.034 1.00 14.62 339 VAL A C 1
ATOM 2647 O O . VAL A 1 339 ? 21.347 38.238 32.413 1.00 14.80 339 VAL A O 1
ATOM 2651 N N . THR A 1 340 ? 22.036 39.099 34.364 1.00 14.95 340 THR A N 1
ATOM 2652 C CA . THR A 1 340 ? 21.366 38.065 35.157 1.00 15.80 340 THR A CA 1
ATOM 2653 C C . THR A 1 340 ? 19.932 37.749 34.794 1.00 16.35 340 THR A C 1
ATOM 2654 O O . THR A 1 340 ? 19.577 36.568 34.637 1.00 15.60 340 THR A O 1
ATOM 2658 N N . PRO A 1 341 ? 19.085 38.772 34.613 1.00 16.72 341 PRO A N 1
ATOM 2659 C CA . PRO A 1 341 ? 17.676 38.482 34.263 1.00 17.71 341 PRO A CA 1
ATOM 2660 C C . PRO A 1 341 ? 17.505 37.751 32.936 1.00 18.05 341 PRO A C 1
ATOM 2661 O O . PRO A 1 341 ? 16.412 37.242 32.632 1.00 18.09 341 PRO A O 1
ATOM 2665 N N . ASN A 1 342 ? 18.548 37.735 32.114 1.00 15.29 342 ASN A N 1
ATOM 2666 C CA . ASN A 1 342 ? 18.436 37.118 30.789 1.00 16.43 342 ASN A CA 1
ATOM 2667 C C . ASN A 1 342 ? 18.861 35.645 30.764 1.00 16.19 342 ASN A C 1
ATOM 2668 O O . ASN A 1 342 ? 18.675 34.951 29.742 1.00 18.84 342 ASN A O 1
ATOM 2673 N N . LEU A 1 343 ? 19.452 35.182 31.849 1.00 15.56 343 LEU A N 1
ATOM 2674 C CA . LEU A 1 343 ? 20.024 33.831 31.888 1.00 15.29 343 LEU A CA 1
ATOM 2675 C C . LEU A 1 343 ? 19.063 32.682 32.077 1.00 18.78 343 LEU A C 1
ATOM 2676 O O . LEU A 1 343 ? 18.140 32.760 32.890 1.00 17.21 343 LEU A O 1
ATOM 2681 N N . ALA A 1 344 ? 19.305 31.626 31.303 1.00 17.58 344 ALA A N 1
ATOM 2682 C CA . ALA A 1 344 ? 18.542 30.389 31.393 1.00 19.90 344 ALA A CA 1
ATOM 2683 C C . ALA A 1 344 ? 18.957 29.753 32.706 1.00 20.35 344 ALA A C 1
ATOM 2684 O O . ALA A 1 344 ? 20.018 30.053 33.273 1.00 20.26 344 ALA A O 1
ATOM 2686 N N . PRO A 1 345 ? 18.118 28.860 33.228 1.00 22.99 345 PRO A N 1
ATOM 2687 C CA . PRO A 1 345 ? 18.413 28.186 34.488 1.00 21.44 345 PRO A CA 1
ATOM 2688 C C . PRO A 1 345 ? 19.721 27.400 34.399 1.00 20.53 345 PRO A C 1
ATOM 2689 O O . PRO A 1 345 ? 20.040 26.824 33.350 1.00 19.90 345 PRO A O 1
ATOM 2693 N N . VAL A 1 346 ? 20.461 27.393 35.498 1.00 19.91 346 VAL A N 1
ATOM 2694 C CA . VAL A 1 346 ? 21.723 26.656 35.574 1.00 21.49 346 VAL A CA 1
ATOM 2695 C C . VAL A 1 346 ? 21.712 25.720 36.779 1.00 23.39 346 VAL A C 1
ATOM 2696 O O . VAL A 1 346 ? 22.168 26.069 37.859 1.00 22.76 346 VAL A O 1
ATOM 2700 N N . PRO A 1 347 ? 21.169 24.503 36.597 1.00 26.42 347 PRO A N 1
ATOM 2701 C CA . PRO A 1 347 ? 21.120 23.543 37.724 1.00 27.87 347 PRO A CA 1
ATOM 2702 C C . PRO A 1 347 ? 22.447 23.356 38.468 1.00 29.37 347 PRO A C 1
ATOM 2703 O O . PRO A 1 347 ? 23.494 23.164 37.848 1.00 30.05 347 PRO A O 1
ATOM 2707 N N . GLY A 1 348 ? 22.397 23.431 39.802 1.00 30.84 348 GLY A N 1
ATOM 2708 C CA . GLY A 1 348 ? 23.591 23.233 40.613 1.00 31.58 348 GLY A CA 1
ATOM 2709 C C . GLY A 1 348 ? 24.472 24.456 40.802 1.00 32.33 348 GLY A C 1
ATOM 2710 O O . GLY A 1 348 ? 25.562 24.390 41.383 1.00 33.55 348 GLY A O 1
ATOM 2711 N N . ILE A 1 349 ? 24.026 25.588 40.283 1.00 30.51 349 ILE A N 1
ATOM 2712 C CA . ILE A 1 349 ? 24.817 26.781 40.425 1.00 28.59 349 ILE A CA 1
ATOM 2713 C C . ILE A 1 349 ? 23.986 27.857 41.065 1.00 25.61 349 ILE A C 1
ATOM 2714 O O . ILE A 1 349 ? 22.838 28.088 40.678 1.00 26.06 349 ILE A O 1
ATOM 2719 N N . ASP A 1 350 ? 24.561 28.519 42.051 1.00 24.24 350 ASP A N 1
ATOM 2720 C CA . ASP A 1 350 ? 23.870 29.643 42.656 1.00 22.84 350 ASP A CA 1
ATOM 2721 C C . ASP A 1 350 ? 24.475 30.866 41.932 1.00 21.39 350 ASP A C 1
ATOM 2722 O O . ASP A 1 350 ? 25.658 31.141 42.087 1.00 20.34 350 ASP A O 1
ATOM 2727 N N . LEU A 1 351 ? 23.681 31.598 41.155 1.00 20.37 351 LEU A N 1
ATOM 2728 C CA . LEU A 1 351 ? 24.258 32.755 40.423 1.00 20.08 351 LEU A CA 1
ATOM 2729 C C . LEU A 1 351 ? 24.892 33.857 41.271 1.00 18.51 351 LEU A C 1
ATOM 2730 O O . LEU A 1 351 ? 25.899 34.461 40.895 1.00 16.11 351 LEU A O 1
ATOM 2735 N N . THR A 1 352 ? 24.288 34.163 42.419 1.00 18.43 352 THR A N 1
ATOM 2736 C CA . THR A 1 352 ? 24.860 35.183 43.264 1.00 17.26 352 THR A CA 1
ATOM 2737 C C . THR A 1 352 ? 26.259 34.799 43.691 1.00 17.63 352 THR A C 1
ATOM 2738 O O . THR A 1 352 ? 27.173 35.619 43.616 1.00 17.94 352 THR A O 1
ATOM 2742 N N . ASP A 1 353 ? 26.451 33.556 44.134 1.00 17.24 353 ASP A N 1
ATOM 2743 C CA . ASP A 1 353 ? 27.778 33.124 44.549 1.00 17.20 353 ASP A CA 1
ATOM 2744 C C . ASP A 1 353 ? 28.703 33.081 43.334 1.00 16.48 353 ASP A C 1
ATOM 2745 O O . ASP A 1 353 ? 29.869 33.425 43.432 1.00 17.68 353 ASP A O 1
ATOM 2750 N N . TYR A 1 354 ? 28.195 32.622 42.199 1.00 16.56 354 TYR A N 1
ATOM 2751 C CA . TYR A 1 354 ? 29.047 32.571 40.987 1.00 16.38 354 TYR A CA 1
ATOM 2752 C C . TYR A 1 354 ? 29.568 33.972 40.619 1.00 16.96 354 TYR A C 1
ATOM 2753 O O . TYR A 1 354 ? 30.762 34.151 40.346 1.00 16.78 354 TYR A O 1
ATOM 2762 N N . LYS A 1 355 ? 28.689 34.978 40.623 1.00 17.12 355 LYS A N 1
ATOM 2763 C CA . LYS A 1 355 ? 29.120 36.337 40.300 1.00 17.21 355 LYS A CA 1
ATOM 2764 C C . LYS A 1 355 ? 30.169 36.827 41.302 1.00 17.04 355 LYS A C 1
ATOM 2765 O O . LYS A 1 355 ? 31.124 37.509 40.933 1.00 14.63 355 LYS A O 1
ATOM 2771 N N . GLN A 1 356 ? 30.022 36.476 42.581 1.00 15.90 356 GLN A N 1
ATOM 2772 C CA . GLN A 1 356 ? 31.061 36.855 43.524 1.00 16.49 356 GLN A CA 1
ATOM 2773 C C . GLN A 1 356 ? 32.402 36.156 43.189 1.00 16.41 356 GLN A C 1
ATOM 2774 O O . GLN A 1 356 ? 33.456 36.780 43.294 1.00 16.84 356 GLN A O 1
ATOM 2780 N N . THR A 1 357 ? 32.370 34.896 42.760 1.00 15.81 357 THR A N 1
ATOM 2781 C CA . THR A 1 357 ? 33.643 34.258 42.429 1.00 17.65 357 THR A CA 1
ATOM 2782 C C . THR A 1 357 ? 34.296 34.962 41.218 1.00 16.29 357 THR A C 1
ATOM 2783 O O . THR A 1 357 ? 35.518 34.975 41.120 1.00 16.00 357 THR A O 1
ATOM 2787 N N . LEU A 1 358 ? 33.505 35.579 40.322 1.00 16.10 358 LEU A N 1
ATOM 2788 C CA . LEU A 1 358 ? 34.129 36.284 39.185 1.00 15.44 358 LEU A CA 1
ATOM 2789 C C . LEU A 1 358 ? 34.855 37.500 39.719 1.00 15.30 358 LEU A C 1
ATOM 2790 O O . LEU A 1 358 ? 35.981 37.817 39.298 1.00 14.78 358 LEU A O 1
ATOM 2795 N N . VAL A 1 359 ? 34.233 38.200 40.664 1.00 15.42 359 VAL A N 1
ATOM 2796 C CA . VAL A 1 359 ? 34.895 39.350 41.239 1.00 15.58 359 VAL A CA 1
ATOM 2797 C C . VAL A 1 359 ? 36.193 38.880 41.908 1.00 15.28 359 VAL A C 1
ATOM 2798 O O . VAL A 1 359 ? 37.238 39.499 41.731 1.00 15.83 359 VAL A O 1
ATOM 2802 N N . ASP A 1 360 ? 36.121 37.776 42.653 1.00 16.43 360 ASP A N 1
ATOM 2803 C CA . ASP A 1 360 ? 37.310 37.248 43.350 1.00 16.46 360 ASP A CA 1
ATOM 2804 C C . ASP A 1 360 ? 38.428 36.882 42.359 1.00 16.04 360 ASP A C 1
ATOM 2805 O O . ASP A 1 360 ? 39.599 37.215 42.551 1.00 15.10 360 ASP A O 1
ATOM 2810 N N . ARG A 1 361 ? 38.052 36.158 41.300 1.00 15.20 361 ARG A N 1
ATOM 2811 C CA . ARG A 1 361 ? 39.063 35.746 40.297 1.00 15.32 361 ARG A CA 1
ATOM 2812 C C . ARG A 1 361 ? 39.662 36.932 39.535 1.00 15.21 361 ARG A C 1
ATOM 2813 O O . ARG A 1 361 ? 40.882 36.979 39.278 1.00 15.77 361 ARG A O 1
ATOM 2821 N N . PHE A 1 362 ? 38.846 37.920 39.200 1.00 15.35 362 PHE A N 1
ATOM 2822 C CA . PHE A 1 362 ? 39.420 39.079 38.513 1.00 13.99 362 PHE A CA 1
ATOM 2823 C C . PHE A 1 362 ? 40.294 39.922 39.458 1.00 14.79 362 PHE A C 1
ATOM 2824 O O . PHE A 1 362 ? 41.110 40.701 39.001 1.00 14.88 362 PHE A O 1
ATOM 2832 N N . SER A 1 363 ? 40.088 39.777 40.775 1.00 16.52 363 SER A N 1
ATOM 2833 C CA . SER A 1 363 ? 40.853 40.531 41.783 1.00 16.78 363 SER A CA 1
ATOM 2834 C C . SER A 1 363 ? 42.200 39.893 42.091 1.00 19.24 363 SER A C 1
ATOM 2835 O O . SER A 1 363 ? 43.019 40.461 42.848 1.00 19.61 363 SER A O 1
ATOM 2838 N N . ASN A 1 364 ? 42.439 38.716 41.503 1.00 18.31 364 ASN A N 1
ATOM 2839 C CA . ASN A 1 364 ? 43.728 37.995 41.665 1.00 18.48 364 ASN A CA 1
ATOM 2840 C C . ASN A 1 364 ? 44.872 38.946 41.244 1.00 17.33 364 ASN A C 1
ATOM 2841 O O . ASN A 1 364 ? 45.042 39.313 40.078 1.00 16.63 364 ASN A O 1
ATOM 2846 N N . GLN A 1 365 ? 45.685 39.379 42.196 1.00 18.72 365 GLN A N 1
ATOM 2847 C CA . GLN A 1 365 ? 46.736 40.331 41.837 1.00 19.75 365 GLN A CA 1
ATOM 2848 C C . GLN A 1 365 ? 47.965 39.652 41.266 1.00 20.81 365 GLN A C 1
ATOM 2849 O O . GLN A 1 365 ? 48.653 40.223 40.424 1.00 21.95 365 GLN A O 1
ATOM 2855 N N . ALA A 1 366 ? 48.231 38.432 41.712 1.00 19.74 366 ALA A N 1
ATOM 2856 C CA . ALA A 1 366 ? 49.445 37.745 41.274 1.00 19.81 366 ALA A CA 1
ATOM 2857 C C . ALA A 1 366 ? 49.459 37.378 39.795 1.00 19.58 366 ALA A C 1
ATOM 2858 O O . ALA A 1 366 ? 50.514 37.379 39.179 1.00 19.39 366 ALA A O 1
ATOM 2860 N N . ILE A 1 367 ? 48.281 37.073 39.244 1.00 17.99 367 ILE A N 1
ATOM 2861 C CA . ILE A 1 367 ? 48.181 36.621 37.842 1.00 18.47 367 ILE A CA 1
ATOM 2862 C C . ILE A 1 367 ? 48.577 37.664 36.809 1.00 17.05 367 ILE A C 1
ATOM 2863 O O . ILE A 1 367 ? 49.099 37.334 35.735 1.00 18.02 367 ILE A O 1
ATOM 2868 N N . ALA A 1 368 ? 48.320 38.929 37.087 1.00 17.40 368 ALA A N 1
ATOM 2869 C CA . ALA A 1 368 ? 48.698 39.984 36.165 1.00 15.72 368 ALA A CA 1
ATOM 2870 C C . ALA A 1 368 ? 48.212 39.755 34.712 1.00 15.84 368 ALA A C 1
ATOM 2871 O O . ALA A 1 368 ? 48.979 39.740 33.740 1.00 17.12 368 ALA A O 1
ATOM 2873 N N . ASP A 1 369 ? 46.901 39.618 34.579 1.00 14.89 369 ASP A N 1
ATOM 2874 C CA . ASP A 1 369 ? 46.288 39.424 33.272 1.00 13.09 369 ASP A CA 1
ATOM 2875 C C . ASP A 1 369 ? 46.175 40.772 32.573 1.00 13.29 369 ASP A C 1
ATOM 2876 O O . ASP A 1 369 ? 45.686 41.762 33.129 1.00 13.73 369 ASP A O 1
ATOM 2881 N N . GLN A 1 370 ? 46.641 40.822 31.348 1.00 13.22 370 GLN A N 1
ATOM 2882 C CA . GLN A 1 370 ? 46.730 42.078 30.621 1.00 14.96 370 GLN A CA 1
ATOM 2883 C C . GLN A 1 370 ? 45.486 42.643 29.977 1.00 14.99 370 GLN A C 1
ATOM 2884 O O . GLN A 1 370 ? 44.817 41.937 29.241 1.00 11.94 370 GLN A O 1
ATOM 2890 N N . LEU A 1 371 ? 45.180 43.918 30.238 1.00 12.44 371 LEU A N 1
ATOM 2891 C CA . LEU A 1 371 ? 44.059 44.510 29.564 1.00 12.36 371 LEU A CA 1
ATOM 2892 C C . LEU A 1 371 ? 44.315 44.495 28.049 1.00 11.93 371 LEU A C 1
ATOM 2893 O O . LEU A 1 371 ? 43.365 44.405 27.267 1.00 13.23 371 LEU A O 1
ATOM 2898 N N . GLU A 1 372 ? 45.572 44.529 27.603 1.00 12.23 372 GLU A N 1
ATOM 2899 C CA . GLU A 1 372 ? 45.790 44.459 26.158 1.00 12.44 372 GLU A CA 1
ATOM 2900 C C . GLU A 1 372 ? 45.262 43.124 25.578 1.00 13.80 372 GLU A C 1
ATOM 2901 O O . GLU A 1 372 ? 44.766 43.083 24.447 1.00 14.07 372 GLU A O 1
ATOM 2907 N N . ARG A 1 373 ? 45.377 42.054 26.375 1.00 11.85 373 ARG A N 1
ATOM 2908 C CA . ARG A 1 373 ? 44.862 40.752 25.957 1.00 11.17 373 ARG A CA 1
ATOM 2909 C C . ARG A 1 373 ? 43.341 40.810 25.977 1.00 10.69 373 ARG A C 1
ATOM 2910 O O . ARG A 1 373 ? 42.683 40.445 25.018 1.00 11.60 373 ARG A O 1
ATOM 2918 N N . VAL A 1 374 ? 42.787 41.237 27.103 1.00 11.43 374 VAL A N 1
ATOM 2919 C CA . VAL A 1 374 ? 41.320 41.292 27.212 1.00 11.86 374 VAL A CA 1
ATOM 2920 C C . VAL A 1 374 ? 40.671 42.223 26.168 1.00 12.21 374 VAL A C 1
ATOM 2921 O O . VAL A 1 374 ? 39.557 41.953 25.650 1.00 12.88 374 VAL A O 1
ATOM 2925 N N . CYS A 1 375 ? 41.377 43.300 25.796 1.00 13.76 375 CYS A N 1
ATOM 2926 C CA . CYS A 1 375 ? 40.858 44.245 24.796 1.00 12.90 375 CYS A CA 1
ATOM 2927 C C . CYS A 1 375 ? 40.962 43.684 23.399 1.00 12.76 375 CYS A C 1
ATOM 2928 O O . CYS A 1 375 ? 40.266 44.111 22.506 1.00 11.39 375 CYS A O 1
ATOM 2931 N N . SER A 1 376 ? 41.905 42.771 23.192 1.00 13.59 376 SER A N 1
ATOM 2932 C CA . SER A 1 376 ? 42.134 42.323 21.826 1.00 14.27 376 SER A CA 1
ATOM 2933 C C . SER A 1 376 ? 40.950 41.716 21.095 1.00 14.88 376 SER A C 1
ATOM 2934 O O . SER A 1 376 ? 40.114 41.013 21.680 1.00 13.50 376 SER A O 1
ATOM 2937 N N . ASP A 1 377 ? 40.864 42.035 19.809 1.00 13.47 377 ASP A N 1
ATOM 2938 C CA . ASP A 1 377 ? 39.846 41.460 18.940 1.00 14.75 377 ASP A CA 1
ATOM 2939 C C . ASP A 1 377 ? 38.401 41.778 19.373 1.00 14.24 377 ASP A C 1
ATOM 2940 O O . ASP A 1 377 ? 37.497 40.909 19.337 1.00 12.88 377 ASP A O 1
ATOM 2945 N N . GLY A 1 378 ? 38.191 43.028 19.761 1.00 13.03 378 GLY A N 1
ATOM 2946 C CA . GLY A 1 378 ? 36.839 43.451 20.124 1.00 14.07 378 GLY A CA 1
ATOM 2947 C C . GLY A 1 378 ? 35.899 43.275 18.934 1.00 13.29 378 GLY A C 1
ATOM 2948 O O . GLY A 1 378 ? 34.702 43.004 19.129 1.00 13.50 378 GLY A O 1
ATOM 2949 N N . SER A 1 379 ? 36.406 43.456 17.701 1.00 12.05 379 SER A N 1
ATOM 2950 C CA . SER A 1 379 ? 35.527 43.290 16.529 1.00 12.44 379 SER A CA 1
ATOM 2951 C C . SER A 1 379 ? 34.911 41.884 16.485 1.00 12.28 379 SER A C 1
ATOM 2952 O O . SER A 1 379 ? 33.753 41.725 16.068 1.00 14.41 379 SER A O 1
ATOM 2955 N N . SER A 1 380 ? 35.630 40.869 16.964 1.00 13.09 380 SER A N 1
ATOM 2956 C CA . SER A 1 380 ? 35.055 39.522 16.979 1.00 12.57 380 SER A CA 1
ATOM 2957 C C . SER A 1 380 ? 34.364 39.203 18.311 1.00 12.75 380 SER A C 1
ATOM 2958 O O . SER A 1 380 ? 33.462 38.356 18.351 1.00 13.10 380 SER A O 1
ATOM 2961 N N . LYS A 1 381 ? 34.807 39.845 19.390 1.00 13.05 381 LYS A N 1
ATOM 2962 C CA . LYS A 1 381 ? 34.265 39.551 20.712 1.00 12.58 381 LYS A CA 1
ATOM 2963 C C . LYS A 1 381 ? 32.927 40.214 21.015 1.00 13.34 381 LYS A C 1
ATOM 2964 O O . LYS A 1 381 ? 32.083 39.591 21.665 1.00 14.32 381 LYS A O 1
ATOM 2970 N N . PHE A 1 382 ? 32.729 41.447 20.557 1.00 11.80 382 PHE A N 1
ATOM 2971 C CA . PHE A 1 382 ? 31.454 42.089 20.827 1.00 12.83 382 PHE A CA 1
ATOM 2972 C C . PHE A 1 382 ? 30.197 41.273 20.503 1.00 12.23 382 PHE A C 1
ATOM 2973 O O . PHE A 1 382 ? 29.318 41.172 21.359 1.00 13.39 382 PHE A O 1
ATOM 2981 N N . PRO A 1 383 ? 30.082 40.681 19.286 1.00 12.93 383 PRO A N 1
ATOM 2982 C CA . PRO A 1 383 ? 28.872 39.904 18.955 1.00 12.55 383 PRO A CA 1
ATOM 2983 C C . PRO A 1 383 ? 28.691 38.640 19.782 1.00 13.87 383 PRO A C 1
ATOM 2984 O O . PRO A 1 383 ? 27.585 38.099 19.838 1.00 14.23 383 PRO A O 1
ATOM 2988 N N . LYS A 1 384 ? 29.767 38.154 20.411 1.00 12.94 384 LYS A N 1
ATOM 2989 C CA . LYS A 1 384 ? 29.648 36.978 21.265 1.00 13.10 384 LYS A CA 1
ATOM 2990 C C . LYS A 1 384 ? 29.371 37.322 22.719 1.00 13.66 384 LYS A C 1
ATOM 2991 O O . LYS A 1 384 ? 28.557 36.665 23.366 1.00 15.96 384 LYS A O 1
ATOM 2997 N N . PHE A 1 385 ? 30.058 38.351 23.220 1.00 12.63 385 PHE A N 1
ATOM 2998 C CA . PHE A 1 385 ? 30.025 38.660 24.651 1.00 11.88 385 PHE A CA 1
ATOM 2999 C C . PHE A 1 385 ? 29.057 39.703 25.144 1.00 13.47 385 PHE A C 1
ATOM 3000 O O . PHE A 1 385 ? 28.639 39.626 26.318 1.00 13.30 385 PHE A O 1
ATOM 3008 N N . THR A 1 386 ? 28.730 40.659 24.270 1.00 12.48 386 THR A N 1
ATOM 3009 C CA . THR A 1 386 ? 27.974 41.846 24.686 1.00 12.86 386 THR A CA 1
ATOM 3010 C C . THR A 1 386 ? 26.710 42.152 23.888 1.00 13.54 386 THR A C 1
ATOM 3011 O O . THR A 1 386 ? 25.674 42.508 24.444 1.00 12.45 386 THR A O 1
ATOM 3015 N N . VAL A 1 387 ? 26.797 42.017 22.567 1.00 11.53 387 VAL A N 1
ATOM 3016 C CA . VAL A 1 387 ? 25.630 42.303 21.775 1.00 12.36 387 VAL A CA 1
ATOM 3017 C C . VAL A 1 387 ? 24.390 41.467 22.136 1.00 12.60 387 VAL A C 1
ATOM 3018 O O . VAL A 1 387 ? 23.284 41.999 22.103 1.00 14.22 387 VAL A O 1
ATOM 3022 N N . PRO A 1 388 ? 24.535 40.167 22.476 1.00 13.03 388 PRO A N 1
ATOM 3023 C CA . PRO A 1 388 ? 23.308 39.403 22.826 1.00 15.31 388 PRO A CA 1
ATOM 3024 C C . PRO A 1 388 ? 22.574 40.040 24.020 1.00 16.30 388 PRO A C 1
ATOM 3025 O O . PRO A 1 388 ? 21.323 40.162 24.039 1.00 15.73 388 PRO A O 1
ATOM 3029 N N . THR A 1 389 ? 23.361 40.494 24.984 1.00 14.39 389 THR A N 1
ATOM 3030 C CA . THR A 1 389 ? 22.805 41.171 26.157 1.00 14.23 389 THR A CA 1
ATOM 3031 C C . THR A 1 389 ? 22.139 42.481 25.715 1.00 15.02 389 THR A C 1
ATOM 3032 O O . THR A 1 389 ? 21.004 42.766 26.123 1.00 15.99 389 THR A O 1
ATOM 3036 N N . ILE A 1 390 ? 22.843 43.301 24.916 1.00 13.91 390 ILE A N 1
ATOM 3037 C CA . ILE A 1 390 ? 22.273 44.563 24.443 1.00 13.25 390 ILE A CA 1
ATOM 3038 C C . ILE A 1 390 ? 20.960 44.310 23.695 1.00 13.69 390 ILE A C 1
ATOM 3039 O O . ILE A 1 390 ? 19.968 45.021 23.908 1.00 12.65 390 ILE A O 1
ATOM 3044 N N . ASN A 1 391 ? 20.956 43.321 22.811 1.00 13.76 391 ASN A N 1
ATOM 3045 C CA . ASN A 1 391 ? 19.723 43.072 22.041 1.00 15.71 391 ASN A CA 1
ATOM 3046 C C . ASN A 1 391 ? 18.543 42.752 22.945 1.00 16.06 391 ASN A C 1
ATOM 3047 O O . ASN A 1 391 ? 17.389 43.116 22.662 1.00 15.87 391 ASN A O 1
ATOM 3052 N N . ARG A 1 392 ? 18.812 42.012 24.000 1.00 15.90 392 ARG A N 1
ATOM 3053 C CA . ARG A 1 392 ? 17.737 41.652 24.922 1.00 18.47 392 ARG A CA 1
ATOM 3054 C C . ARG A 1 392 ? 17.259 42.917 25.646 1.00 18.00 392 ARG A C 1
ATOM 3055 O O . ARG A 1 392 ? 16.068 43.114 25.883 1.00 18.39 392 ARG A O 1
ATOM 3063 N N . LEU A 1 393 ? 18.183 43.793 26.020 1.00 16.33 393 LEU A N 1
ATOM 3064 C CA . LEU A 1 393 ? 17.755 45.016 26.699 1.00 16.49 393 LEU A CA 1
ATOM 3065 C C . LEU A 1 393 ? 16.897 45.867 25.762 1.00 16.84 393 LEU A C 1
ATOM 3066 O O . LEU A 1 393 ? 15.876 46.433 26.175 1.00 17.82 393 LEU A O 1
ATOM 3071 N N . ILE A 1 394 ? 17.283 45.919 24.491 1.00 14.90 394 ILE A N 1
ATOM 3072 C CA . ILE A 1 394 ? 16.526 46.694 23.508 1.00 15.43 394 ILE A CA 1
ATOM 3073 C C . ILE A 1 394 ? 15.133 46.067 23.353 1.00 16.34 394 ILE A C 1
ATOM 3074 O O . ILE A 1 394 ? 14.126 46.765 23.452 1.00 17.40 394 ILE A O 1
ATOM 3079 N N . ALA A 1 395 ? 15.076 44.759 23.164 1.00 16.31 395 ALA A N 1
ATOM 3080 C CA . ALA A 1 395 ? 13.772 44.084 22.995 1.00 18.50 395 ALA A CA 1
ATOM 3081 C C . ALA A 1 395 ? 12.864 44.231 24.197 1.00 20.47 395 ALA A C 1
ATOM 3082 O O . ALA A 1 395 ? 11.635 44.293 24.028 1.00 21.19 395 ALA A O 1
ATOM 3084 N N . ASP A 1 396 ? 13.436 44.259 25.398 1.00 18.74 396 ASP A N 1
ATOM 3085 C CA . ASP A 1 396 ? 12.633 44.363 26.598 1.00 20.37 396 ASP A CA 1
ATOM 3086 C C . ASP A 1 396 ? 12.276 45.796 26.972 1.00 20.29 396 ASP A C 1
ATOM 3087 O O . ASP A 1 396 ? 11.478 45.998 27.889 1.00 22.41 396 ASP A O 1
ATOM 3092 N N . GLY A 1 397 ? 12.896 46.775 26.311 1.00 20.28 397 GLY A N 1
ATOM 3093 C CA . GLY A 1 397 ? 12.656 48.164 26.639 1.00 20.10 397 GLY A CA 1
ATOM 3094 C C . GLY A 1 397 ? 13.334 48.479 27.957 1.00 20.74 397 GLY A C 1
ATOM 3095 O O . GLY A 1 397 ? 12.869 49.358 28.666 1.00 21.63 397 GLY A O 1
ATOM 3096 N N . ARG A 1 398 ? 14.401 47.748 28.311 1.00 19.12 398 ARG A N 1
ATOM 3097 C CA . ARG A 1 398 ? 15.148 47.978 29.568 1.00 18.23 398 ARG A CA 1
ATOM 3098 C C . ARG A 1 398 ? 16.294 48.987 29.347 1.00 18.33 398 ARG A C 1
ATOM 3099 O O . ARG A 1 398 ? 16.678 49.248 28.213 1.00 17.70 398 ARG A O 1
ATOM 3107 N N . GLU A 1 399 ? 16.826 49.531 30.434 1.00 16.70 399 GLU A N 1
ATOM 3108 C CA . GLU A 1 399 ? 17.885 50.563 30.362 1.00 18.23 399 GLU A CA 1
ATOM 3109 C C . GLU A 1 399 ? 19.105 50.026 29.616 1.00 16.68 399 GLU A C 1
ATOM 3110 O O . GLU A 1 399 ? 19.601 48.970 29.990 1.00 18.46 399 GLU A O 1
ATOM 3116 N N . THR A 1 400 ? 19.587 50.734 28.592 1.00 16.18 400 THR A N 1
ATOM 3117 C CA . THR A 1 400 ? 20.781 50.233 27.869 1.00 15.48 400 THR A CA 1
ATOM 3118 C C . THR A 1 400 ? 22.065 50.977 28.203 1.00 16.99 400 THR A C 1
ATOM 3119 O O . THR A 1 400 ? 23.134 50.611 27.701 1.00 16.22 400 THR A O 1
ATOM 3123 N N . GLU A 1 401 ? 21.967 51.999 29.040 1.00 16.39 401 GLU A N 1
ATOM 3124 C CA . GLU A 1 401 ? 23.117 52.850 29.309 1.00 16.92 401 GLU A CA 1
ATOM 3125 C C . GLU A 1 401 ? 24.410 52.177 29.738 1.00 15.76 401 GLU A C 1
ATOM 3126 O O . GLU A 1 401 ? 25.482 52.541 29.234 1.00 16.89 401 GLU A O 1
ATOM 3132 N N . ARG A 1 402 ? 24.335 51.238 30.684 1.00 13.73 402 ARG A N 1
ATOM 3133 C CA . ARG A 1 402 ? 25.572 50.580 31.105 1.00 15.04 402 ARG A CA 1
ATOM 3134 C C . ARG A 1 402 ? 26.174 49.776 29.972 1.00 15.19 402 ARG A C 1
ATOM 3135 O O . ARG A 1 402 ? 27.405 49.736 29.837 1.00 15.06 402 ARG A O 1
ATOM 3143 N N . ALA A 1 403 ? 25.334 49.114 29.173 1.00 13.83 403 ALA A N 1
ATOM 3144 C CA . ALA A 1 403 ? 25.876 48.297 28.067 1.00 14.31 403 ALA A CA 1
ATOM 3145 C C . ALA A 1 403 ? 26.366 49.190 26.937 1.00 13.81 403 ALA A C 1
ATOM 3146 O O . ALA A 1 403 ? 27.359 48.886 26.252 1.00 14.70 403 ALA A O 1
ATOM 3148 N N . ALA A 1 404 ? 25.663 50.308 26.734 1.00 13.09 404 ALA A N 1
ATOM 3149 C CA . ALA A 1 404 ? 26.076 51.261 25.697 1.00 14.01 404 ALA A CA 1
ATOM 3150 C C . ALA A 1 404 ? 27.440 51.830 26.032 1.00 13.49 404 ALA A C 1
ATOM 3151 O O . ALA A 1 404 ? 28.221 52.117 25.130 1.00 14.01 404 ALA A O 1
ATOM 3153 N N . LEU A 1 405 ? 27.732 51.990 27.313 1.00 11.96 405 LEU A N 1
ATOM 3154 C CA . LEU A 1 405 ? 29.031 52.553 27.719 1.00 12.68 405 LEU A CA 1
ATOM 3155 C C . LEU A 1 405 ? 30.163 51.625 27.278 1.00 12.81 405 LEU A C 1
ATOM 3156 O O . LEU A 1 405 ? 31.238 52.112 26.940 1.00 12.57 405 LEU A O 1
ATOM 3161 N N . VAL A 1 406 ? 29.939 50.303 27.284 1.00 12.87 406 VAL A N 1
ATOM 3162 C CA . VAL A 1 406 ? 30.995 49.382 26.830 1.00 13.03 406 VAL A CA 1
ATOM 3163 C C . VAL A 1 406 ? 31.354 49.680 25.360 1.00 12.06 406 VAL A C 1
ATOM 3164 O O . VAL A 1 406 ? 32.538 49.694 24.965 1.00 13.30 406 VAL A O 1
ATOM 3168 N N . VAL A 1 407 ? 30.320 49.875 24.532 1.00 12.44 407 VAL A N 1
ATOM 3169 C CA . VAL A 1 407 ? 30.508 50.142 23.105 1.00 12.30 407 VAL A CA 1
ATOM 3170 C C . VAL A 1 407 ? 31.139 51.540 22.889 1.00 12.76 407 VAL A C 1
ATOM 3171 O O . VAL A 1 407 ? 31.984 51.720 22.000 1.00 12.58 407 VAL A O 1
ATOM 3175 N N . ALA A 1 408 ? 30.681 52.532 23.663 1.00 12.90 408 ALA A N 1
ATOM 3176 C CA . ALA A 1 408 ? 31.223 53.874 23.578 1.00 13.32 408 ALA A CA 1
ATOM 3177 C C . ALA A 1 408 ? 32.724 53.838 23.995 1.00 13.11 408 ALA A C 1
ATOM 3178 O O . ALA A 1 408 ? 33.590 54.534 23.390 1.00 12.94 408 ALA A O 1
ATOM 3180 N N . ALA A 1 409 ? 33.018 53.060 25.037 1.00 12.99 409 ALA A N 1
ATOM 3181 C CA . ALA A 1 409 ? 34.414 52.962 25.539 1.00 13.35 409 ALA A CA 1
ATOM 3182 C C . ALA A 1 409 ? 35.290 52.382 24.427 1.00 13.29 409 ALA A C 1
ATOM 3183 O O . ALA A 1 409 ? 36.411 52.847 24.185 1.00 12.01 409 ALA A O 1
ATOM 3185 N N . TRP A 1 410 ? 34.794 51.333 23.772 1.00 13.55 410 TRP A N 1
ATOM 3186 C CA . TRP A 1 410 ? 35.563 50.735 22.661 1.00 12.49 410 TRP A CA 1
ATOM 3187 C C . TRP A 1 410 ? 35.784 51.781 21.557 1.00 13.98 410 TRP A C 1
ATOM 3188 O O . TRP A 1 410 ? 36.897 51.888 21.003 1.00 12.21 410 TRP A O 1
ATOM 3199 N N . ALA A 1 411 ? 34.734 52.557 21.242 1.00 13.91 411 ALA A N 1
ATOM 3200 C CA . ALA A 1 411 ? 34.846 53.555 20.186 1.00 14.10 411 ALA A CA 1
ATOM 3201 C C . ALA A 1 411 ? 35.946 54.569 20.485 1.00 15.43 411 ALA A C 1
ATOM 3202 O O . ALA A 1 411 ? 36.773 54.900 19.599 1.00 16.22 411 ALA A O 1
ATOM 3204 N N . LEU A 1 412 ? 35.973 55.046 21.718 1.00 13.16 412 LEU A N 1
ATOM 3205 C CA . LEU A 1 412 ? 36.977 56.059 22.089 1.00 15.19 412 LEU A CA 1
ATOM 3206 C C . LEU A 1 412 ? 38.350 55.400 22.165 1.00 14.47 412 LEU A C 1
ATOM 3207 O O . LEU A 1 412 ? 39.337 55.967 21.718 1.00 14.47 412 LEU A O 1
ATOM 3212 N N . TYR A 1 413 ? 38.381 54.184 22.685 1.00 13.80 413 TYR A N 1
ATOM 3213 C CA . TYR A 1 413 ? 39.624 53.405 22.806 1.00 14.13 413 TYR A CA 1
ATOM 3214 C C . TYR A 1 413 ? 40.279 53.214 21.423 1.00 16.26 413 TYR A C 1
ATOM 3215 O O . TYR A 1 413 ? 41.519 53.225 21.305 1.00 14.64 413 TYR A O 1
ATOM 3224 N N . LEU A 1 414 ? 39.468 53.036 20.378 1.00 13.60 414 LEU A N 1
ATOM 3225 C CA . LEU A 1 414 ? 40.010 52.841 19.019 1.00 16.13 414 LEU A CA 1
ATOM 3226 C C . LEU A 1 414 ? 40.828 54.036 18.497 1.00 17.06 414 LEU A C 1
ATOM 3227 O O . LEU A 1 414 ? 41.556 53.914 17.499 1.00 17.34 414 LEU A O 1
ATOM 3232 N N . LYS A 1 415 ? 40.706 55.196 19.137 1.00 18.38 415 LYS A N 1
ATOM 3233 C CA . LYS A 1 415 ? 41.494 56.335 18.662 1.00 19.09 415 LYS A CA 1
ATOM 3234 C C . LYS A 1 415 ? 42.971 56.169 19.043 1.00 20.33 415 LYS A C 1
ATOM 3235 O O . LYS A 1 415 ? 43.830 56.916 18.549 1.00 17.67 415 LYS A O 1
ATOM 3241 N N . GLY A 1 416 ? 43.272 55.209 19.925 1.00 17.60 416 GLY A N 1
ATOM 3242 C CA . GLY A 1 416 ? 44.684 54.923 20.229 1.00 18.08 416 GLY A CA 1
ATOM 3243 C C . GLY A 1 416 ? 45.494 55.757 21.219 1.00 19.57 416 GLY A C 1
ATOM 3244 O O . GLY A 1 416 ? 46.740 55.721 21.150 1.00 19.92 416 GLY A O 1
ATOM 3245 N N . VAL A 1 417 ? 44.843 56.475 22.131 1.00 18.15 417 VAL A N 1
ATOM 3246 C CA . VAL A 1 417 ? 45.563 57.275 23.128 1.00 19.70 417 VAL A CA 1
ATOM 3247 C C . VAL A 1 417 ? 44.748 57.258 24.411 1.00 18.16 417 VAL A C 1
ATOM 3248 O O . VAL A 1 417 ? 43.526 57.465 24.374 1.00 20.07 417 VAL A O 1
ATOM 3252 N N . ASP A 1 418 ? 45.390 56.983 25.543 1.00 16.91 418 ASP A N 1
ATOM 3253 C CA . ASP A 1 418 ? 44.635 56.932 26.790 1.00 15.87 418 ASP A CA 1
ATOM 3254 C C . ASP A 1 418 ? 44.613 58.261 27.519 1.00 16.49 418 ASP A C 1
ATOM 3255 O O . ASP A 1 418 ? 45.141 59.262 27.014 1.00 15.87 418 ASP A O 1
ATOM 3260 N N . GLU A 1 419 ? 43.983 58.294 28.692 1.00 15.99 419 GLU A N 1
ATOM 3261 C CA . GLU A 1 419 ? 43.865 59.547 29.412 1.00 17.31 419 GLU A CA 1
ATOM 3262 C C . GLU A 1 419 ? 45.198 60.077 29.941 1.00 17.97 419 GLU A C 1
ATOM 3263 O O . GLU A 1 419 ? 45.282 61.248 30.281 1.00 18.77 419 GLU A O 1
ATOM 3269 N N . ASN A 1 420 ? 46.197 59.211 30.024 1.00 18.06 420 ASN A N 1
ATOM 3270 C CA . ASN A 1 420 ? 47.523 59.670 30.493 1.00 19.27 420 ASN A CA 1
ATOM 3271 C C . ASN A 1 420 ? 48.415 60.091 29.309 1.00 20.04 420 ASN A C 1
ATOM 3272 O O . ASN A 1 420 ? 49.598 60.436 29.508 1.00 19.54 420 ASN A O 1
ATOM 3277 N N . GLY A 1 421 ? 47.880 60.041 28.090 1.00 19.80 421 GLY A N 1
ATOM 3278 C CA . GLY A 1 421 ? 48.689 60.401 26.927 1.00 18.74 421 GLY A CA 1
ATOM 3279 C C . GLY A 1 421 ? 49.504 59.247 26.362 1.00 20.88 421 GLY A C 1
ATOM 3280 O O . GLY A 1 421 ? 50.348 59.436 25.469 1.00 21.82 421 GLY A O 1
ATOM 3281 N N . VAL A 1 422 ? 49.241 58.031 26.809 1.00 18.86 422 VAL A N 1
ATOM 3282 C CA . VAL A 1 422 ? 50.016 56.887 26.330 1.00 22.25 422 VAL A CA 1
ATOM 3283 C C . VAL A 1 422 ? 49.327 56.365 25.088 1.00 24.13 422 VAL A C 1
ATOM 3284 O O . VAL A 1 422 ? 48.107 56.081 25.113 1.00 21.95 422 VAL A O 1
ATOM 3288 N N . SER A 1 423 ? 50.099 56.280 24.006 1.00 22.74 423 SER A N 1
ATOM 3289 C CA . SER A 1 423 ? 49.612 55.816 22.709 1.00 24.40 423 SER A CA 1
ATOM 3290 C C . SER A 1 423 ? 49.793 54.324 22.542 1.00 25.74 423 SER A C 1
ATOM 3291 O O . SER A 1 423 ? 50.798 53.764 22.963 1.00 27.75 423 SER A O 1
ATOM 3294 N N . TYR A 1 424 ? 48.834 53.689 21.887 1.00 23.79 424 TYR A N 1
ATOM 3295 C CA . TYR A 1 424 ? 48.917 52.260 21.645 1.00 23.12 424 TYR A CA 1
ATOM 3296 C C . TYR A 1 424 ? 48.384 51.876 20.286 1.00 24.07 424 TYR A C 1
ATOM 3297 O O . TYR A 1 424 ? 47.615 52.625 19.634 1.00 23.03 424 TYR A O 1
ATOM 3306 N N . THR A 1 425 ? 48.826 50.703 19.846 1.00 23.19 425 THR A N 1
ATOM 3307 C CA . THR A 1 425 ? 48.388 50.140 18.604 1.00 23.64 425 THR A CA 1
ATOM 3308 C C . THR A 1 425 ? 47.138 49.346 19.044 1.00 19.86 425 THR A C 1
ATOM 3309 O O . THR A 1 425 ? 46.991 49.051 20.231 1.00 19.48 425 THR A O 1
ATOM 3313 N N . ILE A 1 426 ? 46.281 49.031 18.093 1.00 19.30 426 ILE A N 1
ATOM 3314 C CA . ILE A 1 426 ? 45.037 48.267 18.375 1.00 19.36 426 ILE A CA 1
ATOM 3315 C C . ILE A 1 426 ? 45.227 46.795 18.007 1.00 16.93 426 ILE A C 1
ATOM 3316 O O . ILE A 1 426 ? 45.349 46.450 16.842 1.00 19.21 426 ILE A O 1
ATOM 3321 N N . PRO A 1 427 ? 45.189 45.898 18.993 1.00 18.17 427 PRO A N 1
ATOM 3322 C CA . PRO A 1 427 ? 45.376 44.484 18.648 1.00 17.44 427 PRO A CA 1
ATOM 3323 C C . PRO A 1 427 ? 44.052 43.845 18.176 1.00 17.20 427 PRO A C 1
ATOM 3324 O O . PRO A 1 427 ? 43.383 43.155 18.924 1.00 19.52 427 PRO A O 1
ATOM 3328 N N . ASP A 1 428 ? 43.699 44.073 16.925 1.00 16.90 428 ASP A N 1
ATOM 3329 C CA . ASP A 1 428 ? 42.449 43.571 16.368 1.00 17.34 428 ASP A CA 1
ATOM 3330 C C . ASP A 1 428 ? 42.736 43.188 14.935 1.00 19.52 428 ASP A C 1
ATOM 3331 O O . ASP A 1 428 ? 43.430 43.922 14.229 1.00 20.03 428 ASP A O 1
ATOM 3336 N N . PRO A 1 429 ? 42.220 42.040 14.486 1.00 20.27 429 PRO A N 1
ATOM 3337 C CA . PRO A 1 429 ? 42.473 41.628 13.099 1.00 20.31 429 PRO A CA 1
ATOM 3338 C C . PRO A 1 429 ? 41.881 42.614 12.096 1.00 21.07 429 PRO A C 1
ATOM 3339 O O . PRO A 1 429 ? 42.288 42.655 10.945 1.00 22.32 429 PRO A O 1
ATOM 3343 N N . ARG A 1 430 ? 40.952 43.460 12.537 1.00 18.84 430 ARG A N 1
ATOM 3344 C CA . ARG A 1 430 ? 40.365 44.438 11.638 1.00 19.15 430 ARG A CA 1
ATOM 3345 C C . ARG A 1 430 ? 40.681 45.828 12.169 1.00 18.89 430 ARG A C 1
ATOM 3346 O O . ARG A 1 430 ? 39.864 46.736 12.065 1.00 19.93 430 ARG A O 1
ATOM 3354 N N . ALA A 1 431 ? 41.872 45.990 12.726 1.00 20.31 431 ALA A N 1
ATOM 3355 C CA . ALA A 1 431 ? 42.236 47.267 13.336 1.00 21.25 431 ALA A CA 1
ATOM 3356 C C . ALA A 1 431 ? 42.077 48.467 12.405 1.00 22.09 431 ALA A C 1
ATOM 3357 O O . ALA A 1 431 ? 41.420 49.472 12.754 1.00 21.12 431 ALA A O 1
ATOM 3359 N N . GLU A 1 432 ? 42.689 48.376 11.227 1.00 22.99 432 GLU A N 1
ATOM 3360 C CA . GLU A 1 432 ? 42.636 49.486 10.282 1.00 25.20 432 GLU A CA 1
ATOM 3361 C C . GLU A 1 432 ? 41.189 49.877 9.995 1.00 23.31 432 GLU A C 1
ATOM 3362 O O . GLU A 1 432 ? 40.818 51.054 10.086 1.00 24.13 432 GLU A O 1
ATOM 3368 N N . PHE A 1 433 ? 40.383 48.881 9.665 1.00 22.34 433 PHE A N 1
ATOM 3369 C CA . PHE A 1 433 ? 38.964 49.081 9.416 1.00 21.73 433 PHE A CA 1
ATOM 3370 C C . PHE A 1 433 ? 38.258 49.740 10.633 1.00 21.13 433 PHE A C 1
ATOM 3371 O O . PHE A 1 433 ? 37.507 50.716 10.471 1.00 22.17 433 PHE A O 1
ATOM 3379 N N . CYS A 1 434 ? 38.483 49.228 11.842 1.00 20.82 434 CYS A N 1
ATOM 3380 C CA . CYS A 1 434 ? 37.791 49.814 13.004 1.00 21.03 434 CYS A CA 1
ATOM 3381 C C . CYS A 1 434 ? 38.264 51.240 13.330 1.00 21.29 434 CYS A C 1
ATOM 3382 O O . CYS A 1 434 ? 37.464 52.086 13.675 1.00 21.29 434 CYS A O 1
ATOM 3385 N N . GLN A 1 435 ? 39.564 51.508 13.237 1.00 23.34 435 GLN A N 1
ATOM 3386 C CA . GLN A 1 435 ? 40.031 52.859 13.508 1.00 24.21 435 GLN A CA 1
ATOM 3387 C C . GLN A 1 435 ? 39.421 53.826 12.499 1.00 24.07 435 GLN A C 1
ATOM 3388 O O . GLN A 1 435 ? 39.140 54.994 12.821 1.00 23.39 435 GLN A O 1
ATOM 3394 N N . GLY A 1 436 ? 39.209 53.336 11.279 1.00 24.71 436 GLY A N 1
ATOM 3395 C CA . GLY A 1 436 ? 38.607 54.166 10.247 1.00 25.55 436 GLY A CA 1
ATOM 3396 C C . GLY A 1 436 ? 37.218 54.658 10.640 1.00 26.22 436 GLY A C 1
ATOM 3397 O O . GLY A 1 436 ? 36.872 55.809 10.393 1.00 26.67 436 GLY A O 1
ATOM 3398 N N . LEU A 1 437 ? 36.430 53.790 11.284 1.00 24.58 437 LEU A N 1
ATOM 3399 C CA . LEU A 1 437 ? 35.064 54.111 11.700 1.00 23.09 437 LEU A CA 1
ATOM 3400 C C . LEU A 1 437 ? 35.000 55.250 12.726 1.00 22.71 437 LEU A C 1
ATOM 3401 O O . LEU A 1 437 ? 33.935 55.858 12.906 1.00 20.79 437 LEU A O 1
ATOM 3406 N N . VAL A 1 438 ? 36.099 55.514 13.429 1.00 22.77 438 VAL A N 1
ATOM 3407 C CA . VAL A 1 438 ? 36.068 56.578 14.432 1.00 24.30 438 VAL A CA 1
ATOM 3408 C C . VAL A 1 438 ? 36.927 57.804 14.105 1.00 26.75 438 VAL A C 1
ATOM 3409 O O . VAL A 1 438 ? 37.284 58.572 14.985 1.00 26.95 438 VAL A O 1
ATOM 3413 N N . SER A 1 439 ? 37.215 58.001 12.826 1.00 29.72 439 SER A N 1
ATOM 3414 C CA . SER A 1 439 ? 38.025 59.138 12.402 1.00 33.21 439 SER A CA 1
ATOM 3415 C C . SER A 1 439 ? 37.276 60.491 12.516 1.00 34.30 439 SER A C 1
ATOM 3416 O O . SER A 1 439 ? 37.898 61.555 12.626 1.00 35.58 439 SER A O 1
ATOM 3419 N N . ASP A 1 440 ? 35.952 60.448 12.535 1.00 34.04 440 ASP A N 1
ATOM 3420 C CA . ASP A 1 440 ? 35.139 61.666 12.641 1.00 34.33 440 ASP A CA 1
ATOM 3421 C C . ASP A 1 440 ? 34.151 61.485 13.799 1.00 33.40 440 ASP A C 1
ATOM 3422 O O . ASP A 1 440 ? 33.217 60.680 13.675 1.00 33.13 440 ASP A O 1
ATOM 3427 N N . ASP A 1 441 ? 34.340 62.224 14.897 1.00 31.79 441 ASP A N 1
ATOM 3428 C CA . ASP A 1 441 ? 33.464 62.094 16.073 1.00 31.85 441 ASP A CA 1
ATOM 3429 C C . ASP A 1 441 ? 31.994 62.213 15.723 1.00 31.85 441 ASP A C 1
ATOM 3430 O O . ASP A 1 441 ? 31.156 61.464 16.241 1.00 32.42 441 ASP A O 1
ATOM 3435 N N . ALA A 1 442 ? 31.665 63.175 14.864 1.00 31.64 442 ALA A N 1
ATOM 3436 C CA . ALA A 1 442 ? 30.259 63.390 14.499 1.00 30.88 442 ALA A CA 1
ATOM 3437 C C . ALA A 1 442 ? 29.630 62.233 13.734 1.00 30.16 442 ALA A C 1
ATOM 3438 O O . ALA A 1 442 ? 28.402 62.084 13.721 1.00 29.37 442 ALA A O 1
ATOM 3440 N N . LEU A 1 443 ? 30.462 61.415 13.096 1.00 28.65 443 LEU A N 1
ATOM 3441 C CA . LEU A 1 443 ? 29.934 60.321 12.310 1.00 26.74 443 LEU A CA 1
ATOM 3442 C C . LEU A 1 443 ? 30.116 58.932 12.930 1.00 26.21 443 LEU A C 1
ATOM 3443 O O . LEU A 1 443 ? 29.772 57.933 12.309 1.00 24.45 443 LEU A O 1
ATOM 3448 N N . ILE A 1 444 ? 30.628 58.874 14.154 1.00 25.29 444 ILE A N 1
ATOM 3449 C CA . ILE A 1 444 ? 30.878 57.582 14.790 1.00 24.43 444 ILE A CA 1
ATOM 3450 C C . ILE A 1 444 ? 29.621 56.735 14.964 1.00 23.35 444 ILE A C 1
ATOM 3451 O O . ILE A 1 444 ? 29.616 55.550 14.621 1.00 21.39 444 ILE A O 1
ATOM 3456 N N . SER A 1 445 ? 28.528 57.315 15.444 1.00 24.01 445 SER A N 1
ATOM 3457 C CA . SER A 1 445 ? 27.364 56.462 15.654 1.00 24.40 445 SER A CA 1
ATOM 3458 C C . SER A 1 445 ? 26.839 55.946 14.322 1.00 26.23 445 SER A C 1
ATOM 3459 O O . SER A 1 445 ? 26.420 54.799 14.224 1.00 25.66 445 SER A O 1
ATOM 3462 N N . GLN A 1 446 ? 26.898 56.763 13.275 1.00 24.82 446 GLN A N 1
ATOM 3463 C CA . GLN A 1 446 ? 26.399 56.313 11.987 1.00 26.07 446 GLN A CA 1
ATOM 3464 C C . GLN A 1 446 ? 27.282 55.249 11.324 1.00 24.57 446 GLN A C 1
ATOM 3465 O O . GLN A 1 446 ? 26.777 54.354 10.627 1.00 24.53 446 GLN A O 1
ATOM 3471 N N . ARG A 1 447 ? 28.585 55.339 11.541 1.00 21.55 447 ARG A N 1
ATOM 3472 C CA . ARG A 1 447 ? 29.502 54.393 10.909 1.00 22.83 447 ARG A CA 1
ATOM 3473 C C . ARG A 1 447 ? 29.804 53.153 11.737 1.00 21.58 447 ARG A C 1
ATOM 3474 O O . ARG A 1 447 ? 29.711 52.035 11.239 1.00 19.67 447 ARG A O 1
ATOM 3482 N N . LEU A 1 448 ? 30.210 53.363 12.992 1.00 19.98 448 LEU A N 1
ATOM 3483 C CA . LEU A 1 448 ? 30.583 52.241 13.837 1.00 19.92 448 LEU A CA 1
ATOM 3484 C C . LEU A 1 448 ? 29.419 51.310 14.152 1.00 19.15 448 LEU A C 1
ATOM 3485 O O . LEU A 1 448 ? 29.561 50.104 14.042 1.00 19.61 448 LEU A O 1
ATOM 3490 N N . LEU A 1 449 ? 28.260 51.865 14.481 1.00 18.59 449 LEU A N 1
ATOM 3491 C CA . LEU A 1 449 ? 27.133 51.015 14.833 1.00 19.05 449 LEU A CA 1
ATOM 3492 C C . LEU A 1 449 ? 26.471 50.307 13.657 1.00 19.80 449 LEU A C 1
ATOM 3493 O O . LEU A 1 449 ? 25.657 49.406 13.871 1.00 18.25 449 LEU A O 1
ATOM 3498 N N . ALA A 1 450 ? 26.814 50.721 12.432 1.00 18.77 450 ALA A N 1
ATOM 3499 C CA . ALA A 1 450 ? 26.283 50.128 11.205 1.00 20.91 450 ALA A CA 1
ATOM 3500 C C . ALA A 1 450 ? 27.054 48.881 10.682 1.00 19.98 450 ALA A C 1
ATOM 3501 O O . ALA A 1 450 ? 26.717 48.338 9.622 1.00 19.04 450 ALA A O 1
ATOM 3503 N N . VAL A 1 451 ? 28.072 48.418 11.401 1.00 18.86 451 VAL A N 1
ATOM 3504 C CA . VAL A 1 451 ? 28.808 47.220 10.952 1.00 17.94 451 VAL A CA 1
ATOM 3505 C C . VAL A 1 451 ? 28.023 45.998 11.441 1.00 18.82 451 VAL A C 1
ATOM 3506 O O . VAL A 1 451 ? 28.138 45.572 12.595 1.00 16.60 451 VAL A O 1
ATOM 3510 N N . GLU A 1 452 ? 27.249 45.427 10.530 1.00 16.88 452 GLU A N 1
ATOM 3511 C CA . GLU A 1 452 ? 26.350 44.343 10.883 1.00 20.42 452 GLU A CA 1
ATOM 3512 C C . GLU A 1 452 ? 26.983 43.085 11.455 1.00 17.31 452 GLU A C 1
ATOM 3513 O O . GLU A 1 452 ? 26.421 42.505 12.389 1.00 17.22 452 GLU A O 1
ATOM 3519 N N . GLU A 1 453 ? 28.167 42.699 10.977 1.00 18.41 453 GLU A N 1
ATOM 3520 C CA . GLU A 1 453 ? 28.784 41.494 11.513 1.00 18.14 453 GLU A CA 1
ATOM 3521 C C . GLU A 1 453 ? 29.386 41.714 12.915 1.00 17.34 453 GLU A C 1
ATOM 3522 O O . GLU A 1 453 ? 29.908 40.761 13.530 1.00 17.47 453 GLU A O 1
ATOM 3528 N N . ILE A 1 454 ? 29.322 42.955 13.408 1.00 15.86 454 ILE A N 1
ATOM 3529 C CA . ILE A 1 454 ? 29.799 43.220 14.768 1.00 16.44 454 ILE A CA 1
ATOM 3530 C C . ILE A 1 454 ? 28.585 43.515 15.648 1.00 17.61 454 ILE A C 1
ATOM 3531 O O . ILE A 1 454 ? 28.409 42.888 16.696 1.00 17.44 454 ILE A O 1
ATOM 3536 N N . PHE A 1 455 ? 27.722 44.438 15.215 1.00 16.24 455 PHE A N 1
ATOM 3537 C CA . PHE A 1 455 ? 26.621 44.850 16.080 1.00 16.51 455 PHE A CA 1
ATOM 3538 C C . PHE A 1 455 ? 25.207 44.409 15.776 1.00 17.20 455 PHE A C 1
ATOM 3539 O O . PHE A 1 455 ? 24.298 44.731 16.536 1.00 16.70 455 PHE A O 1
ATOM 3547 N N . GLY A 1 456 ? 25.010 43.701 14.676 1.00 15.70 456 GLY A N 1
ATOM 3548 C CA . GLY A 1 456 ? 23.666 43.243 14.374 1.00 16.73 456 GLY A CA 1
ATOM 3549 C C . GLY A 1 456 ? 22.740 44.326 13.886 1.00 18.05 456 GLY A C 1
ATOM 3550 O O . GLY A 1 456 ? 23.194 45.422 13.559 1.00 18.74 456 GLY A O 1
ATOM 3551 N N . THR A 1 457 ? 21.435 44.034 13.842 1.00 18.56 457 THR A N 1
ATOM 3552 C CA . THR A 1 457 ? 20.477 44.989 13.286 1.00 20.33 457 THR A CA 1
ATOM 3553 C C . THR A 1 457 ? 19.565 45.713 14.268 1.00 20.04 457 THR A C 1
ATOM 3554 O O . THR A 1 457 ? 18.871 46.647 13.871 1.00 22.37 457 THR A O 1
ATOM 3558 N N . ALA A 1 458 ? 19.554 45.301 15.525 1.00 18.21 458 ALA A N 1
ATOM 3559 C CA . ALA A 1 458 ? 18.725 45.970 16.541 1.00 17.79 458 ALA A CA 1
ATOM 3560 C C . ALA A 1 458 ? 19.393 47.261 17.004 1.00 17.82 458 ALA A C 1
ATOM 3561 O O . ALA A 1 458 ? 18.760 48.315 17.027 1.00 17.77 458 ALA A O 1
ATOM 3563 N N . ILE A 1 459 ? 20.671 47.164 17.360 1.00 16.00 459 ILE A N 1
ATOM 3564 C CA . ILE A 1 459 ? 21.454 48.318 17.833 1.00 15.29 459 ILE A CA 1
ATOM 3565 C C . ILE A 1 459 ? 21.373 49.582 16.937 1.00 16.53 459 ILE A C 1
ATOM 3566 O O . ILE A 1 459 ? 21.009 50.653 17.408 1.00 15.20 459 ILE A O 1
ATOM 3571 N N . PRO A 1 460 ? 21.698 49.472 15.640 1.00 18.59 460 PRO A N 1
ATOM 3572 C CA . PRO A 1 460 ? 21.626 50.668 14.782 1.00 19.84 460 PRO A CA 1
ATOM 3573 C C . PRO A 1 460 ? 20.220 51.206 14.575 1.00 20.48 460 PRO A C 1
ATOM 3574 O O . PRO A 1 460 ? 20.046 52.349 14.242 1.00 20.97 460 PRO A O 1
ATOM 3578 N N . ASN A 1 461 ? 19.220 50.373 14.780 1.00 20.59 461 ASN A N 1
ATOM 3579 C CA . ASN A 1 461 ? 17.835 50.788 14.579 1.00 22.01 461 ASN A CA 1
ATOM 3580 C C . ASN A 1 461 ? 17.123 51.158 15.870 1.00 21.57 461 ASN A C 1
ATOM 3581 O O . ASN A 1 461 ? 15.897 51.408 15.882 1.00 21.12 461 ASN A O 1
ATOM 3586 N N . SER A 1 462 ? 17.888 51.200 16.964 1.00 18.28 462 SER A N 1
ATOM 3587 C CA . SER A 1 462 ? 17.336 51.538 18.270 1.00 18.42 462 SER A CA 1
ATOM 3588 C C . SER A 1 462 ? 17.637 52.994 18.670 1.00 17.94 462 SER A C 1
ATOM 3589 O O . SER A 1 462 ? 18.768 53.337 19.026 1.00 16.16 462 SER A O 1
ATOM 3592 N N . PRO A 1 463 ? 16.627 53.876 18.618 1.00 19.36 463 PRO A N 1
ATOM 3593 C CA . PRO A 1 463 ? 16.877 55.279 19.001 1.00 18.53 463 PRO A CA 1
ATOM 3594 C C . PRO A 1 463 ? 17.384 55.388 20.433 1.00 18.87 463 PRO A C 1
ATOM 3595 O O . PRO A 1 463 ? 18.252 56.222 20.740 1.00 16.94 463 PRO A O 1
ATOM 3599 N N . GLU A 1 464 ? 16.817 54.565 21.314 1.00 17.99 464 GLU A N 1
ATOM 3600 C CA . GLU A 1 464 ? 17.203 54.537 22.715 1.00 18.12 464 GLU A CA 1
ATOM 3601 C C . GLU A 1 464 ? 18.696 54.173 22.850 1.00 18.91 464 GLU A C 1
ATOM 3602 O O . GLU A 1 464 ? 19.450 54.815 23.566 1.00 17.38 464 GLU A O 1
ATOM 3608 N N . PHE A 1 465 ? 19.107 53.128 22.159 1.00 17.47 465 PHE A N 1
ATOM 3609 C CA . PHE A 1 465 ? 20.503 52.703 22.320 1.00 16.23 465 PHE A CA 1
ATOM 3610 C C . PHE A 1 465 ? 21.442 53.706 21.677 1.00 14.97 465 PHE A C 1
ATOM 3611 O O . PHE A 1 465 ? 22.498 54.049 22.234 1.00 15.48 465 PHE A O 1
ATOM 3619 N N . VAL A 1 466 ? 21.089 54.180 20.488 1.00 14.13 466 VAL A N 1
ATOM 3620 C CA . VAL A 1 466 ? 21.972 55.144 19.829 1.00 14.22 466 VAL A CA 1
ATOM 3621 C C . VAL A 1 466 ? 22.159 56.412 20.703 1.00 15.07 466 VAL A C 1
ATOM 3622 O O . VAL A 1 466 ? 23.268 56.926 20.816 1.00 14.99 466 VAL A O 1
ATOM 3626 N N . ALA A 1 467 ? 21.089 56.894 21.335 1.00 14.07 467 ALA A N 1
ATOM 3627 C CA . ALA A 1 467 ? 21.200 58.101 22.182 1.00 14.93 467 ALA A CA 1
ATOM 3628 C C . ALA A 1 467 ? 22.120 57.826 23.388 1.00 15.09 467 ALA A C 1
ATOM 3629 O O . ALA A 1 467 ? 22.939 58.664 23.764 1.00 15.00 467 ALA A O 1
ATOM 3631 N N . ALA A 1 468 ? 21.979 56.642 23.969 1.00 15.15 468 ALA A N 1
ATOM 3632 C CA . ALA A 1 468 ? 22.794 56.271 25.124 1.00 15.94 468 ALA A CA 1
ATOM 3633 C C . ALA A 1 468 ? 24.275 56.173 24.692 1.00 15.63 468 ALA A C 1
ATOM 3634 O O . ALA A 1 468 ? 25.176 56.618 25.401 1.00 17.09 468 ALA A O 1
ATOM 3636 N N . PHE A 1 469 ? 24.510 55.570 23.538 1.00 14.67 469 PHE A N 1
ATOM 3637 C CA . PHE A 1 469 ? 25.873 55.452 23.012 1.00 14.77 469 PHE A CA 1
ATOM 3638 C C . PHE A 1 469 ? 26.481 56.820 22.795 1.00 15.92 469 PHE A C 1
ATOM 3639 O O . PHE A 1 469 ? 27.618 57.069 23.180 1.00 15.98 469 PHE A O 1
ATOM 3647 N N . GLU A 1 470 ? 25.720 57.736 22.201 1.00 16.55 470 GLU A N 1
ATOM 3648 C CA . GLU A 1 470 ? 26.250 59.062 21.954 1.00 15.07 470 GLU A CA 1
ATOM 3649 C C . GLU A 1 470 ? 26.533 59.851 23.244 1.00 16.78 470 GLU A C 1
ATOM 3650 O O . GLU A 1 470 ? 27.545 60.557 23.310 1.00 14.70 470 GLU A O 1
ATOM 3656 N N . ARG A 1 471 ? 25.643 59.745 24.237 1.00 16.62 471 ARG A N 1
ATOM 3657 C CA . ARG A 1 471 ? 25.817 60.409 25.558 1.00 17.61 471 ARG A CA 1
ATOM 3658 C C . ARG A 1 471 ? 27.119 59.872 26.198 1.00 16.56 471 ARG A C 1
ATOM 3659 O O . ARG A 1 471 ? 27.952 60.625 26.720 1.00 15.28 471 ARG A O 1
ATOM 3667 N N . CYS A 1 472 ? 27.234 58.556 26.202 1.00 15.55 472 CYS A N 1
ATOM 3668 C CA . CYS A 1 472 ? 28.406 57.896 26.795 1.00 15.57 472 CYS A CA 1
ATOM 3669 C C . CYS A 1 472 ? 29.694 58.297 26.124 1.00 15.69 472 CYS A C 1
ATOM 3670 O O . CYS A 1 472 ? 30.685 58.632 26.804 1.00 15.37 472 CYS A O 1
ATOM 3673 N N . TYR A 1 473 ? 29.712 58.251 24.799 1.00 15.22 473 TYR A N 1
ATOM 3674 C CA . TYR A 1 473 ? 30.941 58.623 24.081 1.00 15.07 473 TYR A CA 1
ATOM 3675 C C . TYR A 1 473 ? 31.359 60.085 24.379 1.00 17.52 473 TYR A C 1
ATOM 3676 O O . TYR A 1 473 ? 32.532 60.375 24.680 1.00 14.14 473 TYR A O 1
ATOM 3685 N N . GLY A 1 474 ? 30.397 61.012 24.282 1.00 15.99 474 GLY A N 1
ATOM 3686 C CA . GLY A 1 474 ? 30.727 62.399 24.571 1.00 17.24 474 GLY A CA 1
ATOM 3687 C C . GLY A 1 474 ? 31.224 62.575 25.998 1.00 15.71 474 GLY A C 1
ATOM 3688 O O . GLY A 1 474 ? 32.176 63.332 26.234 1.00 16.24 474 GLY A O 1
ATOM 3689 N N . SER A 1 475 ? 30.605 61.881 26.945 1.00 16.08 475 SER A N 1
ATOM 3690 C CA . SER A 1 475 ? 31.019 62.038 28.328 1.00 16.69 475 SER A CA 1
ATOM 3691 C C . SER A 1 475 ? 32.442 61.468 28.508 1.00 17.34 475 SER A C 1
ATOM 3692 O O . SER A 1 475 ? 33.309 62.083 29.142 1.00 15.75 475 SER A O 1
ATOM 3695 N N . LEU A 1 476 ? 32.685 60.294 27.947 1.00 15.95 476 LEU A N 1
ATOM 3696 C CA . LEU A 1 476 ? 34.032 59.753 28.082 1.00 16.48 476 LEU A CA 1
ATOM 3697 C C . LEU A 1 476 ? 35.099 60.721 27.525 1.00 15.98 476 LEU A C 1
ATOM 3698 O O . LEU A 1 476 ? 36.165 60.938 28.127 1.00 16.45 476 LEU A O 1
ATOM 3703 N N . ARG A 1 477 ? 34.830 61.288 26.366 1.00 16.78 477 ARG A N 1
ATOM 3704 C CA . ARG A 1 477 ? 35.784 62.195 25.715 1.00 18.47 477 ARG A CA 1
ATOM 3705 C C . ARG A 1 477 ? 36.000 63.478 26.514 1.00 20.19 477 ARG A C 1
ATOM 3706 O O . ARG A 1 477 ? 37.141 63.889 26.767 1.00 20.12 477 ARG A O 1
ATOM 3714 N N . ASP A 1 478 ? 34.898 64.105 26.910 1.00 20.58 478 ASP A N 1
ATOM 3715 C CA . ASP A 1 478 ? 34.968 65.372 27.625 1.00 19.77 478 ASP A CA 1
ATOM 3716 C C . ASP A 1 478 ? 35.236 65.325 29.116 1.00 21.69 478 ASP A C 1
ATOM 3717 O O . ASP A 1 478 ? 36.033 66.133 29.619 1.00 22.21 478 ASP A O 1
ATOM 3722 N N . ASN A 1 479 ? 34.591 64.394 29.817 1.00 19.24 479 ASN A N 1
ATOM 3723 C CA . ASN A 1 479 ? 34.723 64.296 31.281 1.00 20.08 479 ASN A CA 1
ATOM 3724 C C . ASN A 1 479 ? 35.614 63.195 31.804 1.00 18.43 479 ASN A C 1
ATOM 3725 O O . ASN A 1 479 ? 35.907 63.157 32.999 1.00 18.03 479 ASN A O 1
ATOM 3730 N N . GLY A 1 480 ? 36.016 62.281 30.931 1.00 16.94 480 GLY A N 1
ATOM 3731 C CA . GLY A 1 480 ? 36.839 61.176 31.389 1.00 16.87 480 GLY A CA 1
ATOM 3732 C C . GLY A 1 480 ? 36.063 59.969 31.926 1.00 17.02 480 GLY A C 1
ATOM 3733 O O . GLY A 1 480 ? 34.885 60.030 32.292 1.00 16.90 480 GLY A O 1
ATOM 3734 N N . VAL A 1 481 ? 36.754 58.837 31.984 1.00 14.03 481 VAL A N 1
ATOM 3735 C CA . VAL A 1 481 ? 36.171 57.588 32.474 1.00 14.03 481 VAL A CA 1
ATOM 3736 C C . VAL A 1 481 ? 35.626 57.703 33.912 1.00 15.42 481 VAL A C 1
ATOM 3737 O O . VAL A 1 481 ? 34.485 57.316 34.182 1.00 16.03 481 VAL A O 1
ATOM 3741 N N . THR A 1 482 ? 36.438 58.240 34.827 1.00 14.42 482 THR A N 1
ATOM 3742 C CA . THR A 1 482 ? 36.030 58.290 36.220 1.00 15.35 482 THR A CA 1
ATOM 3743 C C . THR A 1 482 ? 34.746 59.084 36.452 1.00 15.42 482 THR A C 1
ATOM 3744 O O . THR A 1 482 ? 33.822 58.614 37.098 1.00 14.48 482 THR A O 1
ATOM 3748 N N . THR A 1 483 ? 34.695 60.282 35.909 1.00 15.71 483 THR A N 1
ATOM 3749 C CA . THR A 1 483 ? 33.496 61.102 36.095 1.00 18.63 483 THR A CA 1
ATOM 3750 C C . THR A 1 483 ? 32.297 60.458 35.397 1.00 17.98 483 THR A C 1
ATOM 3751 O O . THR A 1 483 ? 31.190 60.457 35.913 1.00 18.70 483 THR A O 1
ATOM 3755 N N . THR A 1 484 ? 32.514 59.874 34.225 1.00 17.53 484 THR A N 1
ATOM 3756 C CA . THR A 1 484 ? 31.402 59.220 33.524 1.00 17.64 484 THR A CA 1
ATOM 3757 C C . THR A 1 484 ? 30.822 58.077 34.375 1.00 18.14 484 THR A C 1
ATOM 3758 O O . THR A 1 484 ? 29.607 57.913 34.467 1.00 16.59 484 THR A O 1
ATOM 3762 N N . LEU A 1 485 ? 31.691 57.253 34.973 1.00 18.52 485 LEU A N 1
ATOM 3763 C CA . LEU A 1 485 ? 31.221 56.152 35.803 1.00 18.15 485 LEU A CA 1
ATOM 3764 C C . LEU A 1 485 ? 30.503 56.695 37.022 1.00 19.52 485 LEU A C 1
ATOM 3765 O O . LEU A 1 485 ? 29.492 56.154 37.413 1.00 18.96 485 LEU A O 1
ATOM 3770 N N . LYS A 1 486 ? 31.060 57.722 37.662 1.00 19.73 486 LYS A N 1
ATOM 3771 C CA . LYS A 1 486 ? 30.353 58.275 38.820 1.00 21.96 486 LYS A CA 1
ATOM 3772 C C . LYS A 1 486 ? 28.953 58.705 38.434 1.00 22.18 486 LYS A C 1
ATOM 3773 O O . LYS A 1 486 ? 27.988 58.377 39.123 1.00 25.02 486 LYS A O 1
ATOM 3779 N N . HIS A 1 487 ? 28.810 59.426 37.328 1.00 23.13 487 HIS A N 1
ATOM 3780 C CA . HIS A 1 487 ? 27.448 59.864 36.965 1.00 24.33 487 HIS A CA 1
ATOM 3781 C C . HIS A 1 487 ? 26.529 58.674 36.699 1.00 24.48 487 HIS A C 1
ATOM 3782 O O . HIS A 1 487 ? 25.376 58.629 37.157 1.00 23.62 487 HIS A O 1
ATOM 3789 N N . LEU A 1 488 ? 27.045 57.685 35.970 1.00 22.44 488 LEU A N 1
ATOM 3790 C CA . LEU A 1 488 ? 26.250 56.533 35.612 1.00 23.88 488 LEU A CA 1
ATOM 3791 C C . LEU A 1 488 ? 25.763 55.725 36.798 1.00 25.61 488 LEU A C 1
ATOM 3792 O O . LEU A 1 488 ? 24.602 55.274 36.821 1.00 24.16 488 LEU A O 1
ATOM 3797 N N . LEU A 1 489 ? 26.641 55.550 37.777 1.00 26.09 489 LEU A N 1
ATOM 3798 C CA . LEU A 1 489 ? 26.334 54.742 38.941 1.00 31.72 489 LEU A CA 1
ATOM 3799 C C . LEU A 1 489 ? 25.254 55.346 39.823 1.00 35.45 489 LEU A C 1
ATOM 3800 O O . LEU A 1 489 ? 24.794 54.705 40.773 1.00 37.30 489 LEU A O 1
ATOM 3805 N N . LYS A 1 490 ? 24.834 56.558 39.480 1.00 38.91 490 LYS A N 1
ATOM 3806 C CA . LYS A 1 490 ? 23.770 57.245 40.223 1.00 42.04 490 LYS A CA 1
ATOM 3807 C C . LYS A 1 490 ? 22.404 57.197 39.513 1.00 43.88 490 LYS A C 1
ATOM 3808 O O . LYS A 1 490 ? 21.402 57.617 40.082 1.00 44.90 490 LYS A O 1
ATOM 3814 N N . LYS A 1 491 ? 22.349 56.668 38.288 1.00 45.10 491 LYS A N 1
ATOM 3815 C CA . LYS A 1 491 ? 21.067 56.530 37.574 1.00 46.57 491 LYS A CA 1
ATOM 3816 C C . LYS A 1 491 ? 20.258 55.455 38.312 1.00 47.59 491 LYS A C 1
ATOM 3817 O O . LYS A 1 491 ? 20.834 54.543 38.902 1.00 47.09 491 LYS A O 1
ATOM 3823 N N . PRO A 1 492 ? 18.913 55.548 38.289 1.00 48.53 492 PRO A N 1
ATOM 3824 C CA . PRO A 1 492 ? 18.053 54.564 38.967 1.00 49.23 492 PRO A CA 1
ATOM 3825 C C . PRO A 1 492 ? 18.174 53.134 38.438 1.00 49.77 492 PRO A C 1
ATOM 3826 O O . PRO A 1 492 ? 17.840 52.168 39.138 1.00 50.79 492 PRO A O 1
#

CATH classification: 3.40.50.720 (+1 more: 1.10.1040.10)

Organism: Pseudomonas fluorescens (NCBI:txid294)

InterPro domains:
  IPR000669 Mannitol dehydrogenase [PR00084] (29-39)
  IPR000669 Mannitol dehydrogenase [PR00084] (183-196)
  IPR000669 Mannitol dehydrogenase [PR00084] (222-235)
  IPR000669 Mannitol dehydrogenase [PR00084] (252-267)
  IPR008927 6-phosphogluconate dehydrogenase-like, C-terminal domain superfamily [SSF48179] (287-490)
  IPR013118 Mannitol dehydrogenase, C-terminal [PF08125] (287-474)
  IPR013131 Mannitol dehydrogenase, N-terminal [PF01232] (28-279)
  IPR013328 6-phosphogluconate dehydrogenase, domain 2 [G3DSA:1.10.1040.10] (286-493)
  IPR023027 Mannitol dehydrogenase, conserved site [PS00974] (222-234)
  IPR036291 NAD(P)-binding domain superfamily [SSF51735] (1-286)
  IPR050988 Mannitol Dehydrogenase/Oxidoreductase [PTHR43362] (4-490)